Protein AF-A0A6V7J7Q3-F1 (afdb_monomer)

Sequence (520 aa):
NSHQGNRKMQIKILLQILNDNIRILKADTAGMIEEGLKMNEDAGTSLVDSQVNFQEIPELKNNLHHWVEKLSIKEGILDRLNYEYQDKYVARAVEHARNLSDYVDRYVALFDKTRNEAANPLKAIQAYKTIVEDLNGAKKAAQEAKDAAWEAYYRVYPGGPDDKSLLDSAAEMSESSAVQLEQAQDLQNPLSVTLSTLQGHQRSVQTLKSTLNSTGVKDNQINVKLREFQQNSAHLEESIRDVKDKHKNLLQSIHDSENLINDYKTGINHNLHPQLAELKREGDSKISLASEKLAEAQSNIKKTDAKLISLTHASQKRQMEFSKWNNTLSEKLKKLKDKIAVARNTAEGIRVSLKSSENKKCVRSFVSSAIQPTTTNTIVITLALTHRKTEGALFYLPSSINDDFLAIELYDSKIRFLWNVGGGTGVITHPEVLEYGDPQEDNFWYRIEAERIRNVGRLTVKKQAFTNKKSVTITNSTNGEFGRFDVSRTDRIWLGGAPVSQRRPQELLASSGLPGCVHQ

Organism: NCBI:txid1563983

Nearest PDB structures (foldseek):
  5mc9-assembly1_A  TM=8.509E-01  e=3.094E-12  Mus musculus
  1dyk-assembly1_A  TM=8.258E-01  e=1.077E-09  Mus musculus
  1okq-assembly1_A  TM=8.328E-01  e=6.546E-09  Mus musculus
  2jd4-assembly2_B  TM=7.650E-01  e=1.077E-09  Mus musculus
  2jd4-assembly1_A  TM=7.572E-01  e=3.396E-09  Mus musculus

Structure (mmCIF, N/CA/C/O backbone):
data_AF-A0A6V7J7Q3-F1
#
_entry.id   AF-A0A6V7J7Q3-F1
#
loop_
_atom_site.group_PDB
_atom_site.id
_atom_site.type_symbol
_atom_site.label_atom_id
_atom_site.label_alt_id
_atom_site.label_comp_id
_atom_site.label_asym_id
_atom_site.label_entity_id
_atom_site.label_seq_id
_atom_site.pdbx_PDB_ins_code
_atom_site.Cartn_x
_atom_site.Cartn_y
_atom_site.Cartn_z
_atom_site.occupancy
_atom_site.B_iso_or_equiv
_atom_site.auth_seq_id
_atom_site.auth_comp_id
_atom_site.auth_asym_id
_atom_site.auth_atom_id
_atom_site.pdbx_PDB_model_num
ATOM 1 N N . ASN A 1 1 ? -0.774 18.701 86.183 1.00 53.03 1 ASN A N 1
ATOM 2 C CA . ASN A 1 1 ? -0.348 19.754 85.227 1.00 53.03 1 ASN A CA 1
ATOM 3 C C . ASN A 1 1 ? 0.276 19.255 83.917 1.00 53.03 1 ASN A C 1
ATOM 5 O O . ASN A 1 1 ? 0.190 19.985 82.941 1.00 53.03 1 ASN A O 1
ATOM 9 N N . SER A 1 2 ? 0.824 18.035 83.811 1.00 53.59 2 SER A N 1
ATOM 10 C CA . SER A 1 2 ? 1.448 17.540 82.561 1.00 53.59 2 SER A CA 1
ATOM 11 C C . SER A 1 2 ? 0.462 17.047 81.483 1.00 53.59 2 SER A C 1
ATOM 13 O O . SER A 1 2 ? 0.751 17.149 80.293 1.00 53.59 2 SER A O 1
ATOM 15 N N . HIS A 1 3 ? -0.734 16.574 81.857 1.00 53.00 3 HIS A N 1
ATOM 16 C CA . HIS A 1 3 ? -1.709 16.044 80.888 1.00 53.00 3 HIS A CA 1
ATOM 17 C C . HIS A 1 3 ? -2.476 17.107 80.080 1.00 53.00 3 HIS A C 1
ATOM 19 O O . HIS A 1 3 ? -2.854 16.849 78.938 1.00 53.00 3 HIS A O 1
ATOM 25 N N . GLN A 1 4 ? -2.681 18.314 80.618 1.00 54.69 4 GLN A N 1
ATOM 26 C CA . GLN A 1 4 ? -3.408 19.387 79.918 1.00 54.69 4 GLN A CA 1
ATOM 27 C C . GLN A 1 4 ? -2.560 20.089 78.843 1.00 54.69 4 GLN A C 1
ATOM 29 O O . GLN A 1 4 ? -3.098 20.488 77.809 1.00 54.69 4 GLN A O 1
ATOM 34 N N . GLY A 1 5 ? -1.240 20.197 79.047 1.00 58.28 5 GLY A N 1
ATOM 35 C CA . GLY A 1 5 ? -0.316 20.770 78.059 1.00 58.28 5 GLY A CA 1
ATOM 36 C C . GLY A 1 5 ? -0.185 19.908 76.800 1.00 58.28 5 GLY A C 1
ATOM 37 O O . GLY A 1 5 ? -0.198 20.433 75.688 1.00 58.28 5 GLY A O 1
ATOM 38 N N . ASN A 1 6 ? -0.172 18.582 76.967 1.00 58.47 6 ASN A N 1
ATOM 39 C CA . ASN A 1 6 ? -0.019 17.636 75.860 1.00 58.47 6 ASN A CA 1
ATOM 40 C C . ASN A 1 6 ? -1.256 17.614 74.930 1.00 58.47 6 ASN A C 1
ATOM 42 O O . ASN A 1 6 ? -1.134 17.605 73.707 1.00 58.47 6 ASN A O 1
ATOM 46 N N . ARG A 1 7 ? -2.466 17.744 75.499 1.00 62.50 7 ARG A N 1
ATOM 47 C CA . ARG A 1 7 ? -3.721 17.839 74.726 1.00 62.50 7 ARG A CA 1
ATOM 48 C C . ARG A 1 7 ? -3.825 19.123 73.896 1.00 62.50 7 ARG A C 1
ATOM 50 O O . ARG A 1 7 ? -4.244 19.072 72.744 1.00 62.50 7 ARG A O 1
ATOM 57 N N . LYS A 1 8 ? -3.429 20.277 74.452 1.00 69.44 8 LYS A N 1
ATOM 58 C CA . LYS A 1 8 ? -3.417 21.552 73.706 1.00 69.44 8 LYS A CA 1
ATOM 59 C C . LYS A 1 8 ? -2.422 21.525 72.542 1.00 69.44 8 LYS A C 1
ATOM 61 O O . LYS A 1 8 ? -2.722 22.071 71.484 1.00 69.44 8 LYS A O 1
ATOM 66 N N . MET A 1 9 ? -1.271 20.878 72.723 1.00 72.56 9 MET A N 1
ATOM 67 C CA . MET A 1 9 ? -0.264 20.731 71.671 1.00 72.56 9 MET A CA 1
ATOM 68 C C . MET 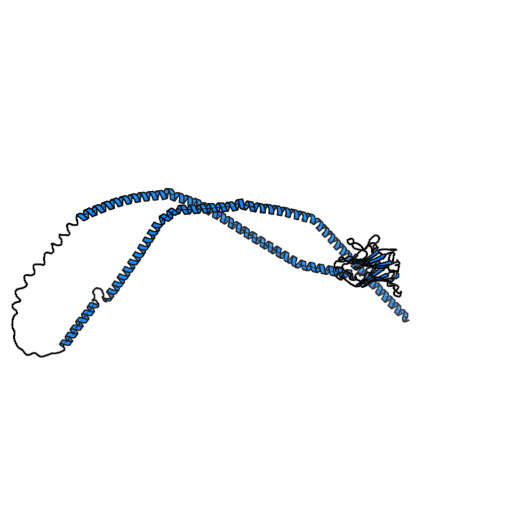A 1 9 ? -0.762 19.834 70.529 1.00 72.56 9 MET A C 1
ATOM 70 O O . MET A 1 9 ? -0.657 20.224 69.369 1.00 72.56 9 MET A O 1
ATOM 74 N N . GLN A 1 10 ? -1.402 18.702 70.846 1.00 72.00 10 GLN A N 1
ATOM 75 C CA . GLN A 1 10 ? -2.025 17.826 69.843 1.00 72.00 10 GLN A CA 1
ATOM 76 C C . GLN A 1 10 ? -3.121 18.528 69.031 1.00 72.00 10 GLN A C 1
ATOM 78 O O . GLN A 1 10 ? -3.148 18.398 67.811 1.00 72.00 10 GLN A O 1
ATOM 83 N N . ILE A 1 11 ? -3.991 19.312 69.677 1.00 78.00 11 ILE A N 1
ATOM 84 C CA . ILE A 1 11 ? -5.048 20.062 68.976 1.00 78.00 11 ILE A CA 1
ATOM 85 C C . ILE A 1 11 ? -4.445 21.107 68.027 1.00 78.00 11 ILE A C 1
ATOM 87 O O . ILE A 1 11 ? -4.926 21.275 66.909 1.00 78.00 11 ILE A O 1
ATOM 91 N N . LYS A 1 12 ? -3.368 21.786 68.438 1.00 79.50 12 LYS A N 1
ATOM 92 C CA . LYS A 1 12 ? -2.697 22.792 67.603 1.00 79.50 12 LYS A CA 1
ATOM 93 C C . LYS A 1 12 ? -2.033 22.164 66.370 1.00 79.50 12 LYS A C 1
ATOM 95 O O . LYS A 1 12 ? -2.107 22.740 65.292 1.00 79.50 12 LYS A O 1
ATOM 100 N N . ILE A 1 13 ? -1.450 20.972 66.519 1.00 80.44 13 ILE A N 1
ATOM 101 C CA . ILE A 1 13 ? -0.882 20.195 65.405 1.00 80.44 13 ILE A CA 1
ATOM 102 C C . ILE A 1 13 ? -1.989 19.735 64.445 1.00 80.44 13 ILE A C 1
ATOM 104 O O . ILE A 1 13 ? -1.855 19.908 63.239 1.00 80.44 13 ILE A O 1
ATOM 108 N N . LEU A 1 14 ? -3.108 19.223 64.966 1.00 79.75 14 LEU A N 1
ATOM 109 C CA . LEU A 1 14 ? -4.262 18.819 64.151 1.00 79.75 14 LEU A CA 1
ATOM 110 C C . LEU A 1 14 ? -4.856 19.985 63.351 1.00 79.75 14 LEU A C 1
ATOM 112 O O . LEU A 1 14 ? -5.159 19.822 62.173 1.00 79.75 14 LEU A O 1
ATOM 116 N N . LEU A 1 15 ? -4.983 21.166 63.962 1.00 81.25 15 LEU A N 1
ATOM 117 C CA . LEU A 1 15 ? -5.458 22.372 63.276 1.00 81.25 15 LEU A CA 1
ATOM 118 C C . LEU A 1 15 ? -4.492 22.842 62.183 1.00 81.25 15 LEU A C 1
ATOM 120 O O . LEU A 1 15 ? -4.941 23.295 61.132 1.00 81.25 15 LEU A O 1
ATOM 124 N N . GLN A 1 16 ? -3.182 22.713 62.407 1.00 83.00 16 GLN A N 1
ATOM 125 C CA . GLN A 1 16 ? -2.173 23.040 61.400 1.00 83.00 16 GLN A CA 1
ATOM 126 C C . GLN A 1 16 ? -2.268 22.088 60.200 1.00 83.00 16 GLN A C 1
ATOM 128 O O . GLN A 1 16 ? -2.374 22.551 59.069 1.00 83.00 16 GLN A O 1
ATOM 133 N N . ILE A 1 17 ? -2.348 20.775 60.453 1.00 84.50 17 ILE A N 1
ATOM 134 C CA . ILE A 1 17 ? -2.523 19.751 59.411 1.00 84.50 17 ILE A CA 1
ATOM 135 C C . ILE A 1 17 ? -3.812 19.998 58.618 1.00 84.50 17 ILE A C 1
ATOM 137 O O . ILE A 1 17 ? -3.815 19.901 57.394 1.00 84.50 17 ILE A O 1
ATOM 141 N N . LEU A 1 18 ? -4.908 20.350 59.297 1.00 84.75 18 LEU A N 1
ATOM 142 C CA . LEU A 1 18 ? -6.177 20.646 58.636 1.00 84.75 18 LEU A CA 1
ATOM 143 C C . LEU A 1 18 ? -6.063 21.871 57.714 1.00 84.75 18 LEU A C 1
ATOM 145 O O . LEU A 1 18 ? -6.533 21.824 56.580 1.00 84.75 18 LEU A O 1
ATOM 149 N N . ASN A 1 19 ? -5.418 22.946 58.171 1.00 85.81 19 ASN A N 1
ATOM 150 C CA . ASN A 1 19 ? -5.216 24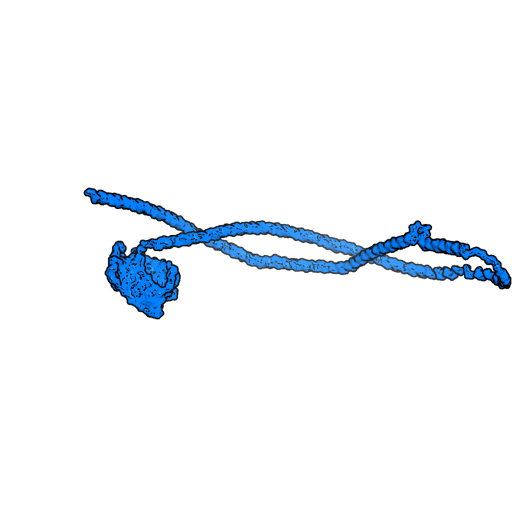.149 57.360 1.00 85.81 19 ASN A CA 1
ATOM 151 C C . ASN A 1 19 ? -4.292 23.904 56.162 1.00 85.81 19 ASN A C 1
ATOM 153 O O . ASN A 1 19 ? -4.577 24.399 55.070 1.00 85.81 19 ASN A O 1
ATOM 157 N N . ASP A 1 20 ? -3.226 23.128 56.343 1.00 85.56 20 ASP A N 1
ATOM 158 C CA . ASP A 1 20 ? -2.310 22.778 55.258 1.00 85.56 20 ASP A CA 1
ATOM 159 C C . ASP A 1 20 ? -3.020 21.900 54.215 1.00 85.56 20 ASP A C 1
ATOM 161 O O . ASP A 1 20 ? -2.939 22.182 53.019 1.00 85.56 20 ASP A O 1
ATOM 165 N N . ASN A 1 21 ? -3.836 20.935 54.654 1.00 86.31 21 ASN A N 1
ATOM 166 C CA . ASN A 1 21 ? -4.671 20.125 53.765 1.00 86.31 21 ASN A CA 1
ATOM 167 C C . ASN A 1 21 ? -5.687 20.972 52.989 1.00 86.31 21 ASN A C 1
ATOM 169 O O . ASN A 1 21 ? -5.843 20.780 51.787 1.00 86.31 21 ASN A O 1
ATOM 173 N N . ILE A 1 22 ? -6.349 21.939 53.638 1.00 85.88 22 ILE A N 1
ATOM 174 C CA . ILE A 1 22 ? -7.282 22.862 52.966 1.00 85.88 22 ILE A CA 1
ATOM 175 C C . ILE A 1 22 ? -6.552 23.703 51.914 1.00 85.88 22 ILE A C 1
ATOM 177 O O . ILE A 1 22 ? -7.098 23.967 50.840 1.00 85.88 22 ILE A O 1
ATOM 181 N N . ARG A 1 23 ? -5.323 24.137 52.203 1.00 86.94 23 ARG A N 1
ATOM 182 C CA . ARG A 1 23 ? -4.522 24.936 51.274 1.00 86.94 23 ARG A CA 1
ATOM 183 C C . ARG A 1 23 ? -4.076 24.118 50.060 1.00 86.94 23 ARG A C 1
ATOM 185 O O . ARG A 1 23 ? -4.149 24.638 48.949 1.00 86.94 23 ARG A O 1
ATOM 192 N N . ILE A 1 24 ? -3.681 22.860 50.263 1.00 87.12 24 ILE A N 1
ATOM 193 C CA . ILE A 1 24 ? -3.353 21.917 49.181 1.00 87.12 24 ILE A CA 1
ATOM 194 C C . ILE A 1 24 ? -4.590 21.661 48.317 1.00 87.12 24 ILE A C 1
ATOM 196 O O . ILE A 1 24 ? -4.537 21.865 47.112 1.00 87.12 24 ILE A O 1
ATOM 200 N N . LEU A 1 25 ? -5.737 21.351 48.931 1.00 86.44 25 LEU A N 1
ATOM 201 C CA . LEU A 1 25 ? -6.995 21.120 48.211 1.00 86.44 25 LEU A CA 1
ATOM 202 C C . LEU A 1 25 ? -7.418 22.324 47.364 1.00 86.44 25 LEU A C 1
ATOM 204 O O . LEU A 1 25 ? -7.907 22.152 46.250 1.00 86.44 25 LEU A O 1
ATOM 208 N N . LYS A 1 26 ? -7.226 23.548 47.874 1.00 87.25 26 LYS A N 1
ATOM 209 C CA . LYS A 1 26 ? -7.489 24.783 47.120 1.00 87.25 26 LYS A CA 1
ATOM 210 C C . LYS A 1 26 ? -6.532 24.980 45.945 1.00 87.25 26 LYS A C 1
ATOM 212 O O . LYS A 1 26 ? -6.967 25.453 44.900 1.00 87.25 26 LYS A O 1
ATOM 217 N N . ALA A 1 27 ? -5.254 24.648 46.109 1.00 86.62 27 ALA A N 1
ATOM 218 C CA . ALA A 1 27 ? -4.282 24.727 45.023 1.00 86.62 27 ALA A CA 1
ATOM 219 C C . ALA A 1 27 ? -4.573 23.677 43.938 1.00 86.62 27 ALA A C 1
ATOM 221 O O . ALA A 1 27 ? -4.600 24.020 42.759 1.00 86.62 27 ALA A O 1
ATOM 222 N N . ASP A 1 28 ? -4.891 22.445 44.338 1.00 86.75 28 ASP A N 1
ATOM 223 C CA . ASP A 1 28 ? -5.257 21.363 43.421 1.00 86.75 28 ASP A CA 1
ATOM 224 C C . ASP A 1 28 ? -6.542 21.695 42.657 1.00 86.75 28 ASP A C 1
ATOM 226 O O . ASP A 1 28 ? -6.591 21.563 41.437 1.00 86.75 28 ASP A O 1
ATOM 230 N N . THR A 1 29 ? -7.576 22.204 43.341 1.00 85.75 29 THR A N 1
ATOM 231 C CA . THR A 1 29 ? -8.818 22.618 42.663 1.00 85.75 29 THR A CA 1
ATOM 232 C C . THR A 1 29 ? -8.600 23.785 41.704 1.00 85.75 29 THR A C 1
ATOM 234 O O . THR A 1 29 ? -9.172 23.769 40.616 1.00 85.75 29 THR A O 1
ATOM 237 N N . ALA A 1 30 ? -7.758 24.764 42.046 1.00 89.19 30 ALA A N 1
ATOM 238 C CA . ALA A 1 30 ? -7.397 25.836 41.120 1.00 89.19 30 ALA A CA 1
ATOM 239 C C . ALA A 1 30 ? -6.652 25.301 39.883 1.00 89.19 30 ALA A C 1
ATOM 241 O O . ALA A 1 30 ? -7.004 25.668 38.763 1.00 89.19 30 ALA A O 1
ATOM 242 N N . GLY A 1 31 ? -5.700 24.380 40.071 1.00 88.44 31 GLY A N 1
ATOM 243 C CA . GLY A 1 31 ? -4.970 23.741 38.973 1.00 88.44 31 GLY A CA 1
ATOM 244 C C . GLY A 1 31 ? -5.876 22.918 38.053 1.00 88.44 31 GLY A C 1
ATOM 245 O O . GLY A 1 31 ? -5.785 23.036 36.834 1.00 88.44 31 GLY A O 1
ATOM 246 N N . MET A 1 32 ? -6.819 22.154 38.617 1.00 84.81 32 MET A N 1
ATOM 247 C CA . MET A 1 32 ? -7.800 21.391 37.832 1.00 84.81 32 MET A CA 1
ATOM 248 C C . MET A 1 32 ? -8.741 22.293 37.025 1.00 84.81 32 MET A C 1
ATOM 250 O O . MET A 1 32 ? -9.136 21.937 35.916 1.00 84.81 32 MET A O 1
ATOM 254 N N . ILE A 1 33 ? -9.114 23.458 37.567 1.00 88.81 33 ILE A N 1
ATOM 255 C CA . ILE A 1 33 ? -9.936 24.439 36.847 1.00 88.81 33 ILE A CA 1
ATOM 256 C C . ILE A 1 33 ? -9.146 25.044 35.683 1.00 88.81 33 ILE A C 1
ATOM 258 O O . ILE A 1 33 ? -9.685 25.154 34.585 1.00 88.81 33 ILE A O 1
ATOM 262 N N . GLU A 1 34 ? -7.879 25.402 35.892 1.00 90.50 34 GLU A N 1
ATOM 263 C CA . GLU A 1 34 ? -7.016 25.951 34.840 1.00 90.50 34 GLU A CA 1
ATOM 264 C C . GLU A 1 34 ? -6.763 24.932 33.718 1.00 90.50 34 GLU A C 1
ATOM 266 O O . GLU A 1 34 ? -6.885 25.258 32.535 1.00 90.50 34 GLU A O 1
ATOM 271 N N . GLU A 1 35 ? -6.510 23.670 34.072 1.00 86.06 35 GLU A N 1
ATOM 272 C CA . GLU A 1 35 ? -6.371 22.583 33.102 1.00 86.06 35 GLU A CA 1
ATOM 273 C C . GLU A 1 35 ? -7.680 22.337 32.334 1.00 86.06 35 GLU A C 1
ATOM 275 O O . GLU A 1 35 ? -7.663 22.187 31.112 1.00 86.06 35 GLU A O 1
ATOM 280 N N . GLY A 1 36 ? -8.828 22.385 33.020 1.00 85.25 36 GLY A N 1
ATOM 281 C CA . GLY A 1 36 ? -10.146 22.280 32.394 1.00 85.25 36 GLY A CA 1
ATOM 282 C C . GLY A 1 36 ? -10.452 23.425 31.423 1.00 85.25 36 GLY A C 1
ATOM 283 O O . GLY A 1 36 ? -10.984 23.183 30.339 1.00 85.25 36 GLY A O 1
ATOM 284 N N . LEU A 1 37 ? -10.080 24.662 31.769 1.00 88.88 37 LEU A N 1
ATOM 285 C CA . LEU A 1 37 ? -10.225 25.824 30.886 1.00 88.88 37 LEU A CA 1
ATOM 286 C C . LEU A 1 37 ? -9.365 25.677 29.630 1.00 88.88 37 LEU A C 1
ATOM 288 O O . LEU A 1 37 ? -9.863 25.882 28.524 1.00 88.88 37 LEU A O 1
ATOM 292 N N . LYS A 1 38 ? -8.116 25.235 29.793 1.00 89.25 38 LYS A N 1
ATOM 293 C CA . LYS A 1 38 ? -7.207 24.982 28.674 1.00 89.25 38 LYS A CA 1
ATOM 294 C C . LYS A 1 38 ? -7.718 23.876 27.752 1.00 89.25 38 LYS A C 1
ATOM 296 O O . LYS A 1 38 ? -7.733 24.045 26.538 1.00 89.25 38 LYS A O 1
ATOM 301 N N . MET A 1 39 ? -8.209 22.768 28.312 1.00 83.69 39 MET A N 1
ATOM 302 C CA . MET A 1 39 ? -8.820 21.693 27.521 1.00 83.69 39 MET A CA 1
ATOM 303 C C . MET A 1 39 ? -10.044 22.174 26.736 1.00 83.69 39 MET A C 1
ATOM 305 O O . MET A 1 39 ? -10.275 21.716 25.618 1.00 83.69 39 MET A O 1
ATOM 309 N N . ASN A 1 40 ? -10.829 23.092 27.302 1.00 83.75 40 ASN A N 1
ATOM 310 C CA . ASN A 1 40 ? -11.994 23.653 26.629 1.00 83.75 40 ASN A CA 1
ATOM 311 C C . ASN A 1 40 ? -11.599 24.593 25.475 1.00 83.75 40 ASN A C 1
ATOM 313 O O . ASN A 1 40 ? -12.238 24.580 24.424 1.00 83.75 40 ASN A O 1
ATOM 317 N N . GLU A 1 41 ? -10.525 25.365 25.639 1.00 87.75 41 GLU A N 1
ATOM 318 C CA . GLU A 1 41 ? -9.953 26.207 24.581 1.00 87.75 41 GLU A CA 1
ATOM 319 C C . GLU A 1 41 ? -9.354 25.364 23.437 1.00 87.75 41 GLU A C 1
ATOM 321 O O . GLU A 1 41 ? -9.645 25.604 22.260 1.00 87.75 41 GLU A O 1
ATOM 326 N N . ASP A 1 42 ? -8.612 24.304 23.773 1.00 84.06 42 ASP A N 1
ATOM 327 C CA . ASP A 1 42 ? -8.059 23.348 22.805 1.00 84.06 42 ASP A CA 1
ATOM 328 C C . ASP A 1 42 ? -9.174 22.613 22.034 1.00 84.06 42 ASP A C 1
ATOM 330 O O . ASP A 1 42 ? -9.087 22.412 20.814 1.00 84.06 42 ASP A O 1
ATOM 334 N N . ALA A 1 43 ? -10.256 22.235 22.728 1.00 79.81 43 ALA A N 1
ATOM 335 C CA . ALA A 1 43 ? -11.435 21.628 22.117 1.00 79.81 43 ALA A CA 1
ATOM 336 C C . ALA A 1 43 ? -12.153 22.604 21.175 1.00 79.81 43 ALA A C 1
ATOM 338 O O . ALA A 1 43 ? -12.546 22.206 20.077 1.00 79.81 43 ALA A O 1
ATOM 339 N N . GLY A 1 44 ? -12.282 23.875 21.570 1.00 83.69 44 GLY A N 1
ATOM 340 C CA . GLY A 1 44 ? -12.842 24.935 20.733 1.00 83.69 44 GLY A CA 1
ATOM 341 C C . GLY A 1 44 ? -12.042 25.138 19.447 1.00 83.69 44 GLY A C 1
ATOM 342 O O . GLY A 1 44 ? -12.616 25.132 18.359 1.00 83.69 44 GLY A O 1
ATOM 343 N N . THR A 1 45 ? -10.716 25.217 19.558 1.00 82.25 45 THR A N 1
ATOM 344 C CA . THR A 1 45 ? -9.813 25.359 18.403 1.00 82.25 45 THR A CA 1
ATOM 345 C C . THR A 1 45 ? -9.929 24.162 17.456 1.00 82.25 45 THR A C 1
ATOM 347 O O . THR A 1 45 ? -10.132 24.329 16.256 1.00 82.25 45 THR A O 1
ATOM 350 N N . SER A 1 46 ? -9.926 22.941 18.000 1.00 79.12 46 SER A N 1
ATOM 351 C CA . SER A 1 46 ? -10.062 21.709 17.206 1.00 79.12 46 SER A CA 1
ATOM 352 C C . SER A 1 46 ? -11.413 21.606 16.483 1.00 79.12 46 SER A C 1
ATOM 354 O O . SER A 1 46 ? -11.495 21.046 15.386 1.00 79.12 46 SER A O 1
ATOM 356 N N . LEU A 1 47 ? -12.485 22.130 17.089 1.00 80.19 47 LEU A N 1
ATOM 357 C CA . LEU A 1 47 ? -13.819 22.209 16.487 1.00 80.19 47 LEU A CA 1
ATOM 358 C C . LEU A 1 47 ? -13.848 23.185 15.311 1.00 80.19 47 LEU A C 1
ATOM 360 O O . LEU A 1 47 ? -14.390 22.845 14.259 1.00 80.19 47 LEU A O 1
ATOM 364 N N . VAL A 1 48 ? -13.231 24.358 15.467 1.00 82.75 48 VAL A N 1
ATOM 365 C CA . VAL A 1 48 ? -13.109 25.353 14.394 1.00 82.75 48 VAL A CA 1
ATOM 366 C C . VAL A 1 48 ? -12.292 24.788 13.234 1.00 82.75 48 VAL A C 1
ATOM 368 O O . VAL A 1 48 ? -12.766 24.814 12.100 1.00 82.75 48 VAL A O 1
ATOM 371 N N . ASP A 1 49 ? -11.137 24.180 13.509 1.00 77.25 49 ASP A N 1
ATOM 372 C CA . ASP A 1 49 ? -10.297 23.553 12.482 1.00 77.25 49 ASP A CA 1
ATOM 373 C C . ASP A 1 49 ? -11.041 22.430 11.748 1.00 77.25 49 ASP A C 1
ATOM 375 O O . ASP A 1 49 ? -10.977 22.311 10.524 1.00 77.25 49 ASP A O 1
ATOM 379 N N . SER A 1 50 ? -11.795 21.605 12.481 1.00 75.19 50 SER A N 1
ATOM 380 C CA . SER A 1 50 ? -12.617 20.549 11.880 1.00 75.19 50 SER A CA 1
ATOM 381 C C . SER A 1 50 ? -13.701 21.124 10.973 1.00 75.19 50 SER A C 1
ATOM 383 O O . SER A 1 50 ? -13.971 20.557 9.916 1.00 75.19 50 SER A O 1
ATOM 385 N N . GLN A 1 51 ? -14.301 22.251 11.354 1.00 78.81 51 GLN A N 1
ATOM 386 C CA . GLN A 1 51 ? -15.340 22.908 10.573 1.00 78.81 51 GLN A CA 1
ATOM 387 C C . GLN A 1 51 ? -14.787 23.569 9.306 1.00 78.81 51 GLN A C 1
ATOM 389 O O . GLN A 1 51 ? -15.394 23.416 8.247 1.00 78.81 51 GLN A O 1
ATOM 394 N N . VAL A 1 52 ? -13.622 24.219 9.385 1.00 78.62 52 VAL A N 1
ATOM 395 C CA . VAL A 1 52 ? -12.907 24.758 8.214 1.00 78.62 52 VAL A CA 1
ATOM 396 C C . VAL A 1 52 ? -12.561 23.629 7.244 1.00 78.62 52 VAL A C 1
ATOM 398 O O . VAL A 1 52 ? -12.942 23.679 6.077 1.00 78.62 52 VAL A O 1
ATOM 401 N N . ASN A 1 53 ? -11.969 22.540 7.741 1.00 74.56 53 ASN A N 1
ATOM 402 C CA . ASN A 1 53 ? -11.648 21.376 6.914 1.00 74.56 53 ASN A CA 1
ATOM 403 C C . ASN A 1 53 ? -12.899 20.775 6.247 1.00 74.56 53 ASN A C 1
ATOM 405 O O . ASN A 1 53 ? -12.857 20.379 5.083 1.00 74.56 53 ASN A O 1
ATOM 409 N N . PHE A 1 54 ? -14.035 20.721 6.951 1.00 77.50 54 PHE A N 1
ATOM 410 C CA . PHE A 1 54 ? -15.286 20.214 6.379 1.00 77.50 54 PHE A CA 1
ATOM 411 C C . PHE A 1 54 ? -15.849 21.124 5.279 1.00 77.50 54 PHE A C 1
ATOM 413 O O . PHE A 1 54 ? -16.478 20.634 4.340 1.00 77.50 54 PHE A O 1
ATOM 420 N N . GLN A 1 55 ? -15.617 22.434 5.382 1.00 79.06 55 GLN A N 1
ATOM 421 C CA . GLN A 1 55 ? -16.015 23.419 4.376 1.00 79.06 55 GLN A CA 1
ATOM 422 C C . GLN A 1 55 ? -15.118 23.396 3.129 1.00 79.06 55 GLN A C 1
ATOM 424 O O . GLN A 1 55 ? -15.607 23.707 2.046 1.00 79.06 55 GLN A O 1
ATOM 429 N N . GLU A 1 56 ? -13.858 22.966 3.245 1.00 80.38 56 GLU A N 1
ATOM 430 C CA . GLU A 1 56 ? -12.919 22.855 2.114 1.00 80.38 56 GLU A CA 1
ATOM 431 C C . GLU A 1 56 ? -13.115 21.580 1.269 1.00 80.38 56 GLU A C 1
ATOM 433 O O . GLU A 1 56 ? -12.800 21.556 0.075 1.00 80.38 56 GLU A O 1
ATOM 438 N N . ILE A 1 57 ? -13.671 20.506 1.846 1.00 78.56 57 ILE A N 1
ATOM 439 C CA . ILE A 1 57 ? -13.878 19.218 1.152 1.00 78.56 57 ILE A CA 1
ATOM 440 C C . ILE A 1 57 ? -14.677 19.351 -0.164 1.00 78.56 57 ILE A C 1
ATOM 442 O O . ILE A 1 57 ? -14.266 18.748 -1.161 1.00 78.56 57 ILE A O 1
ATOM 446 N N . PRO A 1 58 ? -15.796 20.100 -0.233 1.00 84.88 58 PRO A N 1
ATOM 447 C CA . PRO A 1 58 ? -16.529 20.306 -1.481 1.00 84.88 58 PRO A CA 1
ATOM 448 C C . PRO A 1 58 ? -15.693 20.976 -2.576 1.00 84.88 58 PRO A C 1
ATOM 450 O O . PRO A 1 58 ? -15.766 20.567 -3.735 1.00 84.88 58 PRO A O 1
ATOM 453 N N . GLU A 1 59 ? -14.872 21.966 -2.222 1.00 80.56 59 GLU A N 1
ATOM 454 C CA . GLU A 1 59 ? -14.011 22.667 -3.177 1.00 80.56 59 GLU A CA 1
ATOM 455 C C . GLU A 1 59 ? -12.896 21.748 -3.688 1.00 80.56 59 GLU A C 1
ATOM 457 O O . GLU A 1 59 ? -12.682 21.638 -4.896 1.00 80.56 59 GLU A O 1
ATOM 462 N N . LEU A 1 60 ? -12.259 20.987 -2.792 1.00 80.81 60 LEU A N 1
ATOM 463 C CA . LEU A 1 60 ? -11.271 19.970 -3.159 1.00 80.81 60 LEU A CA 1
ATOM 464 C C . LEU A 1 60 ? -11.869 18.884 -4.061 1.00 80.81 60 LEU A C 1
ATOM 466 O O . LEU A 1 60 ? -11.238 18.481 -5.040 1.00 80.81 60 LEU A O 1
ATOM 470 N N . LYS A 1 61 ? -13.100 18.441 -3.782 1.00 85.12 61 LYS A N 1
ATOM 471 C CA . LYS A 1 61 ? -13.829 17.484 -4.625 1.00 85.12 61 LYS A CA 1
ATOM 472 C C . LYS A 1 61 ? -14.092 18.054 -6.020 1.00 85.12 61 LYS A C 1
ATOM 474 O O . LYS A 1 61 ? -13.875 17.353 -7.008 1.00 85.12 61 LYS A O 1
ATOM 479 N N . ASN A 1 62 ? -14.535 19.306 -6.111 1.00 88.69 62 ASN A N 1
ATOM 480 C CA . ASN A 1 62 ? -14.799 19.964 -7.392 1.00 88.69 62 ASN A CA 1
ATOM 481 C C . ASN A 1 62 ? -13.510 20.165 -8.197 1.00 88.69 62 ASN A C 1
ATOM 483 O O . ASN A 1 62 ? -13.484 19.877 -9.393 1.00 88.69 62 ASN A O 1
ATOM 487 N N . ASN A 1 63 ? -12.422 20.564 -7.535 1.00 85.31 63 ASN A N 1
ATOM 488 C CA . ASN A 1 63 ? -11.105 20.677 -8.154 1.00 85.31 63 ASN A CA 1
ATOM 489 C C . ASN A 1 63 ? -10.615 19.324 -8.674 1.00 85.31 63 ASN A C 1
ATOM 491 O O . ASN A 1 63 ? -10.171 19.229 -9.817 1.00 85.31 63 ASN A O 1
ATOM 495 N N . LEU A 1 64 ? -10.741 18.259 -7.878 1.00 83.62 64 LEU A N 1
ATOM 496 C CA . LEU A 1 64 ? -10.385 16.912 -8.315 1.00 83.62 64 LEU A CA 1
ATOM 497 C C . LEU A 1 64 ? -11.198 16.499 -9.547 1.00 83.62 64 LEU A C 1
ATOM 499 O O . LEU A 1 64 ? -10.626 16.000 -10.513 1.00 83.62 64 LEU A O 1
ATOM 503 N N . HIS A 1 65 ? -12.508 16.750 -9.546 1.00 88.44 65 HIS A N 1
ATOM 504 C CA . HIS A 1 65 ? -13.359 16.413 -10.681 1.00 88.44 65 HIS A CA 1
ATOM 505 C C . HIS A 1 65 ? -12.963 17.184 -11.948 1.00 88.44 65 HIS A C 1
ATOM 507 O O . HIS A 1 65 ? -12.804 16.573 -13.005 1.00 88.44 65 HIS A O 1
ATOM 513 N N . HIS A 1 66 ? -12.699 18.489 -11.823 1.00 88.06 66 HIS A N 1
ATOM 514 C CA . HIS A 1 66 ? -12.225 19.331 -12.919 1.00 88.06 66 HIS A CA 1
ATOM 515 C C . HIS A 1 66 ? -10.915 18.812 -13.526 1.00 88.06 66 HIS A C 1
ATOM 517 O O . HIS A 1 66 ? -10.779 18.711 -14.746 1.00 88.06 66 HIS A O 1
ATOM 523 N N . TRP A 1 67 ? -9.939 18.458 -12.685 1.00 84.12 67 TRP A N 1
ATOM 524 C CA . TRP A 1 67 ? -8.645 17.971 -13.162 1.00 84.12 67 TRP A CA 1
ATOM 525 C C . TRP A 1 67 ? -8.730 16.579 -13.790 1.00 84.12 67 TRP A C 1
ATOM 527 O O . TRP A 1 67 ? -8.045 16.331 -14.781 1.00 84.12 67 TRP A O 1
ATOM 537 N N . VAL A 1 68 ? -9.598 15.701 -13.280 1.00 88.31 68 VAL A N 1
ATOM 538 C CA . VAL A 1 68 ? -9.879 14.394 -13.896 1.00 88.31 68 VAL A CA 1
ATOM 539 C C . VAL A 1 68 ? -10.505 14.568 -15.282 1.00 88.31 68 VAL A C 1
ATOM 541 O O . VAL A 1 68 ? -10.069 13.928 -16.236 1.00 88.31 68 VAL A O 1
ATOM 544 N N . GLU A 1 69 ? -11.465 15.481 -15.429 1.00 90.31 69 GLU A N 1
ATOM 545 C CA . GLU A 1 69 ? -12.084 15.782 -16.724 1.00 90.31 69 GLU A CA 1
ATOM 546 C C . GLU A 1 69 ? -11.062 16.365 -17.715 1.00 90.31 69 GLU A C 1
ATOM 548 O O . GLU A 1 69 ? -10.959 15.915 -18.859 1.00 90.31 69 GLU A O 1
ATOM 553 N N . LYS A 1 70 ? -10.223 17.311 -17.268 1.00 89.56 70 LYS A N 1
ATOM 554 C CA . LYS A 1 70 ? -9.133 17.864 -18.090 1.00 89.56 70 LYS A CA 1
ATOM 555 C C . LYS A 1 70 ? -8.131 16.799 -18.525 1.00 89.56 70 LYS A C 1
ATOM 557 O O . LYS A 1 70 ? -7.662 16.858 -19.663 1.00 89.56 70 LYS A O 1
ATOM 562 N N . LEU A 1 71 ? -7.801 15.854 -17.646 1.00 82.38 71 LEU A N 1
ATOM 563 C CA . LEU A 1 71 ? -6.895 14.754 -17.960 1.00 82.38 71 LEU A CA 1
ATOM 564 C C . LEU A 1 71 ? -7.503 13.826 -19.016 1.00 82.38 71 LEU A C 1
ATOM 566 O O . LEU A 1 71 ? -6.840 13.551 -20.010 1.00 82.38 71 LEU A O 1
ATOM 570 N N . SER A 1 72 ? -8.770 13.438 -18.856 1.00 83.25 72 SER A N 1
ATOM 571 C CA . SER A 1 72 ? -9.477 12.578 -19.815 1.00 83.25 72 SER A CA 1
ATOM 572 C C . SER A 1 72 ? -9.593 13.224 -21.203 1.00 83.25 72 SER A C 1
ATOM 574 O O . SER A 1 72 ? -9.360 12.574 -22.221 1.00 83.25 72 SER A O 1
ATOM 576 N N . ILE A 1 73 ? -9.836 14.541 -21.270 1.00 83.38 73 ILE A N 1
ATOM 577 C CA . ILE A 1 73 ? -9.813 15.281 -22.543 1.00 83.38 73 ILE A CA 1
ATOM 578 C C . ILE A 1 73 ? -8.417 15.229 -23.180 1.00 83.38 73 ILE A C 1
ATOM 580 O O . ILE A 1 73 ? -8.295 15.036 -24.390 1.00 83.38 73 ILE A O 1
ATOM 584 N N . LYS A 1 74 ? -7.349 15.414 -22.394 1.00 81.25 74 LYS A N 1
ATOM 585 C CA . LYS A 1 74 ? -5.973 15.361 -22.912 1.00 81.25 74 LYS A CA 1
ATOM 586 C C . LYS A 1 74 ? -5.590 13.964 -23.383 1.00 81.25 74 LYS A C 1
ATOM 588 O O . LYS A 1 74 ? -4.962 13.863 -24.431 1.00 81.25 74 LYS A O 1
ATOM 593 N N . GLU A 1 75 ? -5.999 12.931 -22.658 1.00 77.88 75 GLU A N 1
ATOM 594 C CA . GLU A 1 75 ? -5.831 11.530 -23.040 1.00 77.88 75 GLU A CA 1
ATOM 595 C C . GLU A 1 75 ? -6.514 11.244 -24.383 1.00 77.88 75 GLU A C 1
ATOM 597 O O . GLU A 1 75 ? -5.842 10.810 -25.310 1.00 77.88 75 GLU A O 1
ATOM 602 N N . GLY A 1 76 ? -7.786 11.620 -24.556 1.00 74.12 76 GLY A N 1
ATOM 603 C CA . GLY A 1 76 ? -8.493 11.432 -25.829 1.00 74.12 76 GLY A CA 1
ATOM 604 C C . GLY A 1 76 ? -7.891 12.218 -27.004 1.00 74.12 76 GLY A C 1
ATOM 605 O O . GLY A 1 76 ? -7.898 11.742 -28.140 1.00 74.12 76 GLY A O 1
ATOM 606 N N . ILE A 1 77 ? -7.335 13.411 -26.750 1.00 75.38 77 ILE A N 1
ATOM 607 C CA . ILE A 1 77 ? -6.591 14.178 -27.763 1.00 75.38 77 ILE A CA 1
ATOM 608 C C . ILE A 1 77 ? -5.301 13.448 -28.149 1.00 75.38 77 ILE A C 1
ATOM 610 O O . ILE A 1 77 ? -5.005 13.359 -29.334 1.00 75.38 77 ILE A O 1
ATOM 614 N N . LEU A 1 78 ? -4.542 12.939 -27.176 1.00 70.38 78 LEU A N 1
ATOM 615 C CA . LEU A 1 78 ? -3.303 12.190 -27.411 1.00 70.38 78 LEU A CA 1
ATOM 616 C C . LEU A 1 78 ? -3.564 10.892 -28.173 1.00 70.38 78 LEU A C 1
ATOM 618 O O . LEU A 1 78 ? -2.849 10.603 -29.130 1.00 70.38 78 LEU A O 1
ATOM 622 N N . ASP A 1 79 ? -4.610 10.165 -27.792 1.00 68.75 79 ASP A N 1
ATOM 623 C CA . ASP A 1 79 ? -4.983 8.900 -28.417 1.00 68.75 79 ASP A CA 1
ATOM 624 C C . ASP A 1 79 ? -5.384 9.120 -29.885 1.00 68.75 79 ASP A C 1
ATOM 626 O O . ASP A 1 79 ? -4.895 8.437 -30.782 1.00 68.75 79 ASP A O 1
ATOM 630 N N . ARG A 1 80 ? -6.163 10.177 -30.170 1.00 64.50 80 ARG A N 1
ATOM 631 C CA . ARG A 1 80 ? -6.518 10.560 -31.548 1.00 64.50 80 ARG A CA 1
ATOM 632 C C . ARG A 1 80 ? -5.328 11.095 -32.344 1.00 64.50 80 ARG A C 1
ATOM 634 O O . ARG A 1 80 ? -5.169 10.734 -33.511 1.00 64.50 80 ARG A O 1
ATOM 641 N N . LEU A 1 81 ? -4.486 11.934 -31.731 1.00 62.97 81 LEU A N 1
ATOM 642 C CA . LEU A 1 81 ? -3.292 12.452 -32.395 1.00 62.97 81 LEU A CA 1
ATOM 643 C C . LEU A 1 81 ? -2.365 11.313 -32.797 1.00 62.97 81 LEU A C 1
ATOM 645 O O . LEU A 1 81 ? -1.798 11.397 -33.870 1.00 62.97 81 LEU A O 1
ATOM 649 N N . ASN A 1 82 ? -2.225 10.250 -32.005 1.00 63.66 82 ASN A N 1
ATOM 650 C CA . ASN A 1 82 ? -1.284 9.180 -32.324 1.00 63.66 82 ASN A CA 1
ATOM 651 C C . ASN A 1 82 ? -1.618 8.486 -33.662 1.00 63.66 82 ASN A C 1
ATOM 653 O O . ASN A 1 82 ? -0.731 8.285 -34.493 1.00 63.66 82 ASN A O 1
ATOM 657 N N . TYR A 1 83 ? -2.902 8.222 -33.926 1.00 65.19 83 TYR A N 1
ATOM 658 C CA . TYR A 1 83 ? -3.348 7.640 -35.198 1.00 65.19 83 TYR A CA 1
ATOM 659 C C . TYR A 1 83 ? -3.315 8.648 -36.357 1.00 65.19 83 TYR A C 1
ATOM 661 O O . TYR A 1 83 ? -2.825 8.330 -37.440 1.00 65.19 83 TYR A O 1
ATOM 669 N N . GLU A 1 84 ? -3.773 9.886 -36.138 1.00 66.38 84 GLU A N 1
ATOM 670 C CA . GLU A 1 84 ? -3.772 10.914 -37.189 1.00 66.38 84 GLU A CA 1
ATOM 671 C C . GLU A 1 84 ? -2.351 11.371 -37.567 1.00 66.38 84 GLU A C 1
ATOM 673 O O . GLU A 1 84 ? -2.094 11.697 -38.726 1.00 66.38 84 GLU A O 1
ATOM 678 N N . TYR A 1 85 ? -1.401 11.376 -36.625 1.00 66.06 85 TYR A N 1
ATOM 679 C CA . TYR A 1 85 ? -0.007 11.750 -36.887 1.00 66.06 85 TYR A CA 1
ATOM 680 C C . TYR A 1 85 ? 0.725 10.674 -37.689 1.00 66.06 85 TYR A C 1
ATOM 682 O O . TYR A 1 85 ? 1.522 10.994 -38.577 1.00 66.06 85 TYR A O 1
ATOM 690 N N . GLN A 1 86 ? 0.429 9.403 -37.403 1.00 68.00 86 GLN A N 1
ATOM 691 C CA . GLN A 1 86 ? 0.969 8.276 -38.150 1.00 68.00 86 GLN A CA 1
ATOM 692 C C . GLN A 1 86 ? 0.528 8.327 -39.618 1.00 68.00 86 GLN A C 1
ATOM 694 O O . GLN A 1 86 ? 1.370 8.216 -40.507 1.00 68.00 86 GLN A O 1
ATOM 699 N N . ASP A 1 87 ? -0.754 8.569 -39.886 1.00 73.25 87 ASP A N 1
ATOM 700 C CA . ASP A 1 87 ? -1.263 8.607 -41.261 1.00 73.25 87 ASP A CA 1
ATOM 701 C C . ASP A 1 87 ? -0.858 9.896 -42.004 1.00 73.25 87 ASP A C 1
ATOM 703 O O . ASP A 1 87 ? -0.371 9.871 -43.136 1.00 73.25 87 ASP A O 1
ATOM 707 N N . LYS A 1 88 ? -0.960 11.057 -41.344 1.00 75.00 88 LYS A N 1
ATOM 708 C CA . LYS A 1 88 ? -0.696 12.351 -41.989 1.00 75.00 88 LYS A CA 1
ATOM 709 C C . LYS A 1 88 ? 0.786 12.639 -42.211 1.00 75.00 88 LYS A C 1
ATOM 711 O O . LYS A 1 88 ? 1.126 13.254 -43.223 1.00 75.00 88 LYS A O 1
ATOM 716 N N . TYR A 1 89 ? 1.655 12.251 -41.277 1.00 73.88 89 TYR A N 1
ATOM 717 C CA . TYR A 1 89 ? 3.078 12.600 -41.324 1.00 73.88 89 TYR A CA 1
ATOM 718 C C . TYR A 1 89 ? 3.966 11.387 -41.570 1.00 73.88 89 TYR A C 1
ATOM 720 O O . TYR A 1 89 ? 4.799 11.439 -42.470 1.00 73.88 89 TYR A O 1
ATOM 728 N N . VAL A 1 90 ? 3.795 10.297 -40.815 1.00 75.50 90 VAL A N 1
ATOM 729 C CA . VAL A 1 90 ? 4.718 9.151 -40.894 1.00 75.50 90 VAL A CA 1
ATOM 730 C C . VAL A 1 90 ? 4.544 8.395 -42.211 1.00 75.50 90 VAL A C 1
ATOM 732 O O . VAL A 1 90 ? 5.526 8.198 -42.922 1.00 75.50 90 VAL A O 1
ATOM 735 N N . ALA A 1 91 ? 3.315 8.037 -42.590 1.00 82.44 91 ALA A N 1
ATOM 736 C CA . ALA A 1 91 ? 3.052 7.329 -43.843 1.00 82.44 91 ALA A CA 1
ATOM 737 C C . ALA A 1 91 ? 3.479 8.158 -45.067 1.00 82.44 91 ALA A C 1
ATOM 739 O O . ALA A 1 91 ? 4.199 7.654 -45.928 1.00 82.44 91 ALA A O 1
ATOM 740 N N . ARG A 1 92 ? 3.145 9.458 -45.091 1.00 81.12 92 ARG A N 1
ATOM 741 C CA . ARG A 1 92 ? 3.578 10.375 -46.162 1.00 81.12 92 ARG A CA 1
ATOM 742 C C . ARG A 1 92 ? 5.094 10.557 -46.222 1.00 81.12 92 ARG A C 1
ATOM 744 O O . ARG A 1 92 ? 5.648 10.640 -47.313 1.00 81.12 92 ARG A O 1
ATOM 751 N N . ALA A 1 93 ? 5.777 10.616 -45.078 1.00 79.31 93 ALA A N 1
ATOM 752 C CA . ALA A 1 93 ? 7.236 10.707 -45.044 1.00 79.31 93 ALA A CA 1
ATOM 753 C C . ALA A 1 93 ? 7.895 9.422 -45.568 1.00 79.31 93 ALA A C 1
ATOM 755 O O . ALA A 1 93 ? 8.865 9.501 -46.318 1.00 79.31 93 ALA A O 1
ATOM 756 N N . VAL A 1 94 ? 7.348 8.250 -45.228 1.00 82.81 94 VAL A N 1
ATOM 757 C CA . VAL A 1 94 ? 7.817 6.952 -45.742 1.00 82.81 94 VAL A CA 1
ATOM 758 C C . VAL A 1 94 ? 7.592 6.840 -47.251 1.00 82.81 94 VAL A C 1
ATOM 760 O O . VAL A 1 94 ? 8.486 6.403 -47.972 1.00 82.81 94 VAL A O 1
ATOM 763 N N . GLU A 1 95 ? 6.429 7.260 -47.746 1.00 88.31 95 GLU A N 1
ATOM 764 C CA . GLU A 1 95 ? 6.132 7.295 -49.181 1.00 88.31 95 GLU A CA 1
ATOM 765 C C . GLU A 1 95 ? 7.063 8.261 -49.926 1.00 88.31 95 GLU A C 1
ATOM 767 O O . GLU A 1 95 ? 7.641 7.906 -50.952 1.00 88.31 95 GLU A O 1
ATOM 772 N N . HIS A 1 96 ? 7.295 9.455 -49.374 1.00 86.88 96 HIS A N 1
ATOM 773 C CA . HIS A 1 96 ? 8.229 10.417 -49.952 1.00 86.88 96 HIS A CA 1
ATOM 774 C C . HIS A 1 96 ? 9.671 9.889 -49.973 1.00 86.88 96 HIS A C 1
ATOM 776 O O . HIS A 1 96 ? 10.364 10.050 -50.976 1.00 86.88 96 HIS A O 1
ATOM 782 N N . ALA A 1 97 ? 10.109 9.210 -48.908 1.00 84.06 97 ALA A N 1
ATOM 783 C CA . ALA A 1 97 ? 11.425 8.579 -48.851 1.00 84.06 97 ALA A CA 1
ATOM 784 C C . ALA A 1 97 ? 11.581 7.469 -49.905 1.00 84.06 97 ALA A C 1
ATOM 786 O O . ALA A 1 97 ? 12.627 7.389 -50.547 1.00 84.06 97 ALA A O 1
ATOM 787 N N . ARG A 1 98 ? 10.537 6.658 -50.138 1.00 87.31 98 ARG A N 1
ATOM 788 C CA . ARG A 1 98 ? 10.527 5.665 -51.226 1.00 87.31 98 ARG A CA 1
ATOM 789 C C . ARG A 1 98 ? 10.616 6.322 -52.599 1.00 87.31 98 ARG A C 1
ATOM 791 O O . ARG A 1 98 ? 11.479 5.946 -53.380 1.00 87.31 98 ARG A O 1
ATOM 798 N N . ASN A 1 99 ? 9.814 7.354 -52.854 1.00 88.00 99 ASN A N 1
ATOM 799 C CA . ASN A 1 99 ? 9.866 8.090 -54.120 1.00 88.00 99 ASN A CA 1
ATOM 800 C C . ASN A 1 99 ? 11.245 8.718 -54.368 1.00 88.00 99 ASN A C 1
ATOM 802 O O . ASN A 1 99 ? 11.710 8.750 -55.505 1.00 88.00 99 ASN A O 1
ATOM 806 N N . LEU A 1 100 ? 11.913 9.204 -53.317 1.00 82.88 100 LEU A N 1
ATOM 807 C CA . LEU A 1 100 ? 13.268 9.736 -53.428 1.00 82.88 100 LEU A CA 1
ATOM 808 C C . LEU A 1 100 ? 14.279 8.633 -53.766 1.00 82.88 100 LEU A C 1
ATOM 810 O O . LEU A 1 100 ? 15.136 8.853 -54.617 1.00 82.88 100 LEU A O 1
ATOM 814 N N . SER A 1 101 ? 14.152 7.454 -53.150 1.00 81.75 101 SER A N 1
ATOM 815 C CA . SER A 1 101 ? 14.978 6.284 -53.476 1.00 81.75 101 SER A CA 1
ATOM 816 C C . SER A 1 101 ? 14.809 5.875 -54.942 1.00 81.75 101 SER A C 1
ATOM 818 O O . SER A 1 101 ? 15.795 5.790 -55.667 1.00 81.75 101 SER A O 1
ATOM 820 N N . ASP A 1 102 ? 13.567 5.745 -55.415 1.00 85.31 102 ASP A N 1
ATOM 821 C CA . ASP A 1 102 ? 13.272 5.399 -56.811 1.00 85.31 102 ASP A CA 1
ATOM 822 C C . ASP A 1 102 ? 13.812 6.453 -57.791 1.00 85.31 102 ASP A C 1
ATOM 824 O O . ASP A 1 102 ? 14.251 6.137 -58.900 1.00 85.31 102 ASP A O 1
ATOM 828 N N . TYR A 1 103 ? 13.782 7.729 -57.397 1.00 80.50 103 TYR A N 1
ATOM 829 C CA . TYR A 1 103 ? 14.329 8.819 -58.199 1.00 80.50 103 TYR A CA 1
ATOM 830 C C . TYR A 1 103 ? 15.856 8.751 -58.289 1.00 80.50 103 TYR A C 1
ATOM 832 O O . TYR A 1 103 ? 16.409 8.954 -59.371 1.00 80.50 103 TYR A O 1
ATOM 840 N N . VAL A 1 104 ? 16.531 8.430 -57.181 1.00 77.88 104 VAL A N 1
ATOM 841 C CA . VAL A 1 104 ? 17.984 8.208 -57.143 1.00 77.88 104 VAL A CA 1
ATOM 842 C C . VAL A 1 104 ? 18.368 7.033 -58.037 1.00 77.88 104 VAL A C 1
ATOM 844 O O . VAL A 1 104 ? 19.279 7.176 -58.849 1.00 77.88 104 VAL A O 1
ATOM 847 N N . ASP A 1 105 ? 17.639 5.920 -57.971 1.00 77.44 105 ASP A N 1
ATOM 848 C CA . ASP A 1 105 ? 17.921 4.740 -58.794 1.00 77.44 105 ASP A CA 1
ATOM 849 C C . ASP A 1 105 ? 17.764 5.039 -60.294 1.00 77.44 105 ASP A C 1
ATOM 851 O O . ASP A 1 105 ? 18.613 4.662 -61.105 1.00 77.44 105 ASP A O 1
ATOM 855 N N . ARG A 1 106 ? 16.739 5.812 -60.678 1.00 79.06 106 ARG A N 1
ATOM 856 C CA . ARG A 1 106 ? 16.590 6.304 -62.061 1.00 79.06 106 ARG A CA 1
ATOM 857 C C . ARG A 1 106 ? 17.728 7.235 -62.473 1.00 79.06 106 ARG A C 1
ATOM 859 O O . ARG A 1 106 ? 18.192 7.157 -63.609 1.00 79.06 106 ARG A O 1
ATOM 866 N N . TYR A 1 107 ? 18.181 8.102 -61.568 1.00 74.19 107 TYR A N 1
ATOM 867 C CA . TYR A 1 107 ? 19.310 9.002 -61.808 1.00 74.19 107 TYR A CA 1
ATOM 868 C C . TYR A 1 107 ? 20.611 8.241 -62.041 1.00 74.19 107 TYR A C 1
ATOM 870 O O . TYR A 1 107 ? 21.350 8.565 -62.964 1.00 74.19 107 TYR A O 1
ATOM 878 N N . VAL A 1 108 ? 20.882 7.207 -61.246 1.00 69.62 108 VAL A N 1
ATOM 879 C CA . VAL A 1 108 ? 22.055 6.346 -61.440 1.00 69.62 108 VAL A CA 1
ATOM 880 C C . VAL A 1 108 ? 21.964 5.625 -62.787 1.00 69.62 108 VAL A C 1
ATOM 882 O O . VAL A 1 108 ? 22.929 5.650 -63.553 1.00 69.62 108 VAL A O 1
ATOM 885 N N . ALA A 1 109 ? 20.789 5.086 -63.126 1.00 74.69 109 ALA A N 1
ATOM 886 C CA . ALA A 1 109 ? 20.563 4.397 -64.395 1.00 74.69 109 ALA A CA 1
ATOM 887 C C . ALA A 1 109 ? 20.786 5.297 -65.628 1.00 74.69 109 ALA A C 1
ATOM 889 O O . ALA A 1 109 ? 21.291 4.836 -66.652 1.00 74.69 109 ALA A O 1
ATOM 890 N N . LEU A 1 110 ? 20.478 6.598 -65.536 1.00 73.06 110 LEU A N 1
ATOM 891 C CA . LEU A 1 110 ? 20.736 7.576 -66.604 1.00 73.06 110 LEU A CA 1
ATOM 892 C C . LEU A 1 110 ? 22.230 7.704 -66.956 1.00 73.06 110 LEU A C 1
ATOM 894 O O . LEU A 1 110 ? 22.561 7.971 -68.112 1.00 73.06 110 LEU A O 1
ATOM 898 N N . PHE A 1 111 ? 23.135 7.478 -65.998 1.00 64.94 111 PHE A N 1
ATOM 899 C CA . PHE A 1 111 ? 24.586 7.567 -66.208 1.00 64.94 111 PHE A CA 1
ATOM 900 C C . PHE A 1 111 ? 25.261 6.220 -66.476 1.00 64.94 111 PHE A C 1
ATOM 902 O O . PHE A 1 111 ? 26.459 6.197 -66.770 1.00 64.94 111 PHE A O 1
ATOM 909 N N . ASP A 1 112 ? 24.529 5.103 -66.435 1.00 70.12 112 ASP A N 1
ATOM 910 C CA . ASP A 1 112 ? 25.102 3.775 -66.681 1.00 70.12 112 ASP A CA 1
ATOM 911 C C . ASP A 1 112 ? 25.709 3.667 -68.085 1.00 70.12 112 ASP A C 1
ATOM 913 O O . ASP A 1 112 ? 26.801 3.119 -68.246 1.00 70.12 112 ASP A O 1
ATOM 917 N N . LYS A 1 113 ? 25.056 4.252 -69.099 1.00 67.88 113 LYS A N 1
ATOM 918 C CA . LYS A 1 113 ? 25.565 4.254 -70.478 1.00 67.88 113 LYS A CA 1
ATOM 919 C C . LYS A 1 113 ? 26.868 5.049 -70.600 1.00 67.88 113 LYS A C 1
ATOM 921 O O . LYS A 1 113 ? 27.851 4.521 -71.110 1.00 67.88 113 LYS A O 1
ATOM 926 N N . THR A 1 114 ? 26.916 6.259 -70.041 1.00 68.00 114 THR A N 1
ATOM 927 C CA . THR A 1 114 ? 28.122 7.105 -70.025 1.00 68.00 114 THR A CA 1
ATOM 928 C C . THR A 1 114 ? 29.259 6.457 -69.237 1.00 68.00 114 THR A C 1
ATOM 930 O O . THR A 1 114 ? 30.406 6.499 -69.671 1.00 68.00 114 THR A O 1
ATOM 933 N N . ARG A 1 115 ? 28.962 5.806 -68.104 1.00 65.56 115 ARG A N 1
ATOM 934 C CA . ARG A 1 115 ? 29.956 5.071 -67.306 1.00 65.56 115 ARG A CA 1
ATOM 935 C C . ARG A 1 115 ? 30.540 3.892 -68.084 1.00 65.56 115 ARG A C 1
ATOM 937 O O . ARG A 1 115 ? 31.752 3.686 -68.055 1.00 65.56 115 ARG A O 1
ATOM 944 N N . ASN A 1 116 ? 29.695 3.140 -68.785 1.00 69.50 116 ASN A N 1
ATOM 945 C CA . ASN A 1 116 ? 30.123 1.996 -69.586 1.00 69.50 116 ASN A CA 1
ATOM 946 C C . ASN A 1 116 ? 30.934 2.432 -70.818 1.00 69.50 116 ASN A C 1
ATOM 948 O O . ASN A 1 116 ? 31.958 1.821 -71.117 1.00 69.50 116 ASN A O 1
ATOM 952 N N . GLU A 1 117 ? 30.535 3.512 -71.493 1.00 66.88 117 GLU A N 1
ATOM 953 C CA . GLU A 1 117 ? 31.258 4.054 -72.652 1.00 66.88 117 GLU A CA 1
ATOM 954 C C . GLU A 1 117 ? 32.586 4.728 -72.252 1.00 66.88 117 GLU A C 1
ATOM 956 O O . GLU A 1 117 ? 33.590 4.566 -72.947 1.00 66.88 117 GLU A O 1
ATOM 961 N N . ALA A 1 118 ? 32.650 5.397 -71.093 1.00 64.88 118 ALA A N 1
ATOM 962 C CA . ALA A 1 118 ? 33.867 6.037 -70.577 1.00 64.88 118 ALA A CA 1
ATOM 963 C C . ALA A 1 118 ? 34.898 5.052 -69.989 1.00 64.88 118 ALA A C 1
ATOM 965 O O . ALA A 1 118 ? 36.064 5.414 -69.808 1.00 64.88 118 ALA A O 1
ATOM 966 N N . ALA A 1 119 ? 34.514 3.799 -69.723 1.00 67.38 119 ALA A N 1
ATOM 967 C CA . ALA A 1 119 ? 35.405 2.795 -69.141 1.00 67.38 119 ALA A CA 1
ATOM 968 C C . ALA A 1 119 ? 36.590 2.433 -70.059 1.00 67.38 119 ALA A C 1
ATOM 970 O O . ALA A 1 119 ? 37.703 2.216 -69.575 1.00 67.38 119 ALA A O 1
ATOM 971 N N . ASN A 1 120 ? 36.378 2.387 -71.378 1.00 68.00 120 ASN A N 1
ATOM 972 C CA . ASN A 1 120 ? 37.427 2.045 -72.344 1.00 68.00 120 ASN A CA 1
ATOM 973 C C . ASN A 1 120 ? 38.450 3.187 -72.546 1.00 68.00 120 ASN A C 1
ATOM 975 O O . ASN A 1 120 ? 39.648 2.909 -72.461 1.00 68.00 120 ASN A O 1
ATOM 979 N N . PRO A 1 121 ? 38.041 4.464 -72.715 1.00 70.44 121 PRO A N 1
ATOM 980 C CA . PRO A 1 121 ? 38.962 5.604 -72.707 1.00 70.44 121 PRO A CA 1
ATOM 981 C C . PRO A 1 121 ? 39.769 5.734 -71.410 1.00 70.44 121 PRO A C 1
ATOM 983 O O . PRO A 1 121 ? 40.966 6.002 -71.464 1.00 70.44 121 PRO A O 1
ATOM 986 N N . LEU A 1 122 ? 39.160 5.486 -70.244 1.00 70.06 122 LEU A N 1
ATOM 987 C CA . LEU A 1 122 ? 39.870 5.497 -68.958 1.00 70.06 122 LEU A CA 1
ATOM 988 C C . LEU A 1 122 ? 40.947 4.409 -68.883 1.00 70.06 122 LEU A C 1
ATOM 990 O O . LEU A 1 122 ? 42.073 4.694 -68.481 1.00 70.06 122 LEU A O 1
ATOM 994 N N . LYS A 1 123 ? 40.644 3.187 -69.342 1.00 71.06 123 LYS A N 1
ATOM 995 C CA . LYS A 1 123 ? 41.650 2.119 -69.472 1.00 71.06 123 LYS A CA 1
ATOM 996 C C . LYS A 1 123 ? 42.783 2.510 -70.422 1.00 71.06 123 LYS A C 1
ATOM 998 O O . LYS A 1 123 ? 43.939 2.230 -70.118 1.00 71.06 123 LYS A O 1
ATOM 1003 N N . ALA A 1 124 ? 42.474 3.181 -71.531 1.00 70.06 124 ALA A N 1
ATOM 1004 C CA . ALA A 1 124 ? 43.484 3.662 -72.471 1.00 70.06 124 ALA A CA 1
ATOM 1005 C C . ALA A 1 124 ? 44.382 4.749 -71.853 1.00 70.06 124 ALA A C 1
ATOM 1007 O O . ALA A 1 124 ? 45.600 4.676 -71.986 1.00 70.06 124 ALA A O 1
ATOM 1008 N N . ILE A 1 125 ? 43.817 5.711 -71.113 1.00 69.19 125 ILE A N 1
ATOM 1009 C CA . ILE A 1 125 ? 44.589 6.733 -70.381 1.00 69.19 125 ILE A CA 1
ATOM 1010 C C . ILE A 1 125 ? 45.511 6.076 -69.345 1.00 69.19 125 ILE A C 1
ATOM 1012 O O . ILE A 1 125 ? 46.680 6.447 -69.232 1.00 69.19 125 ILE A O 1
ATOM 1016 N N . GLN A 1 126 ? 45.010 5.071 -68.623 1.00 72.81 126 GLN A N 1
ATOM 1017 C CA . GLN A 1 126 ? 45.808 4.305 -67.668 1.00 72.81 126 GLN A CA 1
ATOM 1018 C C . GLN A 1 126 ? 46.976 3.586 -68.364 1.00 72.81 126 GLN A C 1
ATOM 1020 O O . GLN A 1 126 ? 48.100 3.643 -67.877 1.00 72.81 126 GLN A O 1
ATOM 1025 N N . ALA A 1 127 ? 46.728 2.973 -69.526 1.00 75.31 127 ALA A N 1
ATOM 1026 C CA . ALA A 1 127 ? 47.759 2.308 -70.318 1.00 75.31 127 ALA A CA 1
ATOM 1027 C C . ALA A 1 127 ? 48.823 3.292 -70.831 1.00 75.31 127 ALA A C 1
ATOM 1029 O O . ALA A 1 127 ? 50.012 3.001 -70.740 1.00 75.31 127 ALA A O 1
ATOM 1030 N N . TYR A 1 128 ? 48.429 4.483 -71.298 1.00 71.81 128 TYR A N 1
ATOM 1031 C CA . TYR A 1 128 ? 49.385 5.528 -71.681 1.00 71.81 128 TYR A CA 1
ATOM 1032 C C . TYR A 1 128 ? 50.250 5.982 -70.504 1.00 71.81 128 TYR A C 1
ATOM 1034 O O . TYR A 1 128 ? 51.452 6.175 -70.675 1.00 71.81 128 TYR A O 1
ATOM 1042 N N . LYS A 1 129 ? 49.669 6.108 -69.305 1.00 80.50 129 LYS A N 1
ATOM 1043 C CA . LYS A 1 129 ? 50.433 6.413 -68.090 1.00 80.50 129 LYS A CA 1
ATOM 1044 C C . LYS A 1 129 ? 51.486 5.334 -67.810 1.00 80.50 129 LYS A C 1
ATOM 1046 O O . LYS A 1 129 ? 52.642 5.681 -67.592 1.00 80.50 129 LYS A O 1
ATOM 1051 N N . THR A 1 130 ? 51.109 4.057 -67.890 1.00 82.38 130 THR A N 1
ATOM 1052 C CA . THR A 1 130 ? 52.042 2.931 -67.718 1.00 82.38 130 THR A CA 1
ATOM 1053 C C . THR A 1 130 ? 53.155 2.948 -68.765 1.00 82.38 130 THR A C 1
ATOM 1055 O O . THR A 1 130 ? 54.320 2.846 -68.406 1.00 82.38 130 THR A O 1
ATOM 1058 N N . ILE A 1 131 ? 52.834 3.187 -70.042 1.00 80.94 131 ILE A N 1
ATOM 1059 C CA . ILE A 1 131 ? 53.844 3.292 -71.111 1.00 80.94 131 ILE A CA 1
ATOM 1060 C C . ILE A 1 131 ? 54.854 4.411 -70.813 1.00 80.94 131 ILE A C 1
ATOM 1062 O O . ILE A 1 131 ? 56.053 4.233 -71.011 1.00 80.94 131 ILE A O 1
ATOM 1066 N N . VAL A 1 132 ? 54.396 5.569 -70.328 1.00 86.00 132 VAL A N 1
ATOM 1067 C CA . VAL A 1 132 ? 55.288 6.687 -69.976 1.00 86.00 132 VAL A CA 1
ATOM 1068 C C . VAL A 1 132 ? 56.178 6.343 -68.777 1.00 86.00 132 VAL A C 1
ATOM 1070 O O . VAL A 1 132 ? 57.361 6.691 -68.772 1.00 86.00 132 VAL A O 1
ATOM 1073 N N . GLU A 1 133 ? 55.640 5.662 -67.767 1.00 87.12 133 GLU A N 1
ATOM 1074 C CA . GLU A 1 133 ? 56.406 5.188 -66.607 1.00 87.12 133 GLU A CA 1
ATOM 1075 C C . GLU A 1 133 ? 57.478 4.167 -67.023 1.00 87.12 133 GLU A C 1
ATOM 1077 O O . GLU A 1 133 ? 58.646 4.332 -66.658 1.00 87.12 133 GLU A O 1
ATOM 1082 N N . ASP A 1 134 ? 57.126 3.201 -67.873 1.00 86.44 134 ASP A N 1
ATOM 1083 C CA . ASP A 1 134 ? 58.049 2.192 -68.403 1.00 86.44 134 ASP A CA 1
ATOM 1084 C C . ASP A 1 134 ? 59.148 2.817 -69.274 1.00 86.44 134 ASP A C 1
ATOM 1086 O O . ASP A 1 134 ? 60.320 2.462 -69.145 1.00 86.44 134 ASP A O 1
ATOM 1090 N N . LEU A 1 135 ? 58.813 3.803 -70.117 1.00 83.25 135 LEU A N 1
ATOM 1091 C CA . LEU A 1 135 ? 59.799 4.538 -70.920 1.00 83.25 135 LEU A CA 1
ATOM 1092 C C . LEU A 1 135 ? 60.787 5.321 -70.046 1.00 83.25 135 LEU A C 1
ATOM 1094 O O . LEU A 1 135 ? 61.985 5.357 -70.341 1.00 83.25 135 LEU A O 1
ATOM 1098 N N . ASN A 1 136 ? 60.317 5.922 -68.951 1.00 89.31 136 ASN A N 1
ATOM 1099 C CA . ASN A 1 136 ? 61.196 6.583 -67.986 1.00 89.31 136 ASN A CA 1
ATOM 1100 C C . ASN A 1 136 ? 62.089 5.574 -67.247 1.00 89.31 136 ASN A C 1
ATOM 1102 O O . ASN A 1 136 ? 63.275 5.847 -67.045 1.00 89.31 136 ASN A O 1
ATOM 1106 N N . GLY A 1 137 ? 61.552 4.400 -66.900 1.00 89.75 137 GLY A N 1
ATOM 1107 C CA . GLY A 1 137 ? 62.320 3.287 -66.340 1.00 89.75 137 GLY A CA 1
ATOM 1108 C C . GLY A 1 137 ? 63.414 2.799 -67.292 1.00 89.75 137 GLY A C 1
ATOM 1109 O O . GLY A 1 137 ? 64.578 2.713 -66.901 1.00 89.75 137 GLY A O 1
ATOM 1110 N N . ALA A 1 138 ? 63.075 2.578 -68.564 1.00 88.38 138 ALA A N 1
ATOM 1111 C CA . ALA A 1 138 ? 64.019 2.179 -69.605 1.00 88.38 138 ALA A CA 1
ATOM 1112 C C . ALA A 1 138 ? 65.118 3.230 -69.819 1.00 88.38 138 ALA A C 1
ATOM 1114 O O . ALA A 1 138 ? 66.294 2.885 -69.928 1.00 88.38 138 ALA A O 1
ATOM 1115 N N . LYS A 1 139 ? 64.764 4.523 -69.808 1.00 89.12 139 LYS A N 1
ATOM 1116 C CA . LYS A 1 139 ? 65.738 5.621 -69.887 1.00 89.12 139 LYS A CA 1
ATOM 1117 C C . LYS A 1 139 ? 66.718 5.597 -68.712 1.00 89.12 139 LYS A C 1
ATOM 1119 O O . LYS A 1 139 ? 67.914 5.781 -68.921 1.00 89.12 139 LYS A O 1
ATOM 1124 N N . LYS A 1 140 ? 66.228 5.369 -67.491 1.00 92.62 140 LYS A N 1
ATOM 1125 C CA . LYS A 1 140 ? 67.076 5.272 -66.296 1.00 92.62 140 LYS A CA 1
ATOM 1126 C C . LYS A 1 140 ? 68.026 4.074 -66.385 1.00 92.62 140 LYS A C 1
ATOM 1128 O O . LYS A 1 140 ? 69.223 4.253 -66.196 1.00 92.62 140 LYS A O 1
ATOM 1133 N N . ALA A 1 141 ? 67.517 2.901 -66.757 1.00 89.25 141 ALA A N 1
ATOM 1134 C CA . ALA A 1 141 ? 68.331 1.698 -66.933 1.00 89.25 141 ALA A CA 1
ATOM 1135 C C . ALA A 1 141 ? 69.404 1.874 -68.024 1.00 89.25 141 ALA A C 1
ATOM 1137 O O . ALA A 1 141 ? 70.548 1.463 -67.844 1.00 89.25 141 ALA A O 1
ATOM 1138 N N . ALA A 1 142 ? 69.071 2.538 -69.137 1.00 90.25 142 ALA A N 1
ATOM 1139 C CA . ALA A 1 142 ? 70.040 2.862 -70.184 1.00 90.25 142 ALA A CA 1
ATOM 1140 C C . ALA A 1 142 ? 71.134 3.824 -69.689 1.00 90.25 142 ALA A C 1
ATOM 1142 O O . ALA A 1 142 ? 72.299 3.669 -70.052 1.00 90.25 142 ALA A O 1
ATOM 1143 N N . GLN A 1 143 ? 70.778 4.794 -68.841 1.00 90.25 143 GLN A N 1
ATOM 1144 C CA . GLN A 1 143 ? 71.743 5.702 -68.225 1.00 90.25 143 GLN A CA 1
ATOM 1145 C C . GLN A 1 143 ? 72.689 4.952 -67.277 1.00 90.25 143 GLN A C 1
ATOM 1147 O O . GLN A 1 143 ? 73.900 5.112 -67.384 1.00 90.25 143 GLN A O 1
ATOM 1152 N N . GLU A 1 144 ? 72.148 4.088 -66.416 1.00 90.94 144 GLU A N 1
ATOM 1153 C CA . GLU A 1 144 ? 72.934 3.248 -65.501 1.00 90.94 144 GLU A CA 1
ATOM 1154 C C . GLU A 1 144 ? 73.885 2.318 -66.271 1.00 90.94 144 GLU A C 1
ATOM 1156 O O . GLU A 1 144 ? 75.061 2.209 -65.926 1.00 90.94 144 GLU A O 1
ATOM 1161 N N . ALA A 1 145 ? 73.419 1.705 -67.364 1.00 91.69 145 ALA A N 1
ATOM 1162 C CA . ALA A 1 145 ? 74.258 0.883 -68.235 1.00 91.69 145 ALA A CA 1
ATOM 1163 C C . ALA A 1 145 ? 75.379 1.696 -68.902 1.00 91.69 145 ALA A C 1
ATOM 1165 O O . ALA A 1 145 ? 76.515 1.227 -68.992 1.00 91.69 145 ALA A O 1
ATOM 1166 N N . LYS A 1 146 ? 75.083 2.926 -69.344 1.00 92.62 146 LYS A N 1
ATOM 1167 C CA . LYS A 1 146 ? 76.082 3.845 -69.903 1.00 92.62 146 LYS A CA 1
ATOM 1168 C C . LYS A 1 146 ? 77.143 4.202 -68.858 1.00 92.62 146 LYS A C 1
ATOM 1170 O O . LYS A 1 146 ? 78.327 4.199 -69.177 1.00 92.62 146 LYS A O 1
ATOM 1175 N N . ASP A 1 147 ? 76.735 4.502 -67.630 1.00 89.88 147 ASP A N 1
ATOM 1176 C CA . ASP A 1 147 ? 77.655 4.873 -66.553 1.00 89.88 147 ASP A CA 1
ATOM 1177 C C . ASP A 1 147 ? 78.529 3.675 -66.132 1.00 89.88 147 ASP A C 1
ATOM 1179 O O . ASP A 1 147 ? 79.741 3.822 -65.986 1.00 89.88 147 ASP A O 1
ATOM 1183 N N . ALA A 1 148 ? 77.961 2.465 -66.069 1.00 89.19 148 ALA A N 1
ATOM 1184 C CA . ALA A 1 148 ? 78.719 1.231 -65.842 1.00 89.19 148 ALA A CA 1
ATOM 1185 C C . ALA A 1 148 ? 79.727 0.936 -66.970 1.00 89.19 148 ALA A C 1
ATOM 1187 O O . ALA A 1 148 ? 80.853 0.511 -66.704 1.00 89.19 148 ALA A O 1
ATOM 1188 N N . ALA A 1 149 ? 79.353 1.187 -68.231 1.00 88.50 149 ALA A N 1
ATOM 1189 C CA . ALA A 1 149 ? 80.266 1.060 -69.366 1.00 88.50 149 ALA A CA 1
ATOM 1190 C C . ALA A 1 149 ? 81.426 2.066 -69.278 1.00 88.50 149 ALA A C 1
ATOM 1192 O O . ALA A 1 149 ? 82.570 1.699 -69.548 1.00 88.50 149 ALA A O 1
ATOM 1193 N N . TRP A 1 150 ? 81.158 3.303 -68.845 1.00 86.81 150 TRP A N 1
ATOM 1194 C CA . TRP A 1 150 ? 82.202 4.297 -68.585 1.00 86.81 150 TRP A CA 1
ATOM 1195 C C . TRP A 1 150 ? 83.121 3.888 -67.435 1.00 86.81 150 TRP A C 1
ATOM 1197 O O . TRP A 1 150 ? 84.335 3.998 -67.578 1.00 86.81 150 TRP A O 1
ATOM 1207 N N . GLU A 1 151 ? 82.590 3.366 -66.327 1.00 86.12 151 GLU A N 1
ATOM 1208 C CA . GLU A 1 151 ? 83.431 2.833 -65.248 1.00 86.12 151 GLU A CA 1
ATOM 1209 C C . GLU A 1 151 ? 84.354 1.714 -65.739 1.00 86.12 151 GLU A C 1
ATOM 1211 O O . GLU A 1 151 ? 85.547 1.718 -65.434 1.00 86.12 151 GLU A O 1
ATOM 1216 N N . ALA A 1 152 ? 83.823 0.762 -66.512 1.00 86.19 152 ALA A N 1
ATOM 1217 C CA . ALA A 1 152 ? 84.626 -0.310 -67.090 1.00 86.19 152 ALA A CA 1
ATOM 1218 C C . ALA A 1 152 ? 85.715 0.249 -68.019 1.00 86.19 152 ALA A C 1
ATOM 1220 O O . ALA A 1 152 ? 86.867 -0.172 -67.932 1.00 86.19 152 ALA A O 1
ATOM 1221 N N . TYR A 1 153 ? 85.373 1.241 -68.845 1.00 84.38 153 TYR A N 1
ATOM 1222 C CA . TYR A 1 153 ? 86.322 1.924 -69.720 1.00 84.38 153 TYR A CA 1
ATOM 1223 C C . TYR A 1 153 ? 87.464 2.579 -68.927 1.00 84.38 153 TYR A C 1
ATOM 1225 O O . TYR A 1 153 ? 88.629 2.303 -69.197 1.00 84.38 153 TYR A O 1
ATOM 1233 N N . TYR A 1 154 ? 87.161 3.369 -67.893 1.00 82.12 154 TYR A N 1
ATOM 1234 C CA . TYR A 1 154 ? 88.191 4.023 -67.073 1.00 82.12 154 TYR A CA 1
ATOM 1235 C C . TYR A 1 154 ? 89.048 3.042 -66.267 1.00 82.12 154 TYR A C 1
ATOM 1237 O O . TYR A 1 154 ? 90.208 3.328 -65.988 1.00 82.12 154 TYR A O 1
ATOM 1245 N N . ARG A 1 155 ? 88.520 1.862 -65.919 1.00 83.12 155 ARG A N 1
ATOM 1246 C CA . ARG A 1 155 ? 89.335 0.798 -65.313 1.00 83.12 155 ARG A CA 1
ATOM 1247 C C . ARG A 1 155 ? 90.325 0.186 -66.302 1.00 83.12 155 ARG A C 1
ATOM 1249 O O . ARG A 1 155 ? 91.411 -0.196 -65.884 1.00 83.12 155 ARG A O 1
ATOM 1256 N N . VAL A 1 156 ? 89.962 0.075 -67.580 1.00 83.44 156 VAL A N 1
ATOM 1257 C CA . VAL A 1 156 ? 90.859 -0.424 -68.638 1.00 83.44 156 VAL A CA 1
ATOM 1258 C C . VAL A 1 156 ? 91.898 0.634 -69.034 1.00 83.44 156 VAL A C 1
ATOM 1260 O O . VAL A 1 156 ? 93.032 0.268 -69.341 1.00 83.44 156 VAL A O 1
ATOM 1263 N N . TYR A 1 157 ? 91.532 1.918 -68.967 1.00 83.81 157 TYR A N 1
ATOM 1264 C CA . TYR A 1 157 ? 92.358 3.074 -69.337 1.00 83.81 157 TYR A CA 1
ATOM 1265 C C . TYR A 1 157 ? 92.559 4.039 -68.149 1.00 83.81 157 TYR A C 1
ATOM 1267 O O . TYR A 1 157 ? 91.944 5.111 -68.107 1.00 83.81 157 TYR A O 1
ATOM 1275 N N . PRO A 1 158 ? 93.398 3.684 -67.157 1.00 75.88 158 PRO A N 1
ATOM 1276 C CA . PRO A 1 158 ? 93.519 4.435 -65.905 1.00 75.88 158 PRO A CA 1
ATOM 1277 C C . PRO A 1 158 ? 94.068 5.865 -66.055 1.00 75.88 158 PRO A C 1
ATOM 1279 O O . PRO A 1 158 ? 93.745 6.709 -65.219 1.00 75.88 158 PRO A O 1
ATOM 1282 N N . GLY A 1 159 ? 94.854 6.172 -67.095 1.00 73.31 159 GLY A N 1
ATOM 1283 C CA . GLY A 1 159 ? 95.350 7.532 -67.359 1.00 73.31 159 GLY A CA 1
ATOM 1284 C C . GLY A 1 159 ? 94.570 8.321 -68.414 1.00 73.31 159 GLY A C 1
ATOM 1285 O O . GLY A 1 159 ? 94.968 9.432 -68.760 1.00 73.31 159 GLY A O 1
ATOM 1286 N N . GLY A 1 160 ? 93.429 7.801 -68.881 1.00 76.12 160 GLY A N 1
ATOM 1287 C CA . GLY A 1 160 ? 92.528 8.500 -69.800 1.00 76.12 160 GLY A CA 1
ATOM 1288 C C . GLY A 1 160 ? 92.520 7.948 -71.232 1.00 76.12 160 GLY A C 1
ATOM 1289 O O . GLY A 1 160 ? 93.188 6.962 -71.526 1.00 76.12 160 GLY A O 1
ATOM 1290 N N . PRO A 1 161 ? 91.720 8.551 -72.132 1.00 68.69 161 PRO A N 1
ATOM 1291 C CA . PRO A 1 161 ? 91.429 7.996 -73.458 1.00 68.69 161 PRO A CA 1
ATOM 1292 C C . PRO A 1 161 ? 92.619 7.968 -74.428 1.00 68.69 161 PRO A C 1
ATOM 1294 O O . PRO A 1 161 ? 92.590 7.178 -75.365 1.00 68.69 161 PRO A O 1
ATOM 1297 N N . ASP A 1 162 ? 93.640 8.792 -74.193 1.00 70.81 162 ASP A N 1
ATOM 1298 C CA . ASP A 1 162 ? 94.872 8.824 -74.993 1.00 70.81 162 ASP A CA 1
ATOM 1299 C C . ASP A 1 162 ? 96.027 8.044 -74.333 1.00 70.81 162 ASP A C 1
ATOM 1301 O O . ASP A 1 162 ? 97.141 8.030 -74.857 1.00 70.81 162 ASP A O 1
ATOM 1305 N N . ASP A 1 163 ? 95.780 7.420 -73.176 1.00 72.25 163 ASP A N 1
ATOM 1306 C CA . ASP A 1 163 ? 96.775 6.627 -72.456 1.00 72.25 163 ASP A CA 1
ATOM 1307 C C . ASP A 1 163 ? 96.677 5.137 -72.818 1.00 72.25 163 ASP A C 1
ATOM 1309 O O . ASP A 1 163 ? 95.666 4.654 -73.336 1.00 72.25 163 ASP A O 1
ATOM 1313 N N . LYS A 1 164 ? 97.747 4.389 -72.555 1.00 74.38 164 LYS A N 1
ATOM 1314 C CA . LYS A 1 164 ? 97.824 2.960 -72.870 1.00 74.38 164 LYS A CA 1
ATOM 1315 C C . LYS A 1 164 ? 96.823 2.171 -72.031 1.00 74.38 164 LYS A C 1
ATOM 1317 O O . LYS A 1 164 ? 96.656 2.419 -70.835 1.00 74.38 164 LYS A O 1
ATOM 1322 N N . SER A 1 165 ? 96.179 1.175 -72.639 1.00 82.25 165 SER A N 1
ATOM 1323 C CA . SER A 1 165 ? 95.332 0.272 -71.864 1.00 82.25 165 SER A CA 1
ATOM 1324 C C . SER A 1 165 ? 96.180 -0.563 -70.901 1.00 82.25 165 SER A C 1
ATOM 1326 O O . SER A 1 165 ? 97.388 -0.755 -71.085 1.00 82.25 165 SER A O 1
ATOM 1328 N N . LEU A 1 166 ? 95.539 -1.142 -69.886 1.00 82.56 166 LEU A N 1
ATOM 1329 C CA . LEU A 1 166 ? 96.183 -2.159 -69.050 1.00 82.56 166 LEU A CA 1
ATOM 1330 C C . LEU A 1 166 ? 96.706 -3.348 -69.876 1.00 82.56 166 LEU A C 1
ATOM 1332 O O . LEU A 1 166 ? 97.706 -3.952 -69.494 1.00 82.56 166 LEU A O 1
ATOM 1336 N N . LEU A 1 167 ? 96.063 -3.673 -71.004 1.00 83.94 167 LEU A N 1
ATOM 1337 C CA . LEU A 1 167 ? 96.508 -4.745 -71.895 1.00 83.94 167 LEU A CA 1
ATOM 1338 C C . LEU A 1 167 ? 97.784 -4.352 -72.650 1.00 83.94 167 LEU A C 1
ATOM 1340 O O . LEU A 1 167 ? 98.707 -5.156 -72.726 1.00 83.94 167 LEU A O 1
ATOM 1344 N N . ASP A 1 168 ? 97.861 -3.114 -73.139 1.00 83.31 168 ASP A N 1
ATOM 1345 C CA . ASP A 1 168 ? 99.062 -2.580 -73.795 1.00 83.31 168 ASP A CA 1
ATOM 1346 C C . ASP A 1 168 ? 100.222 -2.493 -72.797 1.00 83.31 168 ASP A C 1
ATOM 1348 O O . ASP A 1 168 ? 101.343 -2.891 -73.100 1.00 83.31 168 ASP A O 1
ATOM 1352 N N . SER A 1 169 ? 99.933 -2.071 -71.562 1.00 82.38 169 SER A N 1
ATOM 1353 C CA . SER A 1 169 ? 100.911 -2.040 -70.467 1.00 82.38 169 SER A CA 1
ATOM 1354 C C . SER A 1 169 ? 101.429 -3.444 -70.129 1.00 82.38 169 SER A C 1
ATOM 1356 O O . SER A 1 169 ? 102.625 -3.637 -69.913 1.00 82.38 169 SER A O 1
ATOM 1358 N N . ALA A 1 170 ? 100.548 -4.451 -70.119 1.00 82.81 170 ALA A N 1
ATOM 1359 C CA . ALA A 1 170 ? 100.930 -5.845 -69.914 1.00 82.81 170 ALA A CA 1
ATOM 1360 C C . ALA A 1 170 ? 101.732 -6.416 -71.099 1.00 82.81 170 ALA A C 1
ATOM 1362 O O . ALA A 1 170 ? 102.672 -7.182 -70.883 1.00 82.81 170 ALA A O 1
ATOM 1363 N N . ALA A 1 171 ? 101.398 -6.031 -72.335 1.00 84.50 171 ALA A N 1
ATOM 1364 C CA . ALA A 1 171 ? 102.144 -6.414 -73.529 1.00 84.50 171 ALA A CA 1
ATOM 1365 C C . ALA A 1 171 ? 103.560 -5.815 -73.522 1.00 84.50 171 ALA A C 1
ATOM 1367 O O . ALA A 1 171 ? 104.518 -6.548 -73.749 1.00 84.50 171 ALA A O 1
ATOM 1368 N N . GLU A 1 172 ? 103.717 -4.540 -73.155 1.00 83.44 172 GLU A N 1
ATOM 1369 C CA . GLU A 1 172 ? 105.033 -3.900 -73.006 1.00 83.44 172 GLU A CA 1
ATOM 1370 C C . GLU A 1 172 ? 105.856 -4.501 -71.866 1.00 83.44 172 GLU A C 1
ATOM 1372 O O . GLU A 1 172 ? 107.064 -4.698 -72.013 1.00 83.44 172 GLU A O 1
ATOM 1377 N N . MET A 1 173 ? 105.221 -4.841 -70.739 1.00 84.31 173 MET A N 1
ATOM 1378 C CA . MET A 1 173 ? 105.880 -5.604 -69.675 1.00 84.31 173 MET A CA 1
ATOM 1379 C C . MET A 1 173 ? 106.343 -6.975 -70.179 1.00 84.31 173 MET A C 1
ATOM 1381 O O . MET A 1 173 ? 107.443 -7.404 -69.838 1.00 84.31 173 MET A O 1
ATOM 1385 N N . SER A 1 174 ? 105.538 -7.653 -71.003 1.00 84.00 174 SER A N 1
ATOM 1386 C CA . SER A 1 174 ? 105.900 -8.941 -71.601 1.00 84.00 174 SER A CA 1
ATOM 1387 C C . SER A 1 174 ? 107.042 -8.810 -72.608 1.00 84.00 174 SER A C 1
ATOM 1389 O O . SER A 1 174 ? 107.944 -9.643 -72.601 1.00 84.00 174 SER A O 1
ATOM 1391 N N . GLU A 1 175 ? 107.032 -7.783 -73.457 1.00 84.25 175 GLU A N 1
ATOM 1392 C CA . GLU A 1 175 ? 108.101 -7.510 -74.421 1.00 84.25 175 GLU A CA 1
ATOM 1393 C C . GLU A 1 175 ? 109.397 -7.127 -73.699 1.00 84.25 175 GLU A C 1
ATOM 1395 O O . GLU A 1 175 ? 110.446 -7.703 -73.969 1.00 84.25 175 GLU A O 1
ATOM 1400 N N . SER A 1 176 ? 109.319 -6.266 -72.681 1.00 83.44 176 SER A N 1
ATOM 1401 C CA . SER A 1 176 ? 110.462 -5.937 -71.820 1.00 83.44 176 SER A CA 1
ATOM 1402 C C . SER A 1 176 ? 110.999 -7.166 -71.082 1.00 83.44 176 SER A C 1
ATOM 1404 O O . SER A 1 176 ? 112.212 -7.339 -70.972 1.00 83.44 176 SER A O 1
ATOM 1406 N N . SER A 1 177 ? 110.115 -8.052 -70.610 1.00 81.75 177 SER A N 1
ATOM 1407 C CA . SER A 1 177 ? 110.505 -9.324 -69.995 1.00 81.75 177 SER A CA 1
ATOM 1408 C C . SER A 1 177 ? 111.152 -10.274 -71.006 1.00 81.75 177 SER A C 1
ATOM 1410 O O . SER A 1 177 ? 112.056 -11.016 -70.629 1.00 81.75 177 SER A O 1
ATOM 1412 N N . ALA A 1 178 ? 110.716 -10.266 -72.269 1.00 82.56 178 ALA A N 1
ATOM 1413 C CA . ALA A 1 178 ? 111.320 -11.052 -73.342 1.00 82.56 178 ALA A CA 1
ATOM 1414 C C . ALA A 1 178 ? 112.707 -10.511 -73.717 1.00 82.56 178 ALA A C 1
ATOM 1416 O O . ALA A 1 178 ? 113.639 -11.295 -73.842 1.00 82.56 178 ALA A O 1
ATOM 1417 N N . VAL A 1 179 ? 112.875 -9.187 -73.785 1.00 84.44 179 VAL A N 1
ATOM 1418 C CA . VAL A 1 179 ? 114.183 -8.540 -73.987 1.00 84.44 179 VAL A CA 1
ATOM 1419 C C . VAL A 1 179 ? 115.125 -8.835 -72.819 1.00 84.44 179 VAL A C 1
ATOM 1421 O O . VAL A 1 179 ? 116.295 -9.131 -73.034 1.00 84.44 179 VAL A O 1
ATOM 1424 N N . GLN A 1 180 ? 114.640 -8.815 -71.573 1.00 80.62 180 GLN A N 1
ATOM 1425 C CA . GLN A 1 180 ? 115.443 -9.221 -70.413 1.00 80.62 180 GLN A CA 1
ATOM 1426 C C . GLN A 1 180 ? 115.810 -10.710 -70.447 1.00 80.62 180 GLN A C 1
ATOM 1428 O O . GLN A 1 180 ? 116.914 -11.068 -70.039 1.00 80.62 180 GLN A O 1
ATOM 1433 N N . LEU A 1 181 ? 114.922 -11.575 -70.948 1.00 79.50 181 LEU A N 1
ATOM 1434 C CA . LEU A 1 181 ? 115.212 -12.994 -71.166 1.00 79.50 181 LEU A CA 1
ATOM 1435 C C . LEU A 1 181 ? 116.264 -13.189 -72.267 1.00 79.50 18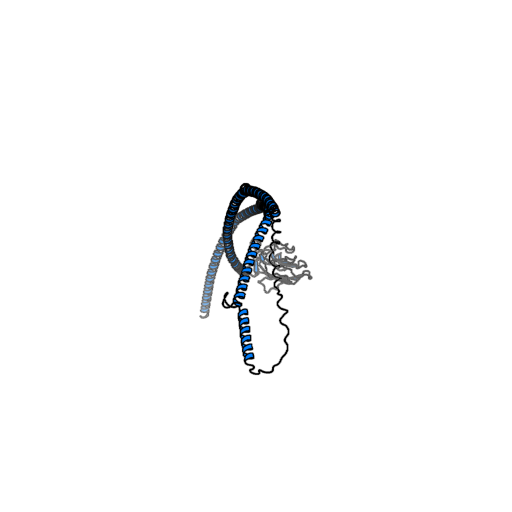1 LEU A C 1
ATOM 1437 O O . LEU A 1 181 ? 117.176 -13.988 -72.083 1.00 79.50 181 LEU A O 1
ATOM 1441 N N . GLU A 1 182 ? 116.170 -12.446 -73.369 1.00 76.38 182 GLU A N 1
ATOM 1442 C CA . GLU A 1 182 ? 117.139 -12.461 -74.469 1.00 76.38 182 GLU A CA 1
ATOM 1443 C C . GLU A 1 182 ? 118.505 -11.944 -74.002 1.00 76.38 182 GLU A C 1
ATOM 1445 O O . GLU A 1 182 ? 119.512 -12.601 -74.224 1.00 76.38 182 GLU A O 1
ATOM 1450 N N . GLN A 1 183 ? 118.549 -10.854 -73.228 1.00 76.56 183 GLN A N 1
ATOM 1451 C CA . GLN A 1 183 ? 119.779 -10.369 -72.590 1.00 76.56 183 GLN A CA 1
ATOM 1452 C C . GLN A 1 183 ? 120.368 -11.393 -71.607 1.00 76.56 183 GLN A C 1
ATOM 1454 O O . GLN A 1 183 ? 121.586 -11.555 -71.543 1.00 76.56 183 GLN A O 1
ATOM 1459 N N . ALA A 1 184 ? 119.528 -12.113 -70.857 1.00 68.00 184 ALA A N 1
ATOM 1460 C CA . ALA A 1 184 ? 119.974 -13.198 -69.986 1.00 68.00 184 ALA A CA 1
ATOM 1461 C C . ALA A 1 184 ? 120.496 -14.418 -70.774 1.00 68.00 184 ALA A C 1
ATOM 1463 O O . ALA A 1 184 ? 121.414 -15.089 -70.302 1.00 68.00 184 ALA A O 1
ATOM 1464 N N . GLN A 1 185 ? 119.955 -14.685 -71.969 1.00 67.88 185 GLN A N 1
ATOM 1465 C CA . GLN A 1 185 ? 120.425 -15.727 -72.892 1.00 67.88 185 GLN A CA 1
ATOM 1466 C C . GLN A 1 185 ? 121.724 -15.324 -73.615 1.00 67.88 185 GLN A C 1
ATOM 1468 O O . GLN A 1 185 ? 122.627 -16.150 -73.728 1.00 67.88 185 GLN A O 1
ATOM 1473 N N . ASP A 1 186 ? 121.881 -14.057 -74.003 1.00 65.00 186 ASP A N 1
ATOM 1474 C CA . ASP A 1 186 ? 123.113 -13.500 -74.591 1.00 65.00 186 ASP A CA 1
ATOM 1475 C C . ASP A 1 186 ? 124.264 -13.401 -73.571 1.00 65.00 186 ASP A C 1
ATOM 1477 O O . ASP A 1 186 ? 125.443 -13.439 -73.929 1.00 65.00 186 ASP A O 1
ATOM 1481 N N . LEU A 1 187 ? 123.946 -13.375 -72.272 1.00 63.66 187 LEU A N 1
ATOM 1482 C CA . LEU A 1 187 ? 124.906 -13.548 -71.175 1.00 63.66 187 LEU A CA 1
ATOM 1483 C C . LEU A 1 187 ? 125.251 -15.031 -70.896 1.00 63.66 187 LEU A C 1
ATOM 1485 O O . LEU A 1 187 ? 126.036 -15.310 -69.987 1.00 63.66 187 LEU A O 1
ATOM 1489 N N . GLN A 1 188 ? 124.723 -15.977 -71.690 1.00 59.06 188 GLN A N 1
ATOM 1490 C CA . GLN A 1 188 ? 124.894 -17.428 -71.535 1.00 59.06 188 GLN A CA 1
ATOM 1491 C C . GLN A 1 188 ? 125.603 -18.114 -72.728 1.00 59.06 188 GLN A C 1
ATOM 1493 O O . GLN A 1 188 ? 125.247 -19.228 -73.096 1.00 59.06 188 GLN A O 1
ATOM 1498 N N . ASN A 1 189 ? 126.628 -17.487 -73.322 1.00 53.44 189 ASN A N 1
ATOM 1499 C CA . ASN A 1 189 ? 127.965 -18.076 -73.589 1.00 53.44 189 ASN A CA 1
ATOM 1500 C C . ASN A 1 189 ? 128.699 -17.438 -74.788 1.00 53.44 189 ASN A C 1
ATOM 1502 O O . ASN A 1 189 ? 128.161 -17.392 -75.894 1.00 53.44 189 ASN A O 1
ATOM 1506 N N . PRO A 1 190 ? 129.992 -17.094 -74.624 1.00 50.84 190 PRO A N 1
ATOM 1507 C CA . PRO A 1 190 ? 130.906 -16.787 -75.715 1.00 50.84 190 PRO A CA 1
ATOM 1508 C C . PRO A 1 190 ? 131.696 -18.022 -76.199 1.00 50.84 190 PRO A C 1
ATOM 1510 O O . PRO A 1 190 ? 131.981 -18.942 -75.438 1.00 50.84 190 PRO A O 1
ATOM 1513 N N . LEU A 1 191 ? 132.182 -17.926 -77.444 1.00 39.31 191 LEU A N 1
ATOM 1514 C CA . LEU A 1 191 ? 133.385 -18.588 -77.974 1.00 39.31 191 LEU A CA 1
ATOM 1515 C C . LEU A 1 191 ? 133.302 -20.098 -78.306 1.00 39.31 191 LEU A C 1
ATOM 1517 O O . LEU A 1 191 ? 133.659 -20.941 -77.496 1.00 39.31 191 LEU A O 1
ATOM 1521 N N . SER A 1 192 ? 133.014 -20.431 -79.572 1.00 41.09 192 SER A N 1
ATOM 1522 C CA . SER A 1 192 ? 133.914 -21.284 -80.377 1.00 41.09 192 SER A CA 1
ATOM 1523 C C . SER A 1 192 ? 133.467 -21.343 -81.838 1.00 41.09 192 SER A C 1
ATOM 1525 O O . SER A 1 192 ? 132.593 -22.106 -82.238 1.00 41.09 192 SER A O 1
ATOM 1527 N N . VAL A 1 193 ? 134.154 -20.552 -82.653 1.00 48.84 193 VAL A N 1
ATOM 1528 C CA . VAL A 1 193 ? 134.370 -20.798 -84.079 1.00 48.84 193 VAL A CA 1
ATOM 1529 C C . VAL A 1 193 ? 134.835 -22.248 -84.298 1.00 48.84 193 VAL A C 1
ATOM 1531 O O . VAL A 1 193 ? 135.381 -22.893 -83.403 1.00 48.84 193 VAL A O 1
ATOM 1534 N N . THR A 1 194 ? 134.784 -22.665 -85.559 1.00 37.44 194 THR A N 1
ATOM 1535 C CA . THR A 1 194 ? 135.660 -23.669 -86.184 1.00 37.44 194 THR A CA 1
ATOM 1536 C C . THR A 1 194 ? 135.085 -25.065 -86.260 1.00 37.44 194 THR A C 1
ATOM 1538 O O . THR A 1 194 ? 135.161 -25.857 -85.334 1.00 37.44 194 THR A O 1
ATOM 1541 N N . LEU A 1 195 ? 134.599 -25.371 -87.451 1.00 37.81 195 LEU A N 1
ATOM 1542 C CA . LEU A 1 195 ? 135.043 -26.474 -88.300 1.00 37.81 195 LEU A CA 1
ATOM 1543 C C . LEU A 1 195 ? 133.879 -26.659 -89.254 1.00 37.81 195 LEU A C 1
ATOM 1545 O O . LEU A 1 195 ? 132.916 -27.362 -88.997 1.00 37.81 195 LEU A O 1
ATOM 1549 N N . SER A 1 196 ? 133.829 -25.770 -90.231 1.00 36.38 196 SER A N 1
ATOM 1550 C CA . SER A 1 196 ? 134.421 -26.114 -91.508 1.00 36.38 196 SER A CA 1
ATOM 1551 C C . SER A 1 196 ? 133.462 -26.964 -92.301 1.00 36.38 196 SER A C 1
ATOM 1553 O O . SER A 1 196 ? 132.727 -27.817 -91.823 1.00 36.38 196 SER A O 1
ATOM 1555 N N . THR A 1 197 ? 133.689 -26.824 -93.582 1.00 38.69 197 THR A N 1
ATOM 1556 C CA . THR A 1 197 ? 133.478 -27.876 -94.535 1.00 38.69 197 THR A CA 1
ATOM 1557 C C . THR A 1 197 ? 132.026 -28.228 -94.827 1.00 38.69 197 THR A C 1
ATOM 1559 O O . THR A 1 197 ? 131.355 -28.917 -94.080 1.00 38.69 197 THR A O 1
ATOM 1562 N N . LEU A 1 198 ? 131.486 -27.754 -95.940 1.00 34.91 198 LEU A N 1
ATOM 1563 C CA . LEU A 1 198 ? 131.947 -28.041 -97.307 1.00 34.91 198 LEU A CA 1
ATOM 1564 C C . LEU A 1 198 ? 130.789 -28.807 -97.922 1.00 34.91 198 LEU A C 1
ATOM 1566 O O . LEU A 1 198 ? 130.370 -29.813 -97.368 1.00 34.91 198 LEU A O 1
ATOM 1570 N N . GLN A 1 199 ? 130.348 -28.337 -99.084 1.00 34.03 199 GLN A N 1
ATOM 1571 C CA . GLN A 1 199 ? 129.358 -28.992 -99.940 1.00 34.03 199 GLN A CA 1
ATOM 1572 C C . GLN A 1 199 ? 127.922 -28.905 -99.405 1.00 34.03 199 GLN A C 1
ATOM 1574 O O . GLN A 1 199 ? 127.628 -29.210 -98.269 1.00 34.03 199 GLN A O 1
ATOM 1579 N N . GLY A 1 200 ? 126.929 -28.521 -100.178 1.00 42.38 200 GLY A N 1
ATOM 1580 C CA . GLY A 1 200 ? 126.909 -28.143 -101.570 1.00 42.38 200 GLY A CA 1
ATOM 1581 C C . GLY A 1 200 ? 125.854 -27.064 -101.678 1.00 42.38 200 GLY A C 1
ATOM 1582 O O . GLY A 1 200 ? 124.777 -27.147 -101.105 1.00 42.38 200 GLY A O 1
ATOM 1583 N N . HIS A 1 201 ? 126.168 -25.959 -102.332 1.00 43.06 201 HIS A N 1
ATOM 1584 C CA . HIS A 1 201 ? 126.120 -25.965 -103.786 1.00 43.06 201 HIS A CA 1
ATOM 1585 C C . HIS A 1 201 ? 124.932 -26.763 -104.316 1.00 43.06 201 HIS A C 1
ATOM 1587 O O . HIS A 1 201 ? 124.969 -27.987 -104.353 1.00 43.06 201 HIS A O 1
ATOM 1593 N N . GLN A 1 202 ? 124.006 -25.983 -104.870 1.00 34.78 202 GLN A N 1
ATOM 1594 C CA . GLN A 1 202 ? 122.970 -26.302 -105.848 1.00 34.78 202 GLN A CA 1
ATOM 1595 C C . GLN A 1 202 ? 121.574 -26.201 -105.239 1.00 34.78 202 GLN A C 1
ATOM 1597 O O . GLN A 1 202 ? 121.174 -27.032 -104.452 1.00 34.78 202 GLN A O 1
ATOM 1602 N N . ARG A 1 203 ? 120.723 -25.256 -105.612 1.00 43.50 203 ARG A N 1
ATOM 1603 C CA . ARG A 1 203 ? 120.713 -24.428 -106.816 1.00 43.50 203 ARG A CA 1
ATOM 1604 C C . ARG A 1 203 ? 119.670 -23.343 -106.582 1.00 43.50 203 ARG A C 1
ATOM 1606 O O . ARG A 1 203 ? 118.474 -23.582 -106.696 1.00 43.50 203 ARG A O 1
ATOM 1613 N N . SER A 1 204 ? 120.153 -22.137 -106.338 1.00 42.84 204 SER A N 1
ATOM 1614 C CA . SER A 1 204 ? 119.384 -20.897 -106.388 1.00 42.84 204 SER A CA 1
ATOM 1615 C C . SER A 1 204 ? 119.159 -20.407 -107.828 1.00 42.84 204 SER A C 1
ATOM 1617 O O . SER A 1 204 ? 119.468 -19.259 -108.120 1.00 42.84 204 SER A O 1
ATOM 1619 N N . VAL A 1 205 ? 118.663 -21.235 -108.764 1.00 44.47 205 VAL A N 1
ATOM 1620 C CA . VAL A 1 205 ? 118.388 -20.758 -110.149 1.00 44.47 205 VAL A CA 1
ATOM 1621 C C . VAL A 1 205 ? 117.116 -21.352 -110.783 1.00 44.47 205 VAL A C 1
ATOM 1623 O O . VAL A 1 205 ? 117.022 -21.502 -111.995 1.00 44.47 205 VAL A O 1
ATOM 1626 N N . GLN A 1 206 ? 116.074 -21.635 -110.000 1.00 40.94 206 GLN A N 1
ATOM 1627 C CA . GLN A 1 206 ? 114.709 -21.723 -110.559 1.00 40.94 206 GLN A CA 1
ATOM 1628 C C . GLN A 1 206 ? 113.727 -20.725 -109.933 1.00 40.94 206 GLN A C 1
ATOM 1630 O O . GLN A 1 206 ? 112.539 -20.737 -110.242 1.00 40.94 206 GLN A O 1
ATOM 1635 N N . THR A 1 207 ? 114.240 -19.782 -109.144 1.00 49.59 207 THR A N 1
ATOM 1636 C CA . THR A 1 207 ? 113.496 -18.621 -108.652 1.00 49.59 207 THR A CA 1
ATOM 1637 C C . THR A 1 207 ? 113.847 -17.402 -109.498 1.00 49.59 207 THR A C 1
ATOM 1639 O O . THR A 1 207 ? 114.523 -16.507 -109.019 1.00 49.59 207 THR A O 1
ATOM 1642 N N . LEU A 1 208 ? 113.467 -17.359 -110.779 1.00 44.84 208 LEU A N 1
ATOM 1643 C CA . LEU A 1 208 ? 113.515 -16.082 -111.522 1.00 44.84 208 LEU A CA 1
ATOM 1644 C C . LEU A 1 208 ? 112.584 -15.991 -112.742 1.00 44.84 208 LEU A C 1
ATOM 1646 O O . LEU A 1 208 ? 112.714 -15.086 -113.561 1.00 44.84 208 LEU A O 1
ATOM 1650 N N . LYS A 1 209 ? 111.620 -16.912 -112.848 1.00 43.53 209 LYS A N 1
ATOM 1651 C CA . LYS A 1 209 ? 110.485 -16.819 -113.778 1.00 43.53 209 LYS A CA 1
ATOM 1652 C C . LYS A 1 209 ? 109.174 -16.676 -112.994 1.00 43.53 209 LYS A C 1
ATOM 1654 O O . LYS A 1 209 ? 108.208 -17.392 -113.225 1.00 43.53 209 LYS A O 1
ATOM 1659 N N . SER A 1 210 ? 109.202 -15.932 -111.887 1.00 47.62 210 SER A N 1
ATOM 1660 C CA . SER A 1 210 ? 108.596 -14.598 -111.914 1.00 47.62 210 SER A CA 1
ATOM 1661 C C . SER A 1 210 ? 107.150 -14.683 -112.416 1.00 47.62 210 SER A C 1
ATOM 1663 O O . SER A 1 210 ? 106.806 -14.330 -113.538 1.00 47.62 210 SER A O 1
ATOM 1665 N N . THR A 1 211 ? 106.272 -15.239 -111.583 1.00 50.81 211 THR A N 1
ATOM 1666 C CA . THR A 1 211 ? 105.511 -14.481 -110.563 1.00 50.81 211 THR A CA 1
ATOM 1667 C C . THR A 1 211 ? 105.175 -13.009 -110.882 1.00 50.81 211 THR A C 1
ATOM 1669 O O . THR A 1 211 ? 104.898 -12.229 -109.981 1.00 50.81 211 THR A O 1
ATOM 1672 N N . LEU A 1 212 ? 105.190 -12.621 -112.159 1.00 46.91 212 LEU A N 1
ATOM 1673 C CA . LEU A 1 212 ? 104.904 -11.283 -112.677 1.00 46.91 212 LEU A CA 1
ATOM 1674 C C . LEU A 1 212 ? 103.566 -11.252 -113.442 1.00 46.91 212 LEU A C 1
ATOM 1676 O O . LEU A 1 212 ? 103.144 -10.197 -113.890 1.00 46.91 212 LEU A O 1
ATOM 1680 N N . ASN A 1 213 ? 102.871 -12.392 -113.568 1.00 45.25 213 ASN A N 1
ATOM 1681 C CA . ASN A 1 213 ? 101.687 -12.528 -114.427 1.00 45.25 213 ASN A CA 1
ATOM 1682 C C . ASN A 1 213 ? 100.363 -12.823 -113.699 1.00 45.25 213 ASN A C 1
ATOM 1684 O O . ASN A 1 213 ? 99.364 -13.093 -114.358 1.00 45.25 213 ASN A O 1
ATOM 1688 N N . SER A 1 214 ? 100.310 -12.764 -112.362 1.00 46.81 214 SER A N 1
ATOM 1689 C CA . SER A 1 214 ? 99.050 -12.938 -111.610 1.00 46.81 214 SER A CA 1
ATOM 1690 C C . SER A 1 214 ? 98.454 -11.635 -111.062 1.00 46.81 214 SER A C 1
ATOM 1692 O O . SER A 1 214 ? 97.468 -11.673 -110.328 1.00 46.81 214 SER A O 1
ATOM 1694 N N . THR A 1 215 ? 98.983 -10.477 -111.464 1.00 51.09 215 THR A N 1
ATOM 1695 C CA . THR A 1 215 ? 98.435 -9.152 -111.126 1.00 51.09 215 THR A CA 1
ATOM 1696 C C . THR A 1 215 ? 97.658 -8.586 -112.315 1.00 51.09 215 THR A C 1
ATOM 1698 O O . THR A 1 215 ? 98.065 -7.621 -112.947 1.00 51.09 215 THR A O 1
ATOM 1701 N N . GLY A 1 216 ? 96.544 -9.236 -112.651 1.00 45.78 216 GLY A N 1
ATOM 1702 C CA . GLY A 1 216 ? 95.618 -8.781 -113.698 1.00 45.78 216 GLY A CA 1
ATOM 1703 C C . GLY A 1 216 ? 94.149 -9.128 -113.438 1.00 45.78 216 GLY A C 1
ATOM 1704 O O . GLY A 1 216 ? 93.302 -8.860 -114.280 1.00 45.78 216 GLY A O 1
ATOM 1705 N N . VAL A 1 217 ? 93.826 -9.724 -112.280 1.00 47.56 217 VAL A N 1
ATOM 1706 C CA . VAL A 1 217 ? 92.473 -10.238 -111.964 1.00 47.56 217 VAL A CA 1
ATOM 1707 C C . VAL A 1 217 ? 91.859 -9.559 -110.728 1.00 47.56 217 VAL A C 1
ATOM 1709 O O . VAL A 1 217 ? 90.965 -10.096 -110.087 1.00 47.56 217 VAL A O 1
ATOM 1712 N N . LYS A 1 218 ? 92.292 -8.347 -110.364 1.00 54.31 218 LYS A N 1
ATOM 1713 C CA . LYS A 1 218 ? 91.678 -7.608 -109.243 1.00 54.31 218 LYS A CA 1
ATOM 1714 C C . LYS A 1 218 ? 91.442 -6.129 -109.523 1.00 54.31 218 LYS A C 1
ATOM 1716 O O . LYS A 1 218 ? 91.744 -5.307 -108.673 1.00 54.31 218 LYS A O 1
ATOM 1721 N N . ASP A 1 219 ? 90.857 -5.808 -110.677 1.00 44.66 219 ASP A N 1
ATOM 1722 C CA . ASP A 1 219 ? 90.266 -4.476 -110.848 1.00 44.66 219 ASP A CA 1
ATOM 1723 C C . ASP A 1 219 ? 89.146 -4.427 -111.902 1.00 44.66 219 ASP A C 1
ATOM 1725 O O . ASP A 1 219 ? 89.311 -3.887 -112.990 1.00 44.66 219 ASP A O 1
ATOM 1729 N N . ASN A 1 220 ? 87.993 -5.042 -111.592 1.00 41.16 220 ASN A N 1
ATOM 1730 C CA . ASN A 1 220 ? 86.702 -4.581 -112.126 1.00 41.16 220 ASN A CA 1
ATOM 1731 C C . ASN A 1 220 ? 85.497 -5.112 -111.316 1.00 41.16 220 ASN A C 1
ATOM 1733 O O . ASN A 1 220 ? 84.644 -5.845 -111.818 1.00 41.16 220 ASN A O 1
ATOM 1737 N N . GLN A 1 221 ? 85.392 -4.729 -110.040 1.00 52.16 221 GLN A N 1
ATOM 1738 C CA . GLN A 1 221 ? 84.144 -4.853 -109.266 1.00 52.16 221 GLN A CA 1
ATOM 1739 C C . GLN A 1 221 ? 83.160 -3.711 -109.598 1.00 52.16 221 GLN A C 1
ATOM 1741 O O . GLN A 1 221 ? 82.603 -3.069 -108.714 1.00 52.16 221 GLN A O 1
ATOM 1746 N N . ILE A 1 222 ? 82.916 -3.462 -110.890 1.00 49.88 222 ILE A N 1
ATOM 1747 C CA . ILE A 1 222 ? 81.906 -2.495 -111.364 1.00 49.88 222 ILE A CA 1
ATOM 1748 C C . ILE A 1 222 ? 80.628 -3.202 -111.861 1.00 49.88 222 ILE A C 1
ATOM 1750 O O . ILE A 1 222 ? 79.577 -2.580 -111.973 1.00 49.88 222 ILE A O 1
ATOM 1754 N N . ASN A 1 223 ? 80.636 -4.530 -112.027 1.00 48.25 223 ASN A N 1
ATOM 1755 C CA . ASN A 1 223 ? 79.470 -5.280 -112.525 1.00 48.25 223 ASN A CA 1
ATOM 1756 C C . ASN A 1 223 ? 78.484 -5.787 -111.452 1.00 48.25 223 ASN A C 1
ATOM 1758 O O . ASN A 1 223 ? 77.515 -6.465 -111.787 1.00 48.25 223 ASN A O 1
ATOM 1762 N N . VAL A 1 224 ? 78.681 -5.444 -110.172 1.00 52.81 224 VAL A N 1
ATOM 1763 C CA . VAL A 1 224 ? 77.732 -5.790 -109.087 1.00 52.81 224 VAL A CA 1
ATOM 1764 C C . VAL A 1 224 ? 76.870 -4.594 -108.650 1.00 52.81 224 VAL A C 1
ATOM 1766 O O . VAL A 1 224 ? 75.805 -4.798 -108.082 1.00 52.81 224 VAL A O 1
ATOM 1769 N N . LYS A 1 225 ? 77.216 -3.350 -109.021 1.00 54.31 225 LYS A N 1
ATOM 1770 C CA . LYS A 1 225 ? 76.387 -2.162 -108.717 1.00 54.31 225 LYS A CA 1
ATOM 1771 C C . LYS A 1 225 ? 75.320 -1.812 -109.765 1.00 54.31 225 LYS A C 1
ATOM 1773 O O . LYS A 1 225 ? 74.529 -0.905 -109.537 1.00 54.31 225 LYS A O 1
ATOM 1778 N N . LEU A 1 226 ? 75.236 -2.539 -110.884 1.00 48.19 226 LEU A N 1
ATOM 1779 C CA . LEU A 1 226 ? 74.253 -2.258 -111.947 1.00 48.19 226 LEU A CA 1
ATOM 1780 C C . LEU A 1 226 ? 72.948 -3.079 -111.838 1.00 48.19 226 LEU A C 1
ATOM 1782 O O . LEU A 1 226 ? 72.057 -2.924 -112.664 1.00 48.19 226 LEU A O 1
ATOM 1786 N N . ARG A 1 227 ? 72.789 -3.918 -110.801 1.00 49.72 227 ARG A N 1
ATOM 1787 C CA . ARG A 1 227 ? 71.510 -4.595 -110.483 1.00 49.72 227 ARG A CA 1
ATOM 1788 C C . ARG A 1 227 ? 70.669 -3.898 -109.406 1.00 49.72 227 ARG A C 1
ATOM 1790 O O . ARG A 1 227 ? 69.542 -4.316 -109.179 1.00 49.72 227 ARG A O 1
ATOM 1797 N N . GLU A 1 228 ? 71.150 -2.802 -108.818 1.00 48.78 228 GLU A N 1
ATOM 1798 C CA . GLU A 1 228 ? 70.393 -2.006 -107.831 1.00 48.78 228 GLU A CA 1
ATOM 1799 C C . GLU A 1 228 ? 69.648 -0.799 -108.436 1.00 48.78 228 GLU A C 1
ATOM 1801 O O . GLU A 1 228 ? 68.948 -0.090 -107.720 1.00 48.78 228 GLU A O 1
ATOM 1806 N N . PHE A 1 229 ? 69.726 -0.566 -109.754 1.00 49.69 229 PHE A N 1
ATOM 1807 C CA . PHE A 1 229 ? 69.145 0.636 -110.383 1.00 49.69 229 PHE A CA 1
ATOM 1808 C C . PHE A 1 229 ? 67.912 0.401 -111.278 1.00 49.69 229 PHE A C 1
ATOM 1810 O O . PHE A 1 229 ? 67.528 1.279 -112.044 1.00 49.69 229 PHE A O 1
ATOM 1817 N N . GLN A 1 230 ? 67.244 -0.753 -111.168 1.00 46.81 230 GLN A N 1
ATOM 1818 C CA . GLN A 1 230 ? 65.969 -1.024 -111.864 1.00 46.81 230 GLN A CA 1
ATOM 1819 C C . GLN A 1 230 ? 64.806 -1.438 -110.937 1.00 46.81 230 GLN A C 1
ATOM 1821 O O . GLN A 1 230 ? 63.686 -1.592 -111.412 1.00 46.81 230 GLN A O 1
ATOM 1826 N N . GLN A 1 231 ? 65.016 -1.538 -109.617 1.00 52.47 231 GLN A N 1
ATOM 1827 C CA . GLN A 1 231 ? 63.943 -1.791 -108.632 1.00 52.47 231 GLN A CA 1
ATOM 1828 C C . GLN A 1 231 ? 63.345 -0.513 -108.004 1.00 52.47 231 GLN A C 1
ATOM 1830 O O . GLN A 1 231 ? 62.307 -0.580 -107.349 1.00 52.47 231 GLN A O 1
ATOM 1835 N N . ASN A 1 232 ? 63.925 0.666 -108.258 1.00 52.91 232 ASN A N 1
ATOM 1836 C CA . ASN A 1 232 ? 63.537 1.909 -107.575 1.00 52.91 232 ASN A CA 1
ATOM 1837 C C . ASN A 1 232 ? 62.430 2.735 -108.263 1.00 52.91 232 ASN A C 1
ATOM 1839 O O . ASN A 1 232 ? 61.936 3.675 -107.649 1.00 52.91 232 ASN A O 1
ATOM 1843 N N . SER A 1 233 ? 61.992 2.414 -109.490 1.00 51.97 233 SER A N 1
ATOM 1844 C CA . SER A 1 233 ? 60.867 3.141 -110.118 1.00 51.97 233 SER A CA 1
ATOM 1845 C C . SER A 1 233 ? 59.497 2.521 -109.811 1.00 51.97 233 SER A C 1
ATOM 1847 O O . SER A 1 233 ? 58.530 3.256 -109.638 1.00 51.97 233 SER A O 1
ATOM 1849 N N . ALA A 1 234 ? 59.408 1.193 -109.669 1.00 56.16 234 ALA A N 1
ATOM 1850 C CA . ALA A 1 234 ? 58.156 0.500 -109.343 1.00 56.16 234 ALA A CA 1
ATOM 1851 C C . ALA A 1 234 ? 57.731 0.710 -107.874 1.00 56.16 234 ALA A C 1
ATOM 1853 O O . ALA A 1 234 ? 56.560 0.959 -107.598 1.00 56.16 234 ALA A O 1
ATOM 1854 N N . HIS A 1 235 ? 58.691 0.715 -106.940 1.00 57.06 235 HIS A N 1
ATOM 1855 C CA . HIS A 1 235 ? 58.427 0.980 -105.520 1.00 57.06 235 HIS A CA 1
ATOM 1856 C C . HIS A 1 235 ? 57.991 2.435 -105.269 1.00 57.06 235 HIS A C 1
ATOM 1858 O O . HIS A 1 235 ? 57.272 2.714 -104.309 1.00 57.06 235 HIS A O 1
ATOM 1864 N N . LEU A 1 236 ? 58.395 3.376 -106.132 1.00 60.28 236 LEU A N 1
ATOM 1865 C CA . LEU A 1 236 ? 58.016 4.782 -106.013 1.00 60.28 236 LEU A CA 1
ATOM 1866 C C . LEU A 1 236 ? 56.561 5.016 -106.441 1.00 60.28 236 LEU A C 1
ATOM 1868 O O . LEU A 1 236 ? 55.839 5.715 -105.736 1.00 60.28 236 LEU A O 1
ATOM 1872 N N . GLU A 1 237 ? 56.098 4.405 -107.537 1.00 60.66 237 GLU A N 1
ATOM 1873 C CA . GLU A 1 237 ? 54.691 4.512 -107.952 1.00 60.66 237 GLU A CA 1
ATOM 1874 C C . GLU A 1 237 ? 53.737 3.835 -106.958 1.00 60.66 237 GLU A C 1
ATOM 1876 O O . GLU A 1 237 ? 52.695 4.405 -106.634 1.00 60.66 237 GLU A O 1
ATOM 1881 N N . GLU A 1 238 ? 54.102 2.668 -106.417 1.00 64.12 238 GLU A N 1
ATOM 1882 C CA . GLU A 1 238 ? 53.312 1.978 -105.390 1.00 64.12 238 GLU A CA 1
ATOM 1883 C C . GLU A 1 238 ? 53.290 2.759 -104.068 1.00 64.12 238 GLU A C 1
ATOM 1885 O O . GLU A 1 238 ? 52.219 2.967 -103.497 1.00 64.12 238 GLU A O 1
ATOM 1890 N N . SER A 1 239 ? 54.434 3.306 -103.636 1.00 63.66 239 SER A N 1
ATOM 1891 C CA . SER A 1 239 ? 54.505 4.151 -102.434 1.00 63.66 239 SER A CA 1
ATOM 1892 C C . SER A 1 239 ? 53.729 5.460 -102.601 1.00 63.66 239 SER A C 1
ATOM 1894 O O . SER A 1 239 ? 53.063 5.897 -101.669 1.00 63.66 239 SER A O 1
ATOM 1896 N N . ILE A 1 240 ? 53.755 6.090 -103.782 1.00 70.94 240 ILE A N 1
ATOM 1897 C CA . ILE A 1 240 ? 52.971 7.307 -104.054 1.00 70.94 240 ILE A CA 1
ATOM 1898 C C . ILE A 1 240 ? 51.469 6.998 -104.054 1.00 70.94 240 ILE A C 1
ATOM 1900 O O . ILE A 1 240 ? 50.674 7.808 -103.571 1.00 70.94 240 ILE A O 1
ATOM 1904 N N . ARG A 1 241 ? 51.064 5.831 -104.563 1.00 74.00 241 ARG A N 1
ATOM 1905 C CA . ARG A 1 241 ? 49.658 5.409 -104.591 1.00 74.00 241 ARG A CA 1
ATOM 1906 C C . ARG A 1 241 ? 49.147 5.039 -103.193 1.00 74.00 241 ARG A C 1
ATOM 1908 O O . ARG A 1 241 ? 48.074 5.504 -102.822 1.00 74.00 241 ARG A O 1
ATOM 1915 N N . ASP A 1 242 ? 49.946 4.329 -102.394 1.00 75.44 242 ASP A N 1
ATOM 1916 C CA . ASP A 1 242 ? 49.669 4.034 -100.979 1.00 75.44 242 ASP A CA 1
ATOM 1917 C C . ASP A 1 242 ? 49.599 5.315 -100.129 1.00 75.44 242 ASP A C 1
ATOM 1919 O O . ASP A 1 242 ? 48.664 5.500 -99.351 1.00 75.44 242 ASP A O 1
ATOM 1923 N N . VAL A 1 243 ? 50.519 6.266 -100.338 1.00 73.31 243 VAL A N 1
ATOM 1924 C CA . VAL A 1 243 ? 50.478 7.581 -99.675 1.00 73.31 243 VAL A CA 1
ATOM 1925 C C . VAL A 1 243 ? 49.222 8.358 -100.070 1.00 73.31 243 VAL A C 1
ATOM 1927 O O . VAL A 1 243 ? 48.594 8.971 -99.208 1.00 73.31 243 VAL A O 1
ATOM 1930 N N . LYS A 1 244 ? 48.810 8.318 -101.341 1.00 76.94 244 LYS A N 1
ATOM 1931 C CA . LYS A 1 244 ? 47.599 9.003 -101.813 1.00 76.94 244 LYS A CA 1
ATOM 1932 C C . LYS A 1 244 ? 46.319 8.395 -101.231 1.00 76.94 244 LYS A C 1
ATOM 1934 O O . LYS A 1 244 ? 45.444 9.151 -100.804 1.00 76.94 244 LYS A O 1
ATOM 1939 N N . ASP A 1 245 ? 46.212 7.070 -101.169 1.00 77.00 245 ASP A N 1
ATOM 1940 C CA . ASP A 1 245 ? 45.049 6.397 -100.575 1.00 77.00 245 ASP A CA 1
ATOM 1941 C C . ASP A 1 245 ? 45.002 6.587 -99.051 1.00 77.00 245 ASP A C 1
ATOM 1943 O O . ASP A 1 245 ? 43.946 6.915 -98.504 1.00 77.00 245 ASP A O 1
ATOM 1947 N N . LYS A 1 246 ? 46.150 6.524 -98.362 1.00 76.12 246 LYS A N 1
ATOM 1948 C CA . LYS A 1 246 ? 46.249 6.894 -96.939 1.00 76.12 246 LYS A CA 1
ATOM 1949 C C . LYS A 1 246 ? 45.878 8.355 -96.700 1.00 76.12 246 LYS A C 1
ATOM 1951 O O . LYS A 1 246 ? 45.184 8.644 -95.730 1.00 76.12 246 LYS A O 1
ATOM 1956 N N . HIS A 1 247 ? 46.272 9.270 -97.586 1.00 77.06 247 HIS A N 1
ATOM 1957 C CA . HIS A 1 247 ? 45.910 10.684 -97.485 1.00 77.06 247 HIS A CA 1
ATOM 1958 C C . HIS A 1 247 ? 44.405 10.914 -97.688 1.00 77.06 247 HIS A C 1
ATOM 1960 O O . HIS A 1 247 ? 43.805 11.723 -96.984 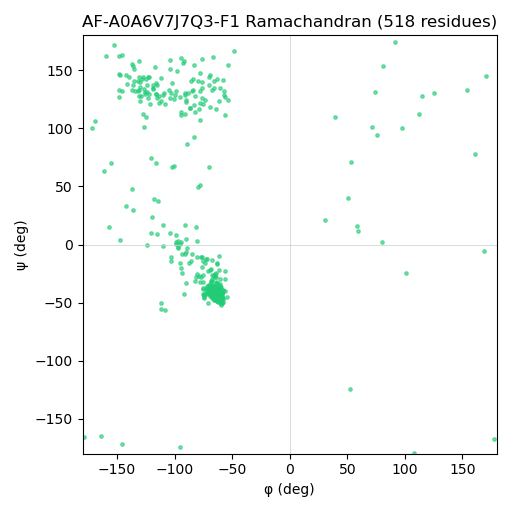1.00 77.06 247 HIS A O 1
ATOM 1966 N N . LYS A 1 248 ? 43.763 10.163 -98.592 1.00 77.25 248 LYS A N 1
ATOM 1967 C CA . LYS A 1 248 ? 42.306 10.208 -98.781 1.00 77.25 248 LYS A CA 1
ATOM 1968 C C . LYS A 1 248 ? 41.555 9.679 -97.553 1.00 77.25 248 LYS A C 1
ATOM 1970 O O . LYS A 1 248 ? 40.600 10.312 -97.111 1.00 77.25 248 LYS A O 1
ATOM 1975 N N . ASN A 1 249 ? 42.017 8.572 -96.973 1.00 77.56 249 ASN A N 1
ATOM 1976 C CA . ASN A 1 249 ? 41.449 8.024 -95.738 1.00 77.56 249 ASN A CA 1
ATOM 1977 C C . ASN A 1 249 ? 41.668 8.966 -94.542 1.00 77.56 249 ASN A C 1
ATOM 1979 O O . ASN A 1 249 ? 40.776 9.117 -93.712 1.00 77.56 249 ASN A O 1
ATOM 1983 N N . LEU A 1 250 ? 42.817 9.649 -94.483 1.00 78.62 250 LEU A N 1
ATOM 1984 C CA . LEU A 1 250 ? 43.103 10.666 -93.470 1.00 78.62 250 LEU A CA 1
ATOM 1985 C C . LEU A 1 250 ? 42.162 11.870 -93.597 1.00 78.62 250 LEU A C 1
ATOM 1987 O O . LEU A 1 250 ? 41.618 12.314 -92.594 1.00 78.62 250 LEU A O 1
ATOM 1991 N N . LEU A 1 251 ? 41.924 12.367 -94.814 1.00 78.88 251 LEU A N 1
ATOM 1992 C CA . LEU A 1 251 ? 40.969 13.452 -95.062 1.00 78.88 251 LEU A CA 1
ATOM 1993 C C . LEU A 1 251 ? 39.543 13.069 -94.650 1.00 78.88 251 LEU A C 1
ATOM 1995 O O . LEU A 1 251 ? 38.863 13.873 -94.017 1.00 78.88 251 LEU A O 1
ATOM 1999 N N . GLN A 1 252 ? 39.113 11.839 -94.944 1.00 79.38 252 GLN A N 1
ATOM 2000 C CA . GLN A 1 252 ? 37.811 11.348 -94.491 1.00 79.38 252 GLN A CA 1
ATOM 2001 C C . GLN A 1 252 ? 37.748 11.265 -92.959 1.00 79.38 252 GLN A C 1
ATOM 2003 O O . GLN A 1 252 ? 36.807 11.771 -92.360 1.00 79.38 252 GLN A O 1
ATOM 2008 N N . SER A 1 253 ? 38.787 10.729 -92.311 1.00 80.25 253 SER A N 1
ATOM 2009 C CA . SER A 1 253 ? 38.863 10.649 -90.847 1.00 80.25 253 SER A CA 1
ATOM 2010 C C . SER A 1 253 ? 38.901 12.023 -90.169 1.00 80.25 253 SER A C 1
ATOM 2012 O O . SER A 1 253 ? 38.400 12.157 -89.050 1.00 80.25 253 SER A O 1
ATOM 2014 N N . ILE A 1 254 ? 39.495 13.035 -90.812 1.00 79.25 254 ILE A N 1
ATOM 2015 C CA . ILE A 1 254 ? 39.468 14.425 -90.340 1.00 79.25 254 ILE A CA 1
ATOM 2016 C C . ILE A 1 254 ? 38.043 14.970 -90.433 1.00 79.25 254 ILE A C 1
ATOM 2018 O O . ILE A 1 254 ? 37.557 15.527 -89.455 1.00 79.25 254 ILE A O 1
ATOM 2022 N N . HIS A 1 255 ? 37.350 14.749 -91.550 1.00 82.75 255 HIS A N 1
ATOM 2023 C CA . HIS A 1 255 ? 35.974 15.212 -91.719 1.00 82.75 255 HIS A CA 1
ATOM 2024 C C . HIS A 1 255 ? 35.001 14.533 -90.740 1.00 82.75 255 HIS A C 1
ATOM 2026 O O . HIS A 1 255 ? 34.167 15.193 -90.120 1.00 82.75 255 HIS A O 1
ATOM 2032 N N . ASP A 1 256 ? 35.157 13.226 -90.522 1.00 81.81 256 ASP A N 1
ATOM 2033 C CA . ASP A 1 256 ? 34.376 12.479 -89.534 1.00 81.81 256 ASP A CA 1
ATOM 2034 C C . ASP A 1 256 ? 34.668 12.983 -88.107 1.00 81.81 256 ASP A C 1
ATOM 2036 O O . ASP A 1 256 ? 33.752 13.119 -87.294 1.00 81.81 256 ASP A O 1
ATOM 2040 N N . SER A 1 257 ? 35.925 13.343 -87.814 1.00 75.56 257 SER A N 1
ATOM 2041 C CA . SER A 1 257 ? 36.309 13.956 -86.534 1.00 75.56 257 SER A CA 1
ATOM 2042 C C . SER A 1 257 ? 35.733 15.362 -86.362 1.00 75.56 257 SER A C 1
ATOM 2044 O O . SER A 1 257 ? 35.291 15.699 -85.267 1.00 75.56 257 SER A O 1
ATOM 2046 N N . GLU A 1 258 ? 35.697 16.186 -87.412 1.00 76.44 258 GLU A N 1
ATOM 2047 C CA . GLU A 1 258 ? 35.077 17.518 -87.378 1.00 76.44 258 GLU A CA 1
ATOM 2048 C C . GLU A 1 258 ? 33.573 17.436 -87.105 1.00 76.44 258 GLU A C 1
ATOM 2050 O O . GLU A 1 258 ? 33.056 18.179 -86.266 1.00 76.44 258 GLU A O 1
ATOM 2055 N N . ASN A 1 259 ? 32.879 16.498 -87.755 1.00 82.69 259 ASN A N 1
ATOM 2056 C CA . ASN A 1 259 ? 31.461 16.246 -87.507 1.00 82.69 259 ASN A CA 1
ATOM 2057 C C . ASN A 1 259 ? 31.230 15.789 -86.061 1.00 82.69 259 ASN A C 1
ATOM 2059 O O . ASN A 1 259 ? 30.395 16.359 -85.363 1.00 82.69 259 ASN A O 1
ATOM 2063 N N . LEU A 1 260 ? 32.050 14.860 -85.562 1.00 84.62 260 LEU A N 1
ATOM 2064 C CA . LEU A 1 260 ? 31.964 14.381 -84.183 1.00 84.62 260 LEU A CA 1
ATOM 2065 C C . LEU A 1 260 ? 32.242 15.495 -83.154 1.00 84.62 260 LEU A C 1
ATOM 2067 O O . LEU A 1 260 ? 31.561 15.588 -82.133 1.00 84.62 260 LEU A O 1
ATOM 2071 N N . ILE A 1 261 ? 33.212 16.377 -83.419 1.00 79.69 261 ILE A N 1
ATOM 2072 C CA . ILE A 1 261 ? 33.501 17.546 -82.574 1.00 79.69 261 ILE A CA 1
ATOM 2073 C C . ILE A 1 261 ? 32.305 18.503 -82.551 1.00 79.69 261 ILE A C 1
ATOM 2075 O O . ILE A 1 261 ? 31.951 19.009 -81.483 1.00 79.69 261 ILE A O 1
ATOM 2079 N N . ASN A 1 262 ? 31.667 18.746 -83.696 1.00 82.56 262 ASN A N 1
ATOM 2080 C CA . ASN A 1 262 ? 30.484 19.600 -83.776 1.00 82.56 262 ASN A CA 1
ATOM 2081 C C . ASN A 1 262 ? 29.279 18.985 -83.054 1.00 82.56 262 ASN A C 1
ATOM 2083 O O . ASN A 1 262 ? 28.576 19.703 -82.335 1.00 82.56 262 ASN A O 1
ATOM 2087 N N . ASP A 1 263 ? 29.085 17.673 -83.157 1.00 82.75 263 ASP A N 1
ATOM 2088 C CA . ASP A 1 263 ? 28.041 16.947 -82.433 1.00 82.75 263 ASP A CA 1
ATOM 2089 C C . ASP A 1 263 ? 28.276 17.000 -80.919 1.00 82.75 263 ASP A C 1
ATOM 2091 O O . ASP A 1 263 ? 27.362 17.343 -80.163 1.00 82.75 263 ASP A O 1
ATOM 2095 N N . TYR A 1 264 ? 29.513 16.783 -80.454 1.00 79.12 264 TYR A N 1
ATOM 2096 C CA . TYR A 1 264 ? 29.861 16.942 -79.039 1.00 79.12 264 TYR A CA 1
ATOM 2097 C C . TYR A 1 264 ? 29.669 18.376 -78.555 1.00 79.12 264 TYR A C 1
ATOM 2099 O O . TYR A 1 264 ? 29.107 18.593 -77.483 1.00 79.12 264 TYR A O 1
ATOM 2107 N N . LYS A 1 265 ? 30.082 19.373 -79.342 1.00 81.31 265 LYS A N 1
ATOM 2108 C CA . LYS A 1 265 ? 29.910 20.789 -78.994 1.00 81.31 265 LYS A CA 1
ATOM 2109 C C . LYS A 1 265 ? 28.431 21.162 -78.898 1.00 81.31 265 LYS A C 1
ATOM 2111 O O . LYS A 1 265 ? 28.031 21.886 -77.985 1.00 81.31 265 LYS A O 1
ATOM 2116 N N . THR A 1 266 ? 27.610 20.626 -79.797 1.00 82.56 266 THR A N 1
ATOM 2117 C CA . THR A 1 266 ? 26.157 20.817 -79.783 1.00 82.56 266 THR A CA 1
ATOM 2118 C C . THR A 1 266 ? 25.531 20.124 -78.578 1.00 82.56 266 THR A C 1
ATOM 2120 O O . THR A 1 266 ? 24.750 20.759 -77.874 1.00 82.56 266 THR A O 1
ATOM 2123 N N . GLY A 1 267 ? 25.923 18.883 -78.276 1.00 79.31 267 GLY A N 1
ATOM 2124 C CA . GLY A 1 267 ? 25.456 18.135 -77.107 1.00 79.31 267 GLY A CA 1
ATOM 2125 C C . GLY A 1 267 ? 25.841 18.787 -75.775 1.00 79.31 267 GLY A C 1
ATOM 2126 O O . GLY A 1 267 ? 25.013 18.866 -74.866 1.00 79.31 267 GLY A O 1
ATOM 2127 N N . ILE A 1 268 ? 27.055 19.333 -75.668 1.00 78.19 268 ILE A N 1
ATOM 2128 C CA . ILE A 1 268 ? 27.505 20.093 -74.493 1.00 78.19 268 ILE A CA 1
ATOM 2129 C C . ILE A 1 268 ? 26.644 21.348 -74.307 1.00 78.19 268 ILE A C 1
ATOM 2131 O O . ILE A 1 268 ? 26.141 21.588 -73.210 1.00 78.19 268 ILE A O 1
ATOM 2135 N N . ASN A 1 269 ? 26.423 22.120 -75.374 1.00 81.25 269 ASN A N 1
ATOM 2136 C CA . ASN A 1 269 ? 25.690 23.385 -75.290 1.00 81.25 269 ASN A CA 1
ATOM 2137 C C . ASN A 1 269 ? 24.178 23.223 -75.118 1.00 81.25 269 ASN A C 1
ATOM 2139 O O . ASN A 1 269 ? 23.586 23.954 -74.330 1.00 81.25 269 ASN A O 1
ATOM 2143 N N . HIS A 1 270 ? 23.550 22.296 -75.839 1.00 77.06 270 HIS A N 1
ATOM 2144 C CA . HIS A 1 270 ? 22.089 22.185 -75.871 1.00 77.06 270 HIS A CA 1
ATOM 2145 C C . HIS A 1 270 ? 21.531 21.202 -74.845 1.00 77.06 270 HIS A C 1
ATOM 2147 O O . HIS A 1 270 ? 20.387 21.366 -74.432 1.00 77.06 270 HIS A O 1
ATOM 2153 N N . ASN A 1 271 ? 22.321 20.222 -74.394 1.00 76.75 271 ASN A N 1
ATOM 2154 C CA . ASN A 1 271 ? 21.843 19.220 -73.441 1.00 76.75 271 ASN A CA 1
ATOM 2155 C C . ASN A 1 271 ? 22.526 19.383 -72.080 1.00 76.75 271 ASN A C 1
ATOM 2157 O O . ASN A 1 271 ? 21.854 19.569 -71.066 1.00 76.75 271 ASN A O 1
ATOM 2161 N N . LEU A 1 272 ? 23.862 19.360 -72.053 1.00 76.12 272 LEU A N 1
ATOM 2162 C CA . LEU A 1 272 ? 24.614 19.239 -70.802 1.00 76.12 272 LEU A CA 1
ATOM 2163 C C . LEU A 1 272 ? 24.619 20.538 -69.980 1.00 76.12 272 LEU A C 1
ATOM 2165 O O . LEU A 1 272 ? 24.373 20.504 -68.776 1.00 76.12 272 LEU A O 1
ATOM 2169 N N . HIS A 1 273 ? 24.855 21.690 -70.616 1.00 82.06 273 HIS A N 1
ATOM 2170 C CA . HIS A 1 273 ? 24.864 22.989 -69.936 1.00 82.06 273 HIS A CA 1
ATOM 2171 C C . HIS A 1 273 ? 23.511 23.355 -69.296 1.00 82.06 273 HIS A C 1
ATOM 2173 O O . HIS A 1 273 ? 23.513 23.723 -68.118 1.00 82.06 273 HIS A O 1
ATOM 2179 N N . PRO A 1 274 ? 22.359 23.225 -69.988 1.00 84.50 274 PRO A N 1
ATOM 2180 C CA . PRO A 1 274 ? 21.050 23.468 -69.382 1.00 84.50 274 PRO A CA 1
ATOM 2181 C C . PRO A 1 274 ? 20.741 22.512 -68.227 1.00 84.50 274 PRO A C 1
ATOM 2183 O O . PRO A 1 274 ? 20.282 22.958 -67.178 1.00 84.50 274 PRO A O 1
ATOM 2186 N N . GLN A 1 275 ? 21.051 21.218 -68.375 1.00 77.44 275 GLN A N 1
ATOM 2187 C CA . GLN A 1 275 ? 20.850 20.235 -67.305 1.00 77.44 275 GLN A CA 1
ATOM 2188 C C . GLN A 1 275 ? 21.725 20.528 -66.080 1.00 77.44 275 GLN A C 1
ATOM 2190 O O . GLN A 1 275 ? 21.255 20.411 -64.952 1.00 77.44 275 GLN A O 1
ATOM 2195 N N . LEU A 1 276 ? 22.971 20.972 -66.281 1.00 78.12 276 LEU A N 1
ATOM 2196 C CA . LEU A 1 276 ? 23.863 21.366 -65.190 1.00 78.12 276 LEU A CA 1
ATOM 2197 C C . LEU A 1 276 ? 23.381 22.639 -64.478 1.00 78.12 276 LEU A C 1
ATOM 2199 O O . LEU A 1 276 ? 23.474 22.734 -63.255 1.00 78.12 276 LEU A O 1
ATOM 2203 N N . ALA A 1 277 ? 22.858 23.614 -65.227 1.00 78.25 277 ALA A N 1
ATOM 2204 C CA . ALA A 1 277 ? 22.301 24.839 -64.659 1.00 78.25 277 ALA A CA 1
ATOM 2205 C C . ALA A 1 277 ? 21.040 24.559 -63.826 1.00 78.25 277 ALA A C 1
ATOM 2207 O O . ALA A 1 277 ? 20.906 25.088 -62.721 1.00 78.25 277 ALA A O 1
ATOM 2208 N N . GLU A 1 278 ? 20.156 23.689 -64.320 1.00 78.25 278 GLU A N 1
ATOM 2209 C CA . GLU A 1 278 ? 18.960 23.259 -63.594 1.00 78.25 278 GLU A CA 1
ATOM 2210 C C . GLU A 1 278 ? 19.324 22.471 -62.329 1.00 78.25 278 GLU A C 1
ATOM 2212 O O . GLU A 1 278 ? 18.825 22.772 -61.246 1.00 78.25 278 GLU A O 1
ATOM 2217 N N . LEU A 1 279 ? 20.276 21.536 -62.435 1.00 74.44 279 LEU A N 1
ATOM 2218 C CA . LEU A 1 279 ? 20.770 20.760 -61.297 1.00 74.44 279 LEU A CA 1
ATOM 2219 C C . LEU A 1 279 ? 21.375 21.658 -60.216 1.00 74.44 279 LEU A C 1
ATOM 2221 O O . LEU A 1 279 ? 21.122 21.452 -59.030 1.00 74.44 279 LEU A O 1
ATOM 2225 N N . LYS A 1 280 ? 22.151 22.674 -60.612 1.00 75.19 280 LYS A N 1
ATOM 2226 C CA . LYS A 1 280 ? 22.718 23.648 -59.676 1.00 75.19 280 LYS A CA 1
ATOM 2227 C C . LYS A 1 280 ? 21.619 24.448 -58.977 1.00 75.19 280 LYS A C 1
ATOM 2229 O O . LYS A 1 280 ? 21.654 24.592 -57.761 1.00 75.19 280 LYS A O 1
ATOM 2234 N N . ARG A 1 281 ? 20.612 24.914 -59.721 1.00 77.56 281 ARG A N 1
ATOM 2235 C CA . ARG A 1 281 ? 19.489 25.682 -59.167 1.00 77.56 281 ARG A CA 1
ATOM 2236 C C . ARG A 1 281 ? 18.661 24.865 -58.172 1.00 77.56 281 ARG A C 1
ATOM 2238 O O . ARG A 1 281 ? 18.376 25.345 -57.075 1.00 77.56 281 ARG A O 1
ATOM 2245 N N . GLU A 1 282 ? 18.280 23.641 -58.535 1.00 75.38 282 GLU A N 1
ATOM 2246 C CA . GLU A 1 282 ? 17.540 22.754 -57.632 1.00 75.38 282 GLU A CA 1
ATOM 2247 C C . GLU A 1 282 ? 18.382 22.315 -56.432 1.00 75.38 282 GLU A C 1
ATOM 2249 O O . GLU A 1 282 ? 17.869 22.264 -55.312 1.00 75.38 282 GLU A O 1
ATOM 2254 N N . GLY A 1 283 ? 19.663 22.012 -56.657 1.00 73.12 283 GLY A N 1
ATOM 2255 C CA . GLY A 1 283 ? 20.612 21.627 -55.618 1.00 73.12 283 GLY A CA 1
ATOM 2256 C C . GLY A 1 283 ? 20.775 22.725 -54.574 1.00 73.12 283 GLY A C 1
ATOM 2257 O O . GLY A 1 283 ? 20.554 22.474 -53.391 1.00 73.12 283 GLY A O 1
ATOM 2258 N N . ASP A 1 284 ? 21.059 23.954 -55.007 1.00 78.19 284 ASP A N 1
ATOM 2259 C CA . ASP A 1 284 ? 21.243 25.101 -54.114 1.00 78.19 284 ASP A CA 1
ATOM 2260 C C . ASP A 1 284 ? 19.963 25.396 -53.307 1.00 78.19 284 ASP A C 1
ATOM 2262 O O . ASP A 1 284 ? 20.023 25.615 -52.095 1.00 78.19 284 ASP A O 1
ATOM 2266 N N . SER A 1 285 ? 18.784 25.322 -53.940 1.00 76.62 285 SER A N 1
ATOM 2267 C CA . SER A 1 285 ? 17.496 25.534 -53.261 1.00 76.62 285 SER A CA 1
ATOM 2268 C C . SER A 1 285 ? 17.195 24.452 -52.214 1.00 76.62 285 SER A C 1
ATOM 2270 O O . SER A 1 285 ? 16.845 24.771 -51.074 1.00 76.62 285 SER A O 1
ATOM 2272 N N . LYS A 1 286 ? 17.376 23.171 -52.563 1.00 77.00 286 LYS A N 1
ATOM 2273 C CA . LYS A 1 286 ? 17.115 22.041 -51.655 1.00 77.00 286 LYS A CA 1
ATOM 2274 C C . LYS A 1 286 ? 18.119 21.993 -50.500 1.00 77.00 286 LYS A C 1
ATOM 2276 O O . LYS A 1 286 ? 17.718 21.741 -49.365 1.00 77.00 286 LYS A O 1
ATOM 2281 N N . ILE A 1 287 ? 19.398 22.284 -50.755 1.00 78.56 287 ILE A N 1
ATOM 2282 C CA . ILE A 1 287 ? 20.444 22.361 -49.720 1.00 78.56 287 ILE A CA 1
ATOM 2283 C C . ILE A 1 287 ? 20.173 23.525 -48.760 1.00 78.56 287 ILE A C 1
ATOM 2285 O O . ILE A 1 287 ? 20.323 23.368 -47.546 1.00 78.56 287 ILE A O 1
ATOM 2289 N N . SER A 1 288 ? 19.734 24.676 -49.277 1.00 77.38 288 SER A N 1
ATOM 2290 C CA . SER A 1 288 ? 19.374 25.829 -48.447 1.00 77.38 288 SER A CA 1
ATOM 2291 C C . SER A 1 288 ? 18.192 25.512 -47.524 1.00 77.38 288 SER A C 1
ATOM 2293 O O . SER A 1 288 ? 18.296 25.708 -46.312 1.00 77.38 288 SER A O 1
ATOM 2295 N N . LEU A 1 289 ? 17.126 24.903 -48.057 1.00 79.31 289 LEU A N 1
ATOM 2296 C CA . LEU A 1 289 ? 15.967 24.480 -47.265 1.00 79.31 289 LEU A CA 1
ATOM 2297 C C . LEU A 1 289 ? 16.339 23.427 -46.207 1.00 79.31 289 LEU A C 1
ATOM 2299 O O . LEU A 1 289 ? 15.893 23.504 -45.062 1.00 79.31 289 LEU A O 1
ATOM 2303 N N . ALA A 1 290 ? 17.179 22.451 -46.565 1.00 73.12 290 ALA A N 1
ATOM 2304 C CA . ALA A 1 290 ? 17.671 21.451 -45.621 1.00 73.12 290 ALA A CA 1
ATOM 2305 C C . ALA A 1 290 ? 18.498 22.091 -44.493 1.00 73.12 290 ALA A C 1
ATOM 2307 O O . ALA A 1 290 ? 18.339 21.723 -43.329 1.00 73.12 290 ALA A O 1
ATOM 2308 N N . SER A 1 291 ? 19.332 23.083 -44.817 1.00 79.38 291 SER A N 1
ATOM 2309 C CA . SER A 1 291 ? 20.140 23.822 -43.839 1.00 79.38 291 SER A CA 1
ATOM 2310 C C . SER A 1 291 ? 19.274 24.649 -42.884 1.00 79.38 291 SER A C 1
ATOM 2312 O O . SER A 1 291 ? 19.524 24.660 -41.679 1.00 79.38 291 SER A O 1
ATOM 2314 N N . GLU A 1 292 ? 18.216 25.286 -43.392 1.00 83.56 292 GLU A N 1
ATOM 2315 C CA . GLU A 1 292 ? 17.233 26.005 -42.574 1.00 83.56 292 GLU A CA 1
ATOM 2316 C C . GLU A 1 292 ? 16.501 25.056 -41.613 1.00 83.56 292 GLU A C 1
ATOM 2318 O O . GLU A 1 292 ? 16.433 25.313 -40.408 1.00 83.56 292 GLU A O 1
ATOM 2323 N N . LYS A 1 293 ? 16.024 23.908 -42.114 1.00 79.38 293 LYS A N 1
ATOM 2324 C CA . LYS A 1 293 ? 15.359 22.888 -41.289 1.00 79.38 293 LYS A CA 1
ATOM 2325 C C . LYS A 1 293 ? 16.291 22.293 -40.236 1.00 79.38 293 LYS A C 1
ATOM 2327 O O . LYS A 1 293 ? 15.855 22.041 -39.111 1.00 79.38 293 LYS A O 1
ATOM 2332 N N . LEU A 1 294 ? 17.572 22.117 -40.560 1.00 77.94 294 LEU A N 1
ATOM 2333 C CA . LEU A 1 294 ? 18.589 21.675 -39.607 1.00 77.94 294 LEU A CA 1
ATOM 2334 C C . LEU A 1 294 ? 18.791 22.707 -38.486 1.00 77.94 294 LEU A C 1
ATOM 2336 O O . LEU A 1 294 ? 18.825 22.338 -37.311 1.00 77.94 294 LEU A O 1
ATOM 2340 N N . ALA A 1 295 ? 18.879 23.995 -38.826 1.00 84.62 295 ALA A N 1
ATOM 2341 C CA . ALA A 1 295 ? 19.017 25.070 -37.845 1.00 84.62 295 ALA A CA 1
ATOM 2342 C C . ALA A 1 295 ? 17.780 25.178 -36.933 1.00 84.62 295 ALA A C 1
ATOM 2344 O O . ALA A 1 295 ? 17.909 25.339 -35.714 1.00 84.62 295 ALA A O 1
ATOM 2345 N N . GLU A 1 296 ? 16.579 25.024 -37.499 1.00 83.50 296 GLU A N 1
ATOM 2346 C CA . GLU A 1 296 ? 15.320 24.973 -36.749 1.00 83.50 296 GLU A CA 1
ATOM 2347 C C . GLU A 1 296 ? 15.306 23.790 -35.764 1.00 83.50 296 GLU A C 1
ATOM 2349 O O . GLU A 1 296 ? 15.027 23.968 -34.573 1.00 83.50 296 GLU A O 1
ATOM 2354 N N . ALA A 1 297 ? 15.687 22.594 -36.226 1.00 77.12 297 ALA A N 1
ATOM 2355 C CA . ALA A 1 297 ? 15.782 21.402 -35.388 1.00 77.12 297 ALA A CA 1
ATOM 2356 C C . ALA A 1 297 ? 16.791 21.582 -34.240 1.00 77.12 297 ALA A C 1
ATOM 2358 O O . ALA A 1 297 ? 16.468 21.298 -33.086 1.00 77.12 297 ALA A O 1
ATOM 2359 N N . GLN A 1 298 ? 17.978 22.129 -34.517 1.00 82.38 298 GLN A N 1
ATOM 2360 C CA . GLN A 1 298 ? 18.993 22.413 -33.495 1.00 82.38 298 GLN A CA 1
ATOM 2361 C C . GLN A 1 298 ? 18.506 23.422 -32.444 1.00 82.38 298 GLN A C 1
ATOM 2363 O O . GLN A 1 298 ? 18.766 23.255 -31.250 1.00 82.38 298 GLN A O 1
ATOM 2368 N N . SER A 1 299 ? 17.774 24.458 -32.862 1.00 86.25 299 SER A N 1
ATOM 2369 C CA . SER A 1 299 ? 17.163 25.434 -31.951 1.00 86.25 299 SER A CA 1
ATOM 2370 C C . SER A 1 299 ? 16.125 24.780 -31.032 1.00 86.25 299 SER A C 1
ATOM 2372 O O . SER A 1 299 ? 16.126 25.004 -29.817 1.00 86.25 299 SER A O 1
ATOM 2374 N N . ASN A 1 300 ? 15.279 23.909 -31.586 1.00 79.50 300 ASN A N 1
ATOM 2375 C CA . ASN A 1 300 ? 14.269 23.181 -30.820 1.00 79.50 300 ASN A CA 1
ATOM 2376 C C . ASN A 1 300 ? 14.885 22.168 -29.842 1.00 79.50 300 ASN A C 1
ATOM 2378 O O . ASN A 1 300 ? 14.404 22.056 -28.711 1.00 79.50 300 ASN A O 1
ATOM 2382 N N . ILE A 1 301 ? 15.982 21.500 -30.217 1.00 78.06 301 ILE A N 1
ATOM 2383 C CA . ILE A 1 301 ? 16.744 20.620 -29.315 1.00 78.06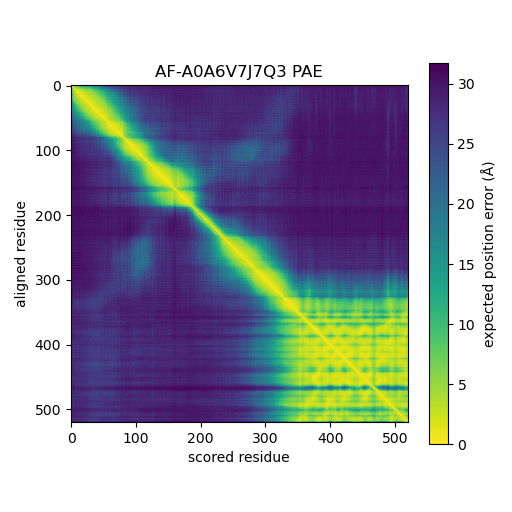 301 ILE A CA 1
ATOM 2384 C C . ILE A 1 301 ? 17.267 21.416 -28.114 1.00 78.06 301 ILE A C 1
ATOM 2386 O O . ILE A 1 301 ? 16.987 21.051 -26.975 1.00 78.06 301 ILE A O 1
ATOM 2390 N N . LYS A 1 302 ? 17.908 22.573 -28.339 1.00 85.00 302 LYS A N 1
ATOM 2391 C CA . LYS A 1 302 ? 18.410 23.427 -27.244 1.00 85.00 302 LYS A CA 1
ATOM 2392 C C . LYS A 1 302 ? 17.307 23.879 -26.282 1.00 85.00 302 LYS A C 1
ATOM 2394 O O . LYS A 1 302 ? 17.508 23.891 -25.068 1.00 85.00 302 LYS A O 1
ATOM 2399 N N . LYS A 1 303 ? 16.131 24.250 -26.803 1.00 82.06 303 LYS A N 1
ATOM 2400 C CA . LYS A 1 303 ? 14.970 24.613 -25.968 1.00 82.06 303 LYS A CA 1
ATOM 2401 C C . LYS A 1 303 ? 14.467 23.425 -25.146 1.00 82.06 303 LYS A C 1
ATOM 2403 O O . LYS A 1 303 ? 14.102 23.597 -23.982 1.00 82.06 303 LYS A O 1
ATOM 2408 N N . THR A 1 304 ? 14.458 22.236 -25.743 1.00 74.31 304 THR A N 1
ATOM 2409 C CA . THR A 1 304 ? 14.031 20.996 -25.086 1.00 74.31 304 THR A CA 1
ATOM 2410 C C . THR A 1 304 ? 14.988 20.617 -23.959 1.00 74.31 304 THR A C 1
ATOM 2412 O O . THR A 1 304 ? 14.525 20.355 -22.851 1.00 74.31 304 THR A O 1
ATOM 2415 N N . ASP A 1 305 ? 16.300 20.708 -24.183 1.00 78.69 305 ASP A N 1
ATOM 2416 C CA . ASP A 1 305 ? 17.317 20.456 -23.154 1.00 78.69 305 ASP A CA 1
ATOM 2417 C C . ASP A 1 305 ? 17.177 21.409 -21.965 1.00 78.69 305 ASP A C 1
ATOM 2419 O O . ASP A 1 305 ? 17.127 20.975 -20.812 1.00 78.69 305 ASP A O 1
ATOM 2423 N N . ALA A 1 306 ? 17.022 22.712 -22.224 1.00 83.62 306 ALA A N 1
ATOM 2424 C CA . ALA A 1 306 ? 16.802 23.695 -21.164 1.00 83.62 306 ALA A CA 1
ATOM 2425 C C . ALA A 1 306 ? 15.537 23.375 -20.347 1.00 83.62 306 ALA A C 1
ATOM 2427 O O . ALA A 1 306 ? 15.530 23.473 -19.113 1.00 83.62 306 ALA A O 1
ATOM 2428 N N . LYS A 1 307 ? 14.462 22.939 -21.019 1.00 77.75 307 LYS A N 1
ATOM 2429 C CA . LYS A 1 307 ? 13.230 22.535 -20.340 1.00 77.75 307 LYS A CA 1
ATOM 2430 C C . LYS A 1 307 ? 13.428 21.259 -19.521 1.00 77.75 307 LYS A C 1
ATOM 2432 O O . LYS A 1 307 ? 12.968 21.219 -18.379 1.00 77.75 307 LYS A O 1
ATOM 2437 N N . LEU A 1 308 ? 14.135 20.263 -20.049 1.00 74.50 308 LEU A N 1
ATOM 2438 C CA . LEU A 1 308 ? 14.435 19.005 -19.366 1.00 74.50 308 LEU A CA 1
ATOM 2439 C C . LEU A 1 308 ? 15.264 19.232 -18.096 1.00 74.50 308 LEU A C 1
ATOM 2441 O O . LEU A 1 308 ? 14.928 18.700 -17.037 1.00 74.50 308 LEU A O 1
ATOM 2445 N N . ILE A 1 309 ? 16.286 20.087 -18.171 1.00 84.12 309 ILE A N 1
ATOM 2446 C CA . ILE A 1 309 ? 17.097 20.494 -17.015 1.00 84.12 309 ILE A CA 1
ATOM 2447 C C . ILE A 1 309 ? 16.205 21.154 -15.956 1.00 84.12 309 ILE A C 1
ATOM 2449 O O . ILE A 1 309 ? 16.246 20.775 -14.783 1.00 84.12 309 ILE A O 1
ATOM 2453 N N . SER A 1 310 ? 15.325 22.079 -16.360 1.00 87.06 310 SER A N 1
ATOM 2454 C CA . SER A 1 310 ? 14.405 22.745 -15.425 1.00 87.06 310 SER A CA 1
ATOM 2455 C C . SER A 1 310 ? 13.442 21.767 -14.734 1.00 87.06 310 SER A C 1
ATOM 2457 O O . SER A 1 310 ? 13.209 21.872 -13.528 1.00 87.06 310 SER A O 1
ATOM 2459 N N . LEU A 1 311 ? 12.918 20.779 -15.471 1.00 76.81 311 LEU A N 1
ATOM 2460 C CA . LEU A 1 311 ? 12.036 19.742 -14.931 1.00 76.81 311 LEU A CA 1
ATOM 2461 C C . LEU A 1 311 ? 12.787 18.815 -13.973 1.00 76.81 311 LEU A C 1
ATOM 2463 O O . LEU A 1 311 ? 12.253 18.455 -12.925 1.00 76.81 311 LEU A O 1
ATOM 2467 N N . THR A 1 312 ? 14.037 18.484 -14.292 1.00 79.50 312 THR A N 1
ATOM 2468 C CA . THR A 1 312 ? 14.900 17.650 -13.448 1.00 79.50 312 THR A CA 1
ATOM 2469 C C . THR A 1 312 ? 15.190 18.335 -12.113 1.00 79.50 312 THR A C 1
ATOM 2471 O O . THR A 1 312 ? 14.985 17.730 -11.060 1.00 79.50 312 THR A O 1
ATOM 2474 N N . HIS A 1 313 ? 15.560 19.620 -12.122 1.00 84.19 313 HIS A N 1
ATOM 2475 C CA . HIS A 1 313 ? 15.761 20.389 -10.889 1.00 84.19 313 HIS A CA 1
ATOM 2476 C C . HIS A 1 313 ? 14.477 20.525 -10.061 1.00 84.19 313 HIS A C 1
ATOM 2478 O O . HIS A 1 313 ? 14.508 20.372 -8.837 1.00 84.19 313 HIS A O 1
ATOM 2484 N N . ALA A 1 314 ? 13.333 20.772 -10.708 1.00 83.44 314 ALA A N 1
ATOM 2485 C CA . ALA A 1 314 ? 12.044 20.831 -10.020 1.00 83.44 314 ALA A CA 1
ATOM 2486 C C . ALA A 1 314 ? 11.676 19.481 -9.376 1.00 83.44 314 ALA A C 1
ATOM 2488 O O . ALA A 1 314 ? 11.190 19.449 -8.244 1.00 83.44 314 ALA A O 1
ATOM 2489 N N . SER A 1 315 ? 11.951 18.371 -10.069 1.00 79.00 315 SER A N 1
ATOM 2490 C CA . SER A 1 315 ? 11.748 17.010 -9.564 1.00 79.00 315 SER A CA 1
ATOM 2491 C C . SER A 1 315 ? 12.632 16.715 -8.346 1.00 79.00 315 SER A C 1
ATOM 2493 O O . SER A 1 315 ? 12.127 16.315 -7.297 1.00 79.00 315 SER A O 1
ATOM 2495 N N . GLN A 1 316 ? 13.931 17.022 -8.421 1.00 84.06 316 GLN A N 1
ATOM 2496 C CA . GLN A 1 316 ? 14.863 16.861 -7.297 1.00 84.06 316 GLN A CA 1
ATOM 2497 C C . GLN A 1 316 ? 14.442 17.674 -6.067 1.00 84.06 316 GLN A C 1
ATOM 2499 O O . GLN A 1 316 ? 14.481 17.162 -4.947 1.00 84.06 316 GLN A O 1
ATOM 2504 N N . LYS A 1 317 ? 13.990 18.923 -6.255 1.00 84.81 317 LYS A N 1
ATOM 2505 C CA . LYS A 1 317 ? 13.501 19.758 -5.148 1.00 84.81 317 LYS A CA 1
ATOM 2506 C C . LYS A 1 317 ? 12.303 19.122 -4.441 1.00 84.81 317 LYS A C 1
ATOM 2508 O O . LYS A 1 317 ? 12.312 19.016 -3.216 1.00 84.81 317 LYS A O 1
ATOM 2513 N N . ARG A 1 318 ? 11.317 18.637 -5.203 1.00 80.88 318 ARG A N 1
ATOM 2514 C CA . ARG A 1 318 ? 10.149 17.932 -4.647 1.00 80.88 318 ARG A CA 1
ATOM 2515 C C . ARG A 1 318 ? 10.545 16.647 -3.923 1.00 80.88 318 ARG A C 1
ATOM 2517 O O . ARG A 1 318 ? 10.026 16.381 -2.845 1.00 80.88 318 ARG A O 1
ATOM 2524 N N . GLN A 1 319 ? 11.502 15.889 -4.460 1.00 78.38 319 GLN A N 1
ATOM 2525 C CA . GLN A 1 319 ? 12.002 14.673 -3.814 1.00 78.38 319 GLN A CA 1
ATOM 2526 C C . GLN A 1 319 ? 12.655 14.967 -2.453 1.00 78.38 319 GLN A C 1
ATOM 2528 O O . GLN A 1 319 ? 12.457 14.214 -1.499 1.00 78.38 319 GLN A O 1
ATOM 2533 N N . MET A 1 320 ? 13.403 16.070 -2.335 1.00 83.44 320 MET A N 1
ATOM 2534 C CA . MET A 1 320 ? 13.998 16.503 -1.064 1.00 83.44 320 MET A CA 1
ATOM 2535 C C . MET A 1 320 ? 12.949 16.954 -0.039 1.00 83.44 320 MET A C 1
ATOM 2537 O O . MET A 1 320 ? 13.103 16.709 1.156 1.00 83.44 320 MET A O 1
ATOM 2541 N N . GLU A 1 321 ? 11.883 17.623 -0.476 1.00 82.81 321 GLU A N 1
ATOM 2542 C CA . GLU A 1 321 ? 10.768 17.986 0.409 1.00 82.81 321 GLU A CA 1
ATOM 2543 C C . GLU A 1 321 ? 10.008 16.739 0.879 1.00 82.81 321 GLU A C 1
ATOM 2545 O O . GLU A 1 321 ? 9.730 16.591 2.072 1.00 82.81 321 GLU A O 1
ATOM 2550 N N . PHE A 1 322 ? 9.763 15.792 -0.030 1.00 78.62 322 PHE A N 1
ATOM 2551 C CA . PHE A 1 322 ? 9.117 14.523 0.288 1.00 78.62 322 PHE A CA 1
ATOM 2552 C C . PHE A 1 322 ? 9.940 13.681 1.272 1.00 78.62 322 PHE A C 1
ATOM 2554 O O . PHE A 1 322 ? 9.385 13.133 2.224 1.00 78.62 322 PHE A O 1
ATOM 2561 N N . SER A 1 323 ? 11.266 13.609 1.113 1.00 78.00 323 SER A N 1
ATOM 2562 C CA . SER A 1 323 ? 12.123 12.847 2.032 1.00 78.00 323 SER A CA 1
ATOM 2563 C C . SER A 1 323 ? 12.150 13.445 3.444 1.00 78.00 323 SER A C 1
ATOM 2565 O O . SER A 1 323 ? 12.088 12.701 4.425 1.00 78.00 323 SER A O 1
ATOM 2567 N N . LYS A 1 324 ? 12.142 14.781 3.572 1.00 80.25 324 LYS A N 1
ATOM 2568 C CA . LYS A 1 324 ? 11.984 15.467 4.869 1.00 80.25 324 LYS A CA 1
ATOM 2569 C C . LYS A 1 324 ? 10.653 15.117 5.534 1.00 80.25 324 LYS A C 1
ATOM 2571 O O . LYS A 1 324 ? 10.610 14.849 6.737 1.00 80.25 324 LYS A O 1
ATOM 2576 N N . TRP A 1 325 ? 9.566 15.097 4.764 1.00 79.50 325 TRP A N 1
ATOM 2577 C CA . TRP A 1 325 ? 8.252 14.722 5.283 1.00 79.50 325 TRP A CA 1
ATOM 2578 C C . TRP A 1 325 ? 8.200 13.249 5.709 1.00 79.50 325 TRP A C 1
ATOM 2580 O O . TRP A 1 325 ? 7.753 12.946 6.813 1.00 79.50 325 TRP A O 1
ATOM 2590 N N . ASN A 1 326 ? 8.743 12.341 4.897 1.00 78.69 326 ASN A N 1
ATOM 2591 C CA . ASN A 1 326 ? 8.768 10.910 5.200 1.00 78.69 326 ASN A CA 1
ATOM 2592 C C . ASN A 1 326 ? 9.535 10.604 6.502 1.00 78.69 326 ASN A C 1
ATOM 2594 O O . ASN A 1 326 ? 9.051 9.864 7.363 1.00 78.69 326 ASN A O 1
ATOM 2598 N N . ASN A 1 327 ? 10.694 11.243 6.692 1.00 75.19 327 ASN A N 1
ATOM 2599 C CA . ASN A 1 327 ? 11.502 11.055 7.898 1.00 75.19 327 ASN A CA 1
ATOM 2600 C C . ASN A 1 327 ? 10.806 11.611 9.154 1.00 75.19 327 ASN A C 1
ATOM 2602 O O . ASN A 1 327 ? 10.882 11.011 10.223 1.00 75.19 327 ASN A O 1
ATOM 2606 N N . THR A 1 328 ? 10.072 12.720 9.031 1.00 85.00 328 THR A N 1
ATOM 2607 C CA . THR A 1 328 ? 9.385 13.345 10.176 1.00 85.00 328 THR A CA 1
ATOM 2608 C C . THR A 1 328 ? 8.045 12.692 10.520 1.00 85.00 328 THR A C 1
ATOM 2610 O O . THR A 1 328 ? 7.637 12.710 11.685 1.00 85.00 328 THR A O 1
ATOM 2613 N N . LEU A 1 329 ? 7.355 12.082 9.553 1.00 84.25 329 LEU A N 1
ATOM 2614 C CA . LEU A 1 329 ? 6.069 11.424 9.786 1.00 84.25 329 LEU A CA 1
ATOM 2615 C C . LEU A 1 329 ? 6.202 10.232 10.737 1.00 84.25 329 LEU A C 1
ATOM 2617 O O . LEU A 1 329 ? 5.406 10.100 11.667 1.00 84.25 329 LEU A O 1
ATOM 2621 N N . SER A 1 330 ? 7.220 9.392 10.540 1.00 81.12 330 SER A N 1
ATOM 2622 C CA . SER A 1 330 ? 7.441 8.203 11.374 1.00 81.12 330 SER A CA 1
ATOM 2623 C C . SER A 1 330 ? 7.646 8.570 12.846 1.00 81.12 330 SER A C 1
ATOM 2625 O O . SER A 1 330 ? 7.049 7.961 13.736 1.00 81.12 330 SER A O 1
ATOM 2627 N N . GLU A 1 331 ? 8.415 9.626 13.115 1.00 87.31 331 GLU A N 1
ATOM 2628 C CA . GLU A 1 331 ? 8.624 10.139 14.471 1.00 87.31 331 GLU A CA 1
ATOM 2629 C C . GLU A 1 331 ? 7.348 10.735 15.075 1.00 87.31 331 GLU A C 1
ATOM 2631 O O . GLU A 1 331 ? 7.034 10.475 16.240 1.00 87.31 331 GLU A O 1
ATOM 2636 N N . LYS A 1 332 ? 6.585 11.511 14.293 1.00 89.00 332 LYS A N 1
ATOM 2637 C CA . LYS A 1 332 ? 5.311 12.091 14.744 1.00 89.00 332 LYS A CA 1
ATOM 2638 C C . LYS A 1 332 ? 4.278 11.008 15.062 1.00 89.00 332 LYS A C 1
ATOM 2640 O O . LYS A 1 332 ? 3.619 11.088 16.098 1.00 89.00 332 LYS A O 1
ATOM 2645 N N . LEU A 1 333 ? 4.177 9.971 14.229 1.00 89.69 333 LEU A N 1
ATOM 2646 C CA . LEU A 1 333 ? 3.288 8.830 14.460 1.00 89.69 333 LEU A CA 1
ATOM 2647 C C . LEU A 1 333 ? 3.695 8.031 15.698 1.00 89.69 333 LEU A C 1
ATOM 2649 O O . LEU A 1 333 ? 2.826 7.630 16.472 1.00 89.69 333 LEU A O 1
ATOM 2653 N N . LYS A 1 334 ? 4.999 7.826 15.917 1.00 91.19 334 LYS A N 1
ATOM 2654 C CA . LYS A 1 334 ? 5.500 7.181 17.135 1.00 91.19 334 LYS A CA 1
ATOM 2655 C C . LYS A 1 334 ? 5.116 7.985 18.379 1.00 91.19 334 LYS A C 1
ATOM 2657 O O . LYS A 1 334 ? 4.472 7.442 19.268 1.00 91.19 334 LYS A O 1
ATOM 2662 N N . LYS A 1 335 ? 5.386 9.296 18.386 1.00 93.94 335 LYS A N 1
ATOM 2663 C CA . LYS A 1 335 ? 4.998 10.194 19.489 1.00 93.94 335 LYS A CA 1
ATOM 2664 C C . LYS A 1 335 ? 3.493 10.165 19.766 1.00 93.94 335 LYS A C 1
ATOM 2666 O O . LYS A 1 335 ? 3.088 10.177 20.925 1.00 93.94 335 LYS A O 1
ATOM 2671 N N . LEU A 1 336 ? 2.661 10.118 18.724 1.00 92.25 336 LEU A N 1
ATOM 2672 C CA . LEU A 1 336 ? 1.210 10.007 18.880 1.00 92.25 336 LEU A CA 1
ATOM 2673 C C . LEU A 1 336 ? 0.806 8.668 19.517 1.00 92.25 336 LEU A C 1
ATOM 2675 O O . LEU A 1 336 ? 0.014 8.663 20.456 1.00 92.25 336 LEU A O 1
ATOM 2679 N N . LYS A 1 337 ? 1.365 7.545 19.047 1.00 92.81 337 LYS A N 1
ATOM 2680 C CA . LYS A 1 337 ? 1.108 6.216 19.628 1.00 92.81 337 LYS A CA 1
ATOM 2681 C C . LYS A 1 337 ? 1.504 6.155 21.102 1.00 92.81 337 LYS A C 1
ATOM 2683 O O . LYS A 1 337 ? 0.716 5.667 21.908 1.00 92.81 337 LYS A O 1
ATOM 2688 N N . ASP A 1 338 ? 2.666 6.702 21.445 1.00 93.44 338 ASP A N 1
ATOM 2689 C CA . ASP A 1 338 ? 3.159 6.739 22.822 1.00 93.44 338 ASP A CA 1
ATOM 2690 C C . ASP A 1 338 ? 2.223 7.574 23.713 1.00 93.44 338 ASP A C 1
ATOM 2692 O O . ASP A 1 338 ? 1.825 7.123 24.785 1.00 93.44 338 ASP A O 1
ATOM 2696 N N . LYS A 1 339 ? 1.765 8.744 23.242 1.00 95.31 339 LYS A N 1
ATOM 2697 C CA . LYS A 1 339 ? 0.774 9.564 23.964 1.00 95.31 339 LYS A CA 1
ATOM 2698 C C . LYS A 1 339 ? -0.562 8.843 24.169 1.00 95.31 339 LYS A C 1
ATOM 2700 O O . LYS A 1 339 ? -1.131 8.929 25.253 1.00 95.31 339 LYS A O 1
ATOM 2705 N N . ILE A 1 340 ? -1.055 8.117 23.162 1.00 91.62 340 ILE A N 1
ATOM 2706 C CA . ILE A 1 340 ? -2.287 7.316 23.284 1.00 91.62 340 ILE A CA 1
ATOM 2707 C C . ILE A 1 340 ? -2.102 6.198 24.317 1.00 91.62 340 ILE A C 1
ATOM 2709 O O . ILE A 1 340 ? -3.014 5.938 25.101 1.00 91.62 340 ILE A O 1
ATOM 2713 N N . ALA A 1 341 ? -0.938 5.542 24.337 1.00 87.44 341 ALA A N 1
ATOM 2714 C CA . ALA A 1 341 ? -0.631 4.508 25.320 1.00 87.44 341 ALA A CA 1
ATOM 2715 C C . ALA A 1 341 ? -0.591 5.080 26.745 1.00 87.44 341 ALA A C 1
ATOM 2717 O O . ALA A 1 341 ? -1.228 4.521 27.635 1.00 87.44 341 ALA A O 1
ATOM 2718 N N . VAL A 1 342 ? 0.064 6.231 26.946 1.00 92.38 342 VAL A N 1
ATOM 2719 C CA . VAL A 1 342 ? 0.073 6.935 28.238 1.00 92.38 342 VAL A CA 1
ATOM 2720 C C . VAL A 1 342 ? -1.350 7.282 28.675 1.00 92.38 342 VAL A C 1
ATOM 2722 O O . VAL A 1 342 ? -1.738 6.921 29.779 1.00 92.38 342 VAL A O 1
ATOM 2725 N N . ALA A 1 343 ? -2.159 7.887 27.801 1.00 90.50 343 ALA A N 1
ATOM 2726 C CA . ALA A 1 343 ? -3.539 8.247 28.128 1.00 90.50 343 ALA A CA 1
ATOM 2727 C C . ALA A 1 343 ? -4.396 7.028 28.521 1.00 90.50 343 ALA A C 1
ATOM 2729 O O . ALA A 1 343 ? -5.177 7.105 29.467 1.00 90.50 343 ALA A O 1
ATOM 2730 N N . ARG A 1 344 ? -4.234 5.887 27.833 1.00 86.75 344 ARG A N 1
ATOM 2731 C CA . ARG A 1 344 ? -4.923 4.631 28.182 1.00 86.75 344 ARG A CA 1
ATOM 2732 C C . ARG A 1 344 ? -4.484 4.095 29.540 1.00 86.75 344 ARG A C 1
ATOM 2734 O O . ARG A 1 344 ? -5.346 3.761 30.344 1.00 86.75 344 ARG A O 1
ATOM 2741 N N . ASN A 1 345 ? -3.179 4.072 29.805 1.00 86.31 345 ASN A N 1
ATOM 2742 C CA . ASN A 1 345 ? -2.638 3.614 31.085 1.00 86.31 345 ASN A CA 1
ATOM 2743 C C . ASN A 1 345 ? -3.099 4.519 32.241 1.00 86.31 345 ASN A C 1
ATOM 2745 O O . ASN A 1 345 ? -3.460 4.026 33.306 1.00 86.31 345 ASN A O 1
ATOM 2749 N N . THR A 1 346 ? -3.145 5.840 32.036 1.00 88.44 346 THR A N 1
ATOM 2750 C CA . THR A 1 346 ? -3.686 6.783 33.026 1.00 88.44 346 THR A CA 1
ATOM 2751 C C . THR A 1 346 ? -5.178 6.546 33.264 1.00 88.44 346 THR A C 1
ATOM 2753 O O . THR A 1 346 ? -5.611 6.533 34.413 1.00 88.44 346 THR A O 1
ATOM 2756 N N . ALA A 1 347 ? -5.960 6.307 32.206 1.00 84.81 347 ALA A N 1
ATOM 2757 C CA . ALA A 1 347 ? -7.386 6.011 32.324 1.00 84.81 347 ALA A CA 1
ATOM 2758 C C . ALA A 1 347 ? -7.665 4.680 33.049 1.00 84.81 347 ALA A C 1
ATOM 2760 O O . ALA A 1 347 ? -8.621 4.601 33.815 1.00 84.81 347 ALA A O 1
ATOM 2761 N N . GLU A 1 348 ? -6.826 3.658 32.859 1.00 79.81 348 GLU A N 1
ATOM 2762 C CA . GLU A 1 348 ? -6.915 2.376 33.579 1.00 79.81 348 GLU A CA 1
ATOM 2763 C C . GLU A 1 348 ? -6.686 2.533 35.094 1.00 79.81 348 GLU A C 1
ATOM 2765 O O . GLU A 1 348 ? -7.252 1.790 35.894 1.00 79.81 348 GLU A O 1
ATOM 2770 N N . GLY A 1 349 ? -5.923 3.549 35.510 1.00 80.56 349 GLY A N 1
ATOM 2771 C CA . GLY A 1 349 ? -5.724 3.890 36.920 1.00 80.56 349 GLY A CA 1
ATOM 2772 C C . GLY A 1 349 ? -6.936 4.535 37.608 1.00 80.56 349 GLY A C 1
ATOM 2773 O O . GLY A 1 349 ? -6.949 4.641 38.837 1.00 80.56 349 GLY A O 1
ATOM 2774 N N . ILE A 1 350 ? -7.959 4.965 36.860 1.00 82.31 350 ILE A N 1
ATOM 2775 C CA . ILE A 1 350 ? -9.130 5.658 37.411 1.00 82.31 350 ILE A CA 1
ATOM 2776 C C . ILE A 1 350 ? -10.084 4.641 38.053 1.00 82.31 350 ILE A C 1
ATOM 2778 O O . ILE A 1 350 ? -10.813 3.918 37.376 1.00 82.31 350 ILE A O 1
ATOM 2782 N N . ARG A 1 351 ? -10.137 4.629 39.388 1.00 80.56 351 ARG A N 1
ATOM 2783 C CA . ARG A 1 351 ? -11.062 3.787 40.162 1.00 80.56 351 ARG A CA 1
ATOM 2784 C C . ARG A 1 351 ? -12.382 4.511 40.411 1.00 80.56 351 ARG A C 1
ATOM 2786 O O . ARG A 1 351 ? -12.557 5.150 41.444 1.00 80.56 351 ARG A O 1
ATOM 2793 N N . VAL A 1 352 ? -13.312 4.410 39.465 1.00 84.19 352 VAL A N 1
ATOM 2794 C CA . VAL A 1 352 ? -14.663 4.981 39.586 1.00 84.19 352 VAL A CA 1
ATOM 2795 C C . VAL A 1 352 ? -15.734 3.916 39.413 1.00 84.19 352 VAL A C 1
ATOM 2797 O O . VAL A 1 352 ? -15.598 2.998 38.607 1.00 84.19 352 VAL A O 1
ATOM 2800 N N . SER A 1 353 ? -16.825 4.059 40.159 1.00 87.38 353 SER A N 1
ATOM 2801 C CA . SER A 1 353 ? -18.002 3.208 40.001 1.00 87.38 353 SER A CA 1
ATOM 2802 C C . SER A 1 353 ? -18.842 3.671 38.809 1.00 87.38 353 SER A C 1
ATOM 2804 O O . SER A 1 353 ? -19.023 4.867 38.574 1.00 87.38 353 SER A O 1
ATOM 2806 N N . LEU A 1 354 ? -19.387 2.719 38.058 1.00 89.94 354 LEU A N 1
ATOM 2807 C CA . LEU A 1 354 ? -20.199 2.960 36.870 1.00 89.94 354 LEU A CA 1
ATOM 2808 C C . LEU A 1 354 ? -21.672 2.718 37.185 1.00 89.94 354 LEU A C 1
ATOM 2810 O O . LEU A 1 354 ? -22.028 1.685 37.738 1.00 89.94 354 LEU A O 1
ATOM 2814 N N . LYS A 1 355 ? -22.549 3.639 36.783 1.00 89.50 355 LYS A N 1
ATOM 2815 C CA . LYS A 1 355 ? -24.002 3.449 36.861 1.00 89.50 355 LYS A CA 1
ATOM 2816 C C . LYS A 1 355 ? -24.690 3.924 35.592 1.00 89.50 355 LYS A C 1
ATOM 2818 O O . LYS A 1 355 ? -24.199 4.817 34.900 1.00 89.50 355 LYS A O 1
ATOM 2823 N N . SER A 1 356 ? -25.848 3.344 35.304 1.00 88.62 356 SER A N 1
ATOM 2824 C CA . SER A 1 356 ? -26.771 3.912 34.322 1.00 88.62 356 SER A CA 1
ATOM 2825 C C . SER A 1 356 ? -27.304 5.255 34.829 1.00 88.62 356 SER A C 1
ATOM 2827 O O . SER A 1 356 ? -27.664 5.387 35.998 1.00 88.62 356 SER A O 1
ATOM 2829 N N . SER A 1 357 ? -27.318 6.263 33.956 1.00 85.81 357 SER A N 1
ATOM 2830 C CA . SER A 1 357 ? -27.984 7.541 34.232 1.00 85.81 357 SER A CA 1
ATOM 2831 C C . SER A 1 357 ? -29.499 7.372 34.083 1.00 85.81 357 SER A C 1
ATOM 2833 O O . SER A 1 357 ? -29.965 6.428 33.442 1.00 85.81 357 SER A O 1
ATOM 2835 N N . GLU A 1 358 ? -30.277 8.267 34.681 1.00 79.50 358 GLU A N 1
ATOM 2836 C CA . GLU A 1 358 ? -31.735 8.217 34.625 1.00 79.50 358 GLU A CA 1
ATOM 2837 C C . GLU A 1 358 ? -32.218 8.227 33.162 1.00 79.50 358 GLU A C 1
ATOM 2839 O O . GLU A 1 358 ? -31.760 9.025 32.343 1.00 79.50 358 GLU A O 1
ATOM 2844 N N . ASN A 1 359 ? -33.079 7.269 32.804 1.00 79.19 359 ASN A N 1
ATOM 2845 C CA . ASN A 1 359 ? -33.576 7.027 31.439 1.00 79.19 359 ASN A CA 1
ATOM 2846 C C . ASN A 1 359 ? -32.515 6.708 30.364 1.00 79.19 359 ASN A C 1
ATOM 2848 O O . ASN A 1 359 ? -32.840 6.658 29.177 1.00 79.19 359 ASN A O 1
ATOM 2852 N N . LYS A 1 360 ? -31.256 6.440 30.738 1.00 86.31 360 LYS A N 1
ATOM 2853 C CA . LYS A 1 360 ? -30.187 6.056 29.801 1.00 86.31 360 LYS A CA 1
ATOM 2854 C C . LYS A 1 360 ? -29.592 4.702 30.166 1.00 86.31 360 LYS A C 1
ATOM 2856 O O . LYS A 1 360 ? -29.414 4.368 31.330 1.00 86.31 360 LYS A O 1
ATOM 2861 N N . LYS A 1 361 ? -29.219 3.925 29.150 1.00 87.44 361 LYS A N 1
ATOM 2862 C CA . LYS A 1 361 ? -28.559 2.624 29.322 1.00 87.44 361 LYS A CA 1
ATOM 2863 C C . LYS A 1 361 ? -27.048 2.821 29.250 1.00 87.44 361 LYS A C 1
ATOM 2865 O O . LYS A 1 361 ? -26.534 3.194 28.198 1.00 87.44 361 LYS A O 1
ATOM 2870 N N . CYS A 1 362 ? -26.333 2.590 30.351 1.00 89.56 362 CYS A N 1
ATOM 2871 C CA . CYS A 1 362 ? -24.872 2.564 30.313 1.00 89.56 362 CYS A CA 1
ATOM 2872 C C . CYS A 1 362 ? -24.408 1.182 29.843 1.00 89.56 362 CYS A C 1
ATOM 2874 O O . CYS A 1 362 ? -24.629 0.190 30.535 1.00 89.56 362 CYS A O 1
ATOM 2876 N N . VAL A 1 363 ? -23.790 1.138 28.661 1.00 91.44 363 VAL A N 1
ATOM 2877 C CA . VAL A 1 363 ? -23.153 -0.052 28.091 1.00 91.44 363 VAL A CA 1
ATOM 2878 C C . VAL A 1 363 ? -21.715 0.311 27.725 1.00 91.44 363 VAL A C 1
ATOM 2880 O O . VAL A 1 363 ? -21.456 1.374 27.147 1.00 91.44 363 VAL A O 1
ATOM 2883 N N . ARG A 1 364 ? -20.765 -0.552 28.084 1.00 90.75 364 ARG A N 1
ATOM 2884 C CA . ARG A 1 364 ? -19.340 -0.400 27.763 1.00 90.75 364 ARG A CA 1
ATOM 2885 C C . ARG A 1 364 ? -18.824 -1.677 27.121 1.00 90.75 364 ARG A C 1
ATOM 2887 O O . ARG A 1 364 ? -19.222 -2.764 27.521 1.00 90.75 364 ARG A O 1
ATOM 2894 N N . SER A 1 365 ? -17.937 -1.532 26.142 1.00 92.25 365 SER A N 1
ATOM 2895 C CA . SER A 1 365 ? -17.224 -2.649 25.524 1.00 92.25 365 SER A CA 1
ATOM 2896 C C . SER A 1 365 ? -15.729 -2.478 25.749 1.00 92.25 365 SER A C 1
ATOM 2898 O O . SER A 1 365 ? -15.205 -1.391 25.490 1.00 92.25 365 SER A O 1
ATOM 2900 N N . PHE A 1 366 ? -15.048 -3.542 26.139 1.00 90.06 366 PHE A N 1
ATOM 2901 C CA . PHE A 1 366 ? -13.615 -3.559 26.384 1.00 90.06 366 PHE A CA 1
ATOM 2902 C C . PHE A 1 366 ? -12.946 -4.553 25.440 1.00 90.06 366 PHE A C 1
ATOM 2904 O O . PHE A 1 366 ? -13.462 -5.646 25.204 1.00 90.06 366 PHE A O 1
ATOM 2911 N N . VAL A 1 367 ? -11.803 -4.154 24.887 1.00 87.94 367 VAL A N 1
ATOM 2912 C CA . VAL A 1 367 ? -10.919 -5.034 24.115 1.00 87.94 367 VAL A CA 1
ATOM 2913 C C . VAL A 1 367 ? -9.758 -5.393 25.024 1.00 87.94 367 VAL A C 1
ATOM 2915 O O . VAL A 1 367 ? -9.142 -4.496 25.596 1.00 87.94 367 VAL A O 1
ATOM 2918 N N . SER A 1 368 ? -9.447 -6.680 25.133 1.00 83.12 368 SER A N 1
ATOM 2919 C CA . SER A 1 368 ? -8.287 -7.147 25.883 1.00 83.12 368 SER A CA 1
ATOM 2920 C C . SER A 1 368 ? -7.459 -8.087 25.019 1.00 83.12 368 SER A C 1
ATOM 2922 O O . SER A 1 368 ? -7.966 -9.063 24.472 1.00 83.12 368 SER A O 1
ATOM 2924 N N . SER A 1 369 ? -6.162 -7.797 24.916 1.00 78.19 369 SER A N 1
ATOM 2925 C CA . SER A 1 369 ? -5.193 -8.665 24.242 1.00 78.19 369 SER A CA 1
ATOM 2926 C C . SER A 1 369 ? -4.961 -9.986 24.982 1.00 78.19 369 SER A C 1
ATOM 2928 O O . SER A 1 369 ? -4.380 -10.900 24.402 1.00 78.19 369 SER A O 1
ATOM 2930 N N . ALA A 1 370 ? -5.418 -10.089 26.235 1.00 81.94 370 ALA A N 1
ATOM 2931 C CA . ALA A 1 370 ? -5.341 -11.298 27.047 1.00 81.94 370 ALA A CA 1
ATOM 2932 C C . ALA A 1 370 ? -6.505 -12.276 26.797 1.00 81.94 370 ALA A C 1
ATOM 2934 O O . ALA A 1 370 ? -6.473 -13.391 27.315 1.00 81.94 370 ALA A O 1
ATOM 2935 N N . ILE A 1 371 ? -7.528 -11.888 26.020 1.00 87.62 371 ILE A N 1
ATOM 2936 C CA . ILE A 1 371 ? -8.621 -12.795 25.647 1.00 87.62 371 ILE A CA 1
ATOM 2937 C C . ILE A 1 371 ? -8.071 -13.849 24.687 1.00 87.62 371 ILE A C 1
ATOM 2939 O O . ILE A 1 371 ? -7.591 -13.550 23.592 1.00 87.62 371 ILE A O 1
ATOM 2943 N N . GLN A 1 372 ? -8.143 -15.096 25.130 1.00 91.56 372 GLN A N 1
ATOM 2944 C CA . GLN A 1 372 ? -7.742 -16.282 24.390 1.00 91.56 372 GLN A CA 1
ATOM 2945 C C . GLN A 1 372 ? -8.633 -17.455 24.812 1.00 91.56 372 GLN A C 1
ATOM 2947 O O . GLN A 1 372 ? -9.256 -17.378 25.876 1.00 91.56 372 GLN A O 1
ATOM 2952 N N . PRO A 1 373 ? -8.698 -18.541 24.026 1.00 94.06 373 PRO A N 1
ATOM 2953 C CA . PRO A 1 373 ? -9.477 -19.709 24.404 1.00 94.06 373 PRO A CA 1
ATOM 2954 C C . PRO A 1 373 ? -9.040 -20.277 25.757 1.00 94.06 373 PRO A C 1
ATOM 2956 O O . PRO A 1 373 ? -7.847 -20.469 26.003 1.00 94.06 373 PRO A O 1
ATOM 2959 N N . THR A 1 374 ? -10.000 -20.545 26.643 1.00 94.25 374 THR A N 1
ATOM 2960 C CA . THR A 1 374 ? -9.727 -20.942 28.035 1.00 94.25 374 THR A CA 1
ATOM 2961 C C . THR A 1 374 ? -10.584 -22.119 28.485 1.00 94.25 374 THR A C 1
ATOM 2963 O O . THR A 1 374 ? -11.728 -22.307 28.069 1.00 94.25 374 THR A O 1
ATOM 2966 N N . THR A 1 375 ? -10.061 -22.918 29.412 1.00 95.94 375 THR A N 1
ATOM 2967 C CA . THR A 1 375 ? -10.831 -23.952 30.126 1.00 95.94 375 THR A CA 1
ATOM 2968 C C . THR A 1 375 ? -11.354 -23.465 31.472 1.00 95.94 375 THR A C 1
ATOM 2970 O O . THR A 1 375 ? -12.252 -24.091 32.027 1.00 95.94 375 THR A O 1
ATOM 2973 N N . THR A 1 376 ? -10.821 -22.361 31.995 1.00 95.94 376 THR A N 1
ATOM 2974 C CA . THR A 1 376 ? -11.221 -21.765 33.271 1.00 95.94 376 THR A CA 1
ATOM 2975 C C . THR A 1 376 ? -11.444 -20.265 33.120 1.00 95.94 376 THR A C 1
ATOM 2977 O O . THR A 1 376 ? -10.735 -19.607 32.364 1.00 95.94 376 THR A O 1
ATOM 2980 N N . ASN A 1 377 ? -12.468 -19.726 33.781 1.00 95.88 377 ASN A N 1
ATOM 2981 C CA . ASN A 1 377 ? -12.764 -18.291 33.803 1.00 95.88 377 ASN A CA 1
ATOM 2982 C C . ASN A 1 377 ? -13.239 -17.898 35.195 1.00 95.88 377 ASN A C 1
ATOM 2984 O O . ASN A 1 377 ? -14.065 -18.600 35.770 1.00 95.88 377 ASN A O 1
ATOM 2988 N N . THR A 1 378 ? -12.778 -16.755 35.688 1.00 96.12 378 THR A N 1
ATOM 2989 C CA . THR A 1 378 ? -13.233 -16.184 36.955 1.00 96.12 378 THR A CA 1
ATOM 2990 C C . THR A 1 378 ? -13.596 -14.732 36.714 1.00 96.12 378 THR A C 1
ATOM 2992 O O . THR A 1 378 ? -12.784 -13.959 36.210 1.00 96.12 378 THR A O 1
ATOM 2995 N N . ILE A 1 379 ? -14.830 -14.374 37.047 1.00 95.50 379 ILE A N 1
ATOM 2996 C CA . ILE A 1 379 ? -15.377 -13.033 36.886 1.00 95.50 379 ILE A CA 1
ATOM 2997 C C . ILE A 1 379 ? -15.817 -12.569 38.267 1.00 95.50 379 ILE A C 1
ATOM 2999 O O . ILE A 1 379 ? -16.651 -13.209 38.909 1.00 95.50 379 ILE A O 1
ATOM 3003 N N . VAL A 1 380 ? -15.247 -11.457 38.720 1.00 95.12 380 VAL A N 1
ATOM 3004 C CA . VAL A 1 380 ? -15.597 -10.821 39.990 1.00 95.12 380 VAL A CA 1
ATOM 3005 C C . VAL A 1 380 ? -16.175 -9.453 39.674 1.00 95.12 380 VAL A C 1
ATOM 3007 O O . VAL A 1 380 ? -15.587 -8.719 38.889 1.00 95.12 380 VAL A O 1
ATOM 3010 N N . ILE A 1 381 ? -17.343 -9.152 40.234 1.00 94.25 381 ILE A N 1
ATOM 3011 C CA . ILE A 1 381 ? -18.031 -7.870 40.062 1.00 94.25 381 ILE A CA 1
ATOM 3012 C C . ILE A 1 381 ? -18.564 -7.444 41.419 1.00 94.25 381 ILE A C 1
ATOM 3014 O O . ILE A 1 381 ? -19.223 -8.236 42.099 1.00 94.25 381 ILE A O 1
ATOM 3018 N N . THR A 1 382 ? -18.350 -6.189 41.797 1.00 93.81 382 THR A N 1
ATOM 3019 C CA . THR A 1 382 ? -19.042 -5.604 42.947 1.00 93.81 382 THR A CA 1
ATOM 3020 C C . THR A 1 382 ? -20.225 -4.758 42.480 1.00 93.81 382 THR A C 1
ATOM 3022 O O . THR A 1 382 ? -20.092 -3.901 41.609 1.00 93.81 382 THR A O 1
ATOM 3025 N N . LEU A 1 383 ? -21.408 -4.999 43.042 1.00 94.81 383 LEU A N 1
ATOM 3026 C CA . LEU A 1 383 ? -22.654 -4.344 42.645 1.00 94.81 383 LEU A CA 1
ATOM 3027 C C . LEU A 1 383 ? -23.400 -3.794 43.861 1.00 94.81 383 LEU A C 1
ATOM 3029 O O . LEU A 1 383 ? -23.595 -4.513 44.837 1.00 94.81 383 LEU A O 1
ATOM 3033 N N . ALA A 1 384 ? -23.894 -2.564 43.750 1.00 93.81 384 ALA A N 1
ATOM 3034 C CA . ALA A 1 384 ? -24.892 -1.990 44.646 1.00 93.81 384 ALA A CA 1
ATOM 3035 C C . ALA A 1 384 ? -26.133 -1.549 43.861 1.00 93.81 384 ALA A C 1
ATOM 3037 O O . ALA A 1 384 ? -26.032 -0.825 42.864 1.00 93.81 384 ALA A O 1
ATOM 3038 N N . LEU A 1 385 ? -27.321 -1.967 44.304 1.00 92.56 385 LEU A N 1
ATOM 3039 C CA . LEU A 1 385 ? -28.584 -1.544 43.698 1.00 92.56 385 LEU A CA 1
ATOM 3040 C C . LEU A 1 385 ? -29.008 -0.189 44.276 1.00 92.56 385 LEU A C 1
ATOM 3042 O O . LEU A 1 385 ? -29.232 -0.059 45.472 1.00 92.56 385 LEU A O 1
ATOM 3046 N N . THR A 1 386 ? -29.153 0.823 43.421 1.00 84.94 386 THR A N 1
ATOM 3047 C CA . THR A 1 386 ? -29.541 2.189 43.837 1.00 84.94 386 THR A CA 1
ATOM 3048 C C . THR A 1 386 ? -31.048 2.416 43.895 1.00 84.94 386 THR A C 1
ATOM 3050 O O . THR A 1 386 ? -31.515 3.417 44.424 1.00 84.94 386 THR A O 1
ATOM 3053 N N . HIS A 1 387 ? -31.822 1.528 43.285 1.00 84.94 387 HIS A N 1
ATOM 3054 C CA . HIS A 1 387 ? -33.271 1.623 43.153 1.00 84.94 387 HIS A CA 1
ATOM 3055 C C . HIS A 1 387 ? -33.847 0.210 43.036 1.00 84.94 387 HIS A C 1
ATOM 3057 O O . HIS A 1 387 ? -33.096 -0.757 42.897 1.00 84.94 387 HIS A O 1
ATOM 3063 N N . ARG A 1 388 ? -35.179 0.076 43.086 1.00 83.94 388 ARG A N 1
ATOM 3064 C CA . ARG A 1 388 ? -35.887 -1.209 42.939 1.00 83.94 388 ARG A CA 1
ATOM 3065 C C . ARG A 1 388 ? -35.805 -1.742 41.501 1.00 83.94 388 ARG A C 1
ATOM 3067 O O . ARG A 1 388 ? -36.801 -1.777 40.783 1.00 83.94 388 ARG A O 1
ATOM 3074 N N . LYS A 1 389 ? -34.604 -2.117 41.062 1.00 83.69 389 LYS A N 1
ATOM 3075 C CA . LYS A 1 389 ? -34.361 -2.836 39.810 1.00 83.69 389 LYS A CA 1
ATOM 3076 C C . LYS A 1 389 ? -34.420 -4.324 40.071 1.00 83.69 389 LYS A C 1
ATOM 3078 O O . LYS A 1 389 ? -33.679 -4.839 40.898 1.00 83.69 389 LYS A O 1
ATOM 3083 N N . THR A 1 390 ? -35.280 -4.994 39.323 1.00 89.00 390 THR A N 1
ATOM 3084 C CA . THR A 1 390 ? -35.413 -6.450 39.335 1.00 89.00 390 THR A CA 1
ATOM 3085 C C . THR A 1 390 ? -34.576 -7.105 38.242 1.00 89.00 390 THR A C 1
ATOM 3087 O O . THR A 1 390 ? -34.269 -8.287 38.345 1.00 89.00 390 THR A O 1
ATOM 3090 N N . GLU A 1 391 ? -34.187 -6.347 37.211 1.00 91.69 391 GLU A N 1
ATOM 3091 C CA . GLU A 1 391 ? -33.517 -6.867 36.022 1.00 91.69 391 GLU A CA 1
ATOM 3092 C C . GLU A 1 391 ? -32.430 -5.923 35.493 1.00 91.69 391 GLU A C 1
ATOM 3094 O O . GLU A 1 391 ? -32.580 -4.697 35.519 1.00 91.69 391 GLU A O 1
ATOM 3099 N N . GLY A 1 392 ? -31.358 -6.503 34.950 1.00 91.69 392 GLY A N 1
ATOM 3100 C CA . GLY A 1 392 ? -30.371 -5.805 34.120 1.00 91.69 392 GLY A CA 1
ATOM 3101 C C . GLY A 1 392 ? -29.128 -6.646 33.827 1.00 91.69 392 GLY A C 1
ATOM 3102 O O . GLY A 1 392 ? -28.675 -7.425 34.667 1.00 91.69 392 GLY A O 1
ATOM 3103 N N . ALA A 1 393 ? -28.567 -6.494 32.628 1.00 93.06 393 ALA A N 1
ATOM 3104 C CA . ALA A 1 393 ? -27.325 -7.167 32.251 1.00 93.06 393 ALA A CA 1
ATOM 3105 C C . ALA A 1 393 ? -26.127 -6.577 33.017 1.00 93.06 393 ALA A C 1
ATOM 3107 O O . ALA A 1 393 ? -26.003 -5.357 33.129 1.00 93.06 393 ALA A O 1
ATOM 3108 N N . LEU A 1 394 ? -25.225 -7.427 33.514 1.00 94.44 394 LEU A N 1
ATOM 3109 C CA . LEU A 1 394 ? -24.001 -6.996 34.200 1.00 94.44 394 LEU A CA 1
ATOM 3110 C C . LEU A 1 394 ? -22.776 -7.250 33.335 1.00 94.44 394 LEU A C 1
ATOM 3112 O O . LEU A 1 394 ? -22.063 -6.305 33.014 1.00 94.44 394 LEU A O 1
ATOM 3116 N N . PHE A 1 395 ? -22.577 -8.494 32.911 1.00 95.44 395 PHE A N 1
ATOM 3117 C CA . PHE A 1 395 ? -21.418 -8.923 32.135 1.00 95.44 395 PHE A CA 1
ATOM 3118 C C . PHE A 1 395 ? -21.853 -9.804 30.974 1.00 95.44 395 PHE A C 1
ATOM 3120 O O . PHE A 1 395 ? -22.731 -10.651 31.139 1.00 95.44 395 PHE A O 1
ATOM 3127 N N . TYR A 1 396 ? -21.214 -9.635 29.822 1.00 95.12 396 TYR A N 1
ATOM 3128 C CA . TYR A 1 396 ? -21.387 -10.511 28.674 1.00 95.12 396 TYR A CA 1
ATOM 3129 C C . TYR A 1 396 ? -20.093 -10.609 27.864 1.00 95.12 396 TYR A C 1
ATOM 3131 O O . TYR A 1 396 ? -19.528 -9.597 27.454 1.00 95.12 396 TYR A O 1
ATOM 3139 N N . LEU A 1 397 ? -19.631 -11.828 27.613 1.00 94.69 397 LEU A N 1
ATOM 3140 C CA . LEU A 1 397 ? -18.501 -12.120 26.738 1.00 94.69 397 LEU A CA 1
ATOM 3141 C C . LEU A 1 397 ? -18.950 -13.156 25.702 1.00 94.69 397 LEU A C 1
ATOM 3143 O O . LEU A 1 397 ? -19.057 -14.334 26.051 1.00 94.69 397 LEU A O 1
ATOM 3147 N N . PRO A 1 398 ? -19.257 -12.730 24.467 1.00 93.81 398 PRO A N 1
ATOM 3148 C CA . PRO A 1 398 ? -19.570 -13.636 23.373 1.00 93.81 398 PRO A CA 1
ATOM 3149 C C . PRO A 1 398 ? -18.306 -14.159 22.686 1.00 93.81 398 PRO A C 1
ATOM 3151 O O . PRO A 1 398 ? -17.288 -13.466 22.645 1.00 93.81 398 PRO A O 1
ATOM 3154 N N . SER A 1 399 ? -18.415 -15.332 22.069 1.00 92.69 399 SER A N 1
ATOM 3155 C CA . SER A 1 399 ? -17.503 -15.778 21.020 1.00 92.69 399 SER A CA 1
ATOM 3156 C C . SER A 1 399 ? -17.925 -15.232 19.656 1.00 92.69 399 SER A C 1
ATOM 3158 O O . SER A 1 399 ? -19.115 -15.151 19.354 1.00 92.69 399 SER A O 1
ATOM 3160 N N . SER A 1 400 ? -16.964 -14.864 18.807 1.00 90.94 400 SER A N 1
ATOM 3161 C CA . SER A 1 400 ? -17.205 -14.664 17.365 1.00 90.94 400 SER A CA 1
ATOM 3162 C C . SER A 1 400 ? -16.998 -15.929 16.528 1.00 90.94 400 SER A C 1
ATOM 3164 O O . SER A 1 400 ? -17.257 -15.903 15.326 1.00 90.94 400 SER A O 1
ATOM 3166 N N . ILE A 1 401 ? -16.514 -17.018 17.132 1.00 91.12 401 ILE A N 1
ATOM 3167 C CA . ILE A 1 401 ? -16.155 -18.266 16.443 1.00 91.12 401 ILE A CA 1
ATOM 3168 C C . ILE A 1 401 ? -17.346 -19.229 16.416 1.00 91.12 401 ILE A C 1
ATOM 3170 O O . ILE A 1 401 ? -17.598 -19.880 15.404 1.00 91.12 401 ILE A O 1
ATOM 3174 N N . ASN A 1 402 ? -18.060 -19.331 17.532 1.00 91.56 402 ASN A N 1
ATOM 3175 C CA . ASN A 1 402 ? -19.173 -20.250 17.740 1.00 91.56 402 ASN A CA 1
ATOM 3176 C C . ASN A 1 402 ? -20.232 -19.597 18.655 1.00 91.56 402 ASN A C 1
ATOM 3178 O O . ASN A 1 402 ? -20.147 -18.412 18.972 1.00 91.56 402 ASN A O 1
ATOM 3182 N N . ASP A 1 403 ? -21.231 -20.370 19.082 1.00 91.50 403 ASP A N 1
ATOM 3183 C CA . ASP A 1 403 ? -22.293 -19.902 19.984 1.00 91.50 403 ASP A CA 1
ATOM 3184 C C . ASP A 1 403 ? -21.878 -19.898 21.471 1.00 91.50 403 ASP A C 1
ATOM 3186 O O . ASP A 1 403 ? -22.732 -19.812 22.361 1.00 91.50 403 ASP A O 1
ATOM 3190 N N . ASP A 1 404 ? -20.579 -19.997 21.773 1.00 94.69 404 ASP A N 1
ATOM 3191 C CA . ASP A 1 404 ? -20.096 -19.942 23.144 1.00 94.69 404 ASP A CA 1
ATOM 3192 C C . ASP A 1 404 ? -20.252 -18.533 23.734 1.00 94.69 404 ASP A C 1
ATOM 3194 O O . ASP A 1 404 ? -20.026 -17.511 23.077 1.00 94.69 404 ASP A O 1
ATOM 3198 N N . PHE A 1 405 ? -20.571 -18.458 25.026 1.00 95.31 405 PHE A N 1
ATOM 3199 C CA . PHE A 1 405 ? -20.605 -17.190 25.751 1.00 95.31 405 PHE A CA 1
ATOM 3200 C C . PHE A 1 405 ? -20.495 -17.374 27.266 1.00 95.31 405 PHE A C 1
ATOM 3202 O O . PHE A 1 405 ? -20.783 -18.440 27.809 1.00 95.31 405 PHE A O 1
ATOM 3209 N N . LEU A 1 406 ? -20.158 -16.287 27.961 1.00 96.06 406 LEU A N 1
ATOM 3210 C CA . LEU A 1 406 ? -20.285 -16.139 29.414 1.00 96.06 406 LEU A CA 1
ATOM 3211 C C . LEU A 1 406 ? -21.134 -14.907 29.725 1.00 96.06 406 LEU A C 1
ATOM 3213 O O . LEU A 1 406 ? -20.943 -13.859 29.107 1.00 96.06 406 LEU A O 1
ATOM 3217 N N . ALA A 1 407 ? -22.047 -14.998 30.691 1.00 96.62 407 ALA A N 1
ATOM 3218 C CA . ALA A 1 407 ? -22.896 -13.875 31.063 1.00 96.62 407 ALA A CA 1
ATOM 3219 C C . ALA A 1 407 ? -23.260 -13.848 32.549 1.00 96.62 407 ALA A C 1
ATOM 3221 O O . ALA A 1 407 ? -23.486 -14.888 33.162 1.00 96.62 407 ALA A O 1
ATOM 3222 N N . ILE A 1 408 ? -23.379 -12.644 33.108 1.00 97.50 408 ILE A N 1
ATOM 3223 C CA . ILE A 1 408 ? -23.926 -12.404 34.447 1.00 97.50 408 ILE A CA 1
ATOM 3224 C C . ILE A 1 408 ? -25.056 -11.389 34.313 1.00 97.50 408 ILE A C 1
ATOM 3226 O O . ILE A 1 408 ? -24.883 -10.332 33.697 1.00 97.50 408 ILE A O 1
ATOM 3230 N N . GLU A 1 409 ? -26.205 -11.690 34.908 1.00 96.00 409 GLU A N 1
ATOM 3231 C CA . GLU A 1 409 ? -27.369 -10.809 34.903 1.00 96.00 409 GLU A CA 1
ATOM 3232 C C . GLU A 1 409 ? -28.050 -10.738 36.269 1.00 96.00 409 GLU A C 1
ATOM 3234 O O . GLU A 1 409 ? -27.954 -11.654 37.085 1.00 96.00 409 GLU A O 1
ATOM 3239 N N . LEU A 1 410 ? -28.749 -9.631 36.506 1.00 95.81 410 LEU A N 1
ATOM 3240 C CA . LEU A 1 410 ? -29.756 -9.518 37.550 1.00 95.81 410 LEU A CA 1
ATOM 3241 C C . LEU A 1 410 ? -31.108 -9.909 36.945 1.00 95.81 410 LEU A C 1
ATOM 3243 O O . LEU A 1 410 ? -31.475 -9.382 35.892 1.00 95.81 410 LEU A O 1
ATOM 3247 N N . TYR A 1 411 ? -31.836 -10.801 37.606 1.00 94.75 411 TYR A N 1
ATOM 3248 C CA . TYR A 1 411 ? -33.196 -11.194 37.242 1.00 94.75 411 TYR A CA 1
ATOM 3249 C C . TYR A 1 411 ? -33.978 -11.556 38.507 1.00 94.75 411 TYR A C 1
ATOM 3251 O O . TYR A 1 411 ? -33.453 -12.277 39.355 1.00 94.75 411 TYR A O 1
ATOM 3259 N N . ASP A 1 412 ? -35.206 -11.054 38.658 1.00 93.25 412 ASP A N 1
ATOM 3260 C CA . ASP A 1 412 ? -35.989 -11.180 39.903 1.00 93.25 412 ASP A CA 1
ATOM 3261 C C . ASP A 1 412 ? -35.188 -10.748 41.156 1.00 93.25 412 ASP A C 1
ATOM 3263 O O . ASP A 1 412 ? -35.197 -11.401 42.199 1.00 93.25 412 ASP A O 1
ATOM 3267 N N . SER A 1 413 ? -34.400 -9.671 41.030 1.00 93.38 413 SER A N 1
ATOM 3268 C CA . SER A 1 413 ? -33.504 -9.158 42.086 1.00 93.38 413 SER A CA 1
ATOM 3269 C C . SER A 1 413 ? -32.452 -10.165 42.588 1.00 93.38 413 SER A C 1
ATOM 3271 O O . SER A 1 413 ? -31.833 -9.952 43.631 1.00 93.38 413 SER A O 1
ATOM 3273 N N . LYS A 1 414 ? -32.214 -11.251 41.845 1.00 95.12 414 LYS A N 1
ATOM 3274 C CA . LYS A 1 414 ? -31.211 -12.286 42.126 1.00 95.12 414 LYS A CA 1
ATOM 3275 C C . LYS A 1 414 ? -30.169 -12.317 41.021 1.00 95.12 414 LYS A C 1
ATOM 3277 O O . LYS A 1 414 ? -30.443 -11.981 39.868 1.00 95.12 414 LYS A O 1
ATOM 3282 N N . ILE A 1 415 ? -28.962 -12.747 41.365 1.00 96.94 415 ILE A N 1
ATOM 3283 C CA . ILE A 1 415 ? -27.882 -12.874 40.387 1.00 96.94 415 ILE A CA 1
ATOM 3284 C C . ILE A 1 415 ? -27.968 -14.219 39.682 1.00 96.94 415 ILE A C 1
ATOM 3286 O O . ILE A 1 415 ? -28.066 -15.269 40.324 1.00 96.94 415 ILE A O 1
ATOM 3290 N N . ARG A 1 416 ? -27.872 -14.171 38.355 1.00 97.44 416 ARG A N 1
ATOM 3291 C CA . ARG A 1 416 ? -27.753 -15.334 37.486 1.00 97.44 416 ARG A CA 1
ATOM 3292 C C . ARG A 1 416 ? -26.409 -15.344 36.776 1.00 97.44 416 ARG A C 1
ATOM 3294 O O . ARG A 1 416 ? -25.964 -14.317 36.270 1.00 97.44 416 ARG A O 1
ATOM 3301 N N . PHE A 1 417 ? -25.791 -16.517 36.716 1.00 98.12 417 PHE A N 1
ATOM 3302 C CA . PHE A 1 417 ? -24.611 -16.795 35.903 1.00 98.12 417 PHE A CA 1
ATOM 3303 C C . PHE A 1 417 ? -24.984 -17.788 34.806 1.00 98.12 417 PHE A C 1
ATOM 3305 O O . PHE A 1 417 ? -25.569 -18.834 35.092 1.00 98.12 417 PHE A O 1
ATOM 3312 N N . LEU A 1 418 ? -24.668 -17.442 33.561 1.00 97.50 418 LEU A N 1
ATOM 3313 C CA . LEU A 1 418 ? -24.957 -18.237 32.379 1.00 97.50 418 LEU A CA 1
ATOM 3314 C C . LEU A 1 418 ? -23.675 -18.491 31.594 1.00 97.50 418 LEU A C 1
ATOM 3316 O O . LEU A 1 418 ? -22.831 -17.601 31.468 1.00 97.50 418 LEU A O 1
ATOM 3320 N N . TRP A 1 419 ? -23.544 -19.689 31.035 1.00 97.56 419 TRP A N 1
ATOM 3321 C CA . TRP A 1 419 ? -22.441 -20.018 30.139 1.00 97.56 419 TRP A CA 1
ATOM 3322 C C . TRP A 1 419 ? -22.854 -21.040 29.086 1.00 97.56 419 TRP A C 1
ATOM 3324 O O . TRP A 1 419 ? -23.636 -21.945 29.367 1.00 97.56 419 TRP A O 1
ATOM 3334 N N . ASN A 1 420 ? -22.272 -20.927 27.898 1.00 96.31 420 ASN A N 1
ATOM 3335 C CA . ASN A 1 420 ? -22.283 -21.959 26.868 1.00 96.31 420 ASN A CA 1
ATOM 3336 C C . ASN A 1 420 ? -20.848 -22.148 26.366 1.00 96.31 420 ASN A C 1
ATOM 3338 O O . ASN A 1 420 ? -20.137 -21.170 26.144 1.00 96.31 420 ASN A O 1
ATOM 3342 N N . VAL A 1 421 ? -20.419 -23.403 26.272 1.00 96.19 421 VAL A N 1
ATOM 3343 C CA . VAL A 1 421 ? -19.077 -23.820 25.825 1.00 96.19 421 VAL A CA 1
ATOM 3344 C C . VAL A 1 421 ? -19.162 -25.009 24.856 1.00 96.19 421 VAL A C 1
ATOM 3346 O O . VAL A 1 421 ? -18.313 -25.896 24.888 1.00 96.19 421 VAL A O 1
ATOM 3349 N N . GLY A 1 422 ? -20.264 -25.097 24.100 1.00 92.44 422 GLY A N 1
ATOM 3350 C CA . GLY A 1 422 ? -20.578 -26.142 23.117 1.00 92.44 422 GLY A CA 1
ATOM 3351 C C . GLY A 1 422 ? -21.564 -27.216 23.600 1.00 92.44 422 GLY A C 1
ATOM 3352 O O . GLY A 1 422 ? -22.280 -27.806 22.798 1.00 92.44 422 GLY A O 1
ATOM 3353 N N . GLY A 1 423 ? -21.660 -27.440 24.914 1.00 90.56 423 GLY A N 1
ATOM 3354 C CA . GLY A 1 423 ? -22.493 -28.485 25.532 1.00 90.56 423 GLY A CA 1
ATOM 3355 C C . GLY A 1 423 ? -23.924 -28.069 25.901 1.00 90.56 423 GLY A C 1
ATOM 3356 O O . GLY A 1 423 ? -24.543 -28.739 26.731 1.00 90.56 423 GLY A O 1
ATOM 3357 N N . GLY A 1 424 ? -24.415 -26.956 25.348 1.00 92.81 424 GLY A N 1
ATOM 3358 C CA . GLY A 1 424 ? -25.665 -26.296 25.741 1.00 92.81 424 GLY A CA 1
ATOM 3359 C C . GLY A 1 424 ? -25.474 -25.221 26.818 1.00 92.81 424 GLY A C 1
ATOM 3360 O O . GLY A 1 424 ? -24.380 -25.040 27.357 1.00 92.81 424 GLY A O 1
ATOM 3361 N N . THR A 1 425 ? -26.549 -24.494 27.132 1.00 96.69 425 THR A N 1
ATOM 3362 C CA . THR A 1 425 ? -26.511 -23.365 28.073 1.00 96.69 425 THR A CA 1
ATOM 3363 C C . THR A 1 425 ? -26.691 -23.823 29.521 1.00 96.69 425 THR A C 1
ATOM 3365 O O . THR A 1 425 ? -27.741 -24.337 29.907 1.00 96.69 425 THR A O 1
ATOM 3368 N N . GLY A 1 426 ? -25.679 -23.588 30.353 1.00 96.44 426 GLY A N 1
ATOM 3369 C CA . GLY A 1 426 ? -25.757 -23.715 31.804 1.00 96.44 426 GLY A CA 1
ATOM 3370 C C . GLY A 1 426 ? -26.286 -22.431 32.436 1.00 96.44 426 GLY A C 1
ATOM 3371 O O . GLY A 1 426 ? -25.920 -21.334 32.018 1.00 96.44 426 GLY A O 1
ATOM 3372 N N . VAL A 1 427 ? -27.137 -22.562 33.455 1.00 97.31 427 VAL A N 1
ATOM 3373 C CA . VAL A 1 427 ? -27.692 -21.432 34.215 1.00 97.31 427 VAL A CA 1
ATOM 3374 C C . VAL A 1 427 ? -27.604 -21.733 35.708 1.00 97.31 427 VAL A C 1
ATOM 3376 O O . VAL A 1 427 ? -27.997 -22.811 36.158 1.00 97.31 427 VAL A O 1
ATOM 3379 N N . ILE A 1 428 ? -27.113 -20.774 36.489 1.00 97.38 428 ILE A N 1
ATOM 3380 C CA . ILE A 1 428 ? -27.142 -20.788 37.955 1.00 97.38 428 ILE A CA 1
ATOM 3381 C C . ILE A 1 428 ? -27.838 -19.523 38.428 1.00 97.38 428 ILE A C 1
ATOM 3383 O O . ILE A 1 428 ? -27.458 -18.436 38.009 1.00 97.38 428 ILE A O 1
ATOM 3387 N N . THR A 1 429 ? -28.796 -19.659 39.342 1.00 97.12 429 THR A N 1
ATOM 3388 C CA . THR A 1 429 ? -29.426 -18.535 40.045 1.00 97.12 429 THR A CA 1
ATOM 3389 C C . THR A 1 429 ? -29.048 -18.619 41.515 1.00 97.12 429 THR A C 1
ATOM 3391 O O . THR A 1 429 ? -29.311 -19.631 42.164 1.00 97.12 429 THR A O 1
ATOM 3394 N N . HIS A 1 430 ? -28.417 -17.576 42.047 1.00 96.69 430 HIS A N 1
ATOM 3395 C CA . HIS A 1 430 ? -28.091 -17.524 43.467 1.00 96.69 430 HIS A CA 1
ATOM 3396 C C . HIS A 1 430 ? -29.357 -17.209 44.293 1.00 96.69 430 HIS A C 1
ATOM 3398 O O . HIS A 1 430 ? -30.151 -16.369 43.867 1.00 96.69 430 HIS A O 1
ATOM 3404 N N . PRO A 1 431 ? -29.573 -17.843 45.463 1.00 94.31 431 PRO A N 1
ATOM 3405 C CA . PRO A 1 431 ? -30.785 -17.632 46.263 1.00 94.31 431 PRO A CA 1
ATOM 3406 C C . PRO A 1 431 ? -30.858 -16.255 46.945 1.00 94.31 431 PRO A C 1
ATOM 3408 O O . PRO A 1 431 ? -31.951 -15.806 47.278 1.00 94.31 431 PRO A O 1
ATOM 3411 N N . GLU A 1 432 ? -29.715 -15.597 47.158 1.00 92.12 432 GLU A N 1
ATOM 3412 C CA . GLU A 1 432 ? -29.646 -14.257 47.764 1.00 92.12 432 GLU A CA 1
ATOM 3413 C C . GLU A 1 432 ? -30.395 -13.217 46.918 1.00 92.12 432 GLU A C 1
ATOM 3415 O O . GLU A 1 432 ? -30.073 -13.013 45.744 1.00 92.12 432 GLU A O 1
ATOM 3420 N N . VAL A 1 433 ? -31.355 -12.536 47.544 1.00 92.81 433 VAL A N 1
ATOM 3421 C CA . VAL A 1 433 ? -32.082 -11.402 46.965 1.00 92.81 433 VAL A CA 1
ATOM 3422 C C . VAL A 1 433 ? -31.336 -10.121 47.315 1.00 92.81 433 VAL A C 1
ATOM 3424 O O . VAL A 1 433 ? -31.125 -9.831 48.490 1.00 92.81 433 VAL A O 1
ATOM 3427 N N . LEU A 1 434 ? -30.942 -9.348 46.306 1.00 92.75 434 LEU A N 1
ATOM 3428 C CA . LEU A 1 434 ? -30.190 -8.117 46.517 1.00 92.75 434 LEU A CA 1
ATOM 3429 C C . LEU A 1 434 ? -31.113 -7.003 47.020 1.00 92.75 434 LEU A C 1
ATOM 3431 O O . LEU A 1 434 ? -32.111 -6.652 46.389 1.00 92.75 434 LEU A O 1
ATOM 3435 N N . GLU A 1 435 ? -30.735 -6.414 48.149 1.00 91.75 435 GLU A N 1
ATOM 3436 C CA . GLU A 1 435 ? -31.362 -5.204 48.681 1.00 91.75 435 GLU A CA 1
ATOM 3437 C C . GLU A 1 435 ? -30.875 -3.958 47.930 1.00 91.75 435 GLU A C 1
ATOM 3439 O O . GLU A 1 435 ? -29.720 -3.882 47.503 1.00 91.75 435 GLU A O 1
ATOM 3444 N N . TYR A 1 436 ? -31.753 -2.963 47.805 1.00 90.31 436 TYR A N 1
ATOM 3445 C CA . TYR A 1 436 ? -31.404 -1.643 47.286 1.00 90.31 436 TYR A CA 1
ATOM 3446 C C . TYR A 1 436 ? -31.152 -0.663 48.434 1.00 90.31 436 TYR A C 1
ATOM 3448 O O . TYR A 1 436 ? -31.790 -0.759 49.483 1.00 90.31 436 TYR A O 1
ATOM 3456 N N . GLY A 1 437 ? -30.268 0.304 48.213 1.00 89.12 437 GLY A N 1
ATOM 3457 C CA . GLY A 1 437 ? -29.953 1.343 49.189 1.00 89.12 437 GLY A CA 1
ATOM 3458 C C . GLY A 1 437 ? -28.937 2.348 48.663 1.00 89.12 437 GLY A C 1
ATOM 3459 O O . GLY A 1 437 ? -28.693 2.420 47.455 1.00 89.12 437 GLY A O 1
ATOM 3460 N N . ASP A 1 438 ? -28.375 3.150 49.564 1.00 85.94 438 ASP A N 1
ATOM 3461 C CA . ASP A 1 438 ? -27.367 4.147 49.207 1.00 85.94 438 ASP A CA 1
ATOM 3462 C C . ASP A 1 438 ? -26.010 3.464 48.941 1.00 85.94 438 ASP A C 1
ATOM 3464 O O . ASP A 1 438 ? -25.470 2.823 49.842 1.00 85.94 438 ASP A O 1
ATOM 3468 N N . PRO A 1 439 ? -25.407 3.597 47.741 1.00 84.94 439 PRO A N 1
ATOM 3469 C CA . PRO A 1 439 ? -24.064 3.085 47.464 1.00 84.94 439 PRO A CA 1
ATOM 3470 C C . PRO A 1 439 ? -22.957 3.697 48.331 1.00 84.94 439 PRO A C 1
ATOM 3472 O O . PRO A 1 439 ? -21.825 3.227 48.252 1.00 84.94 439 PRO A O 1
ATOM 3475 N N . GLN A 1 440 ? -23.235 4.754 49.099 1.00 85.00 440 GLN A N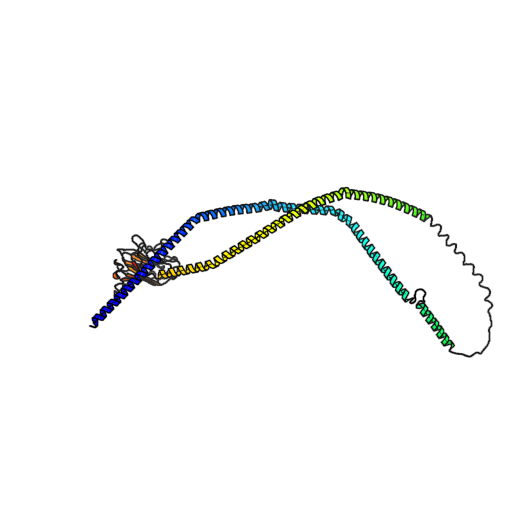 1
ATOM 3476 C CA . GLN A 1 440 ? -22.307 5.274 50.108 1.00 85.00 440 GLN A CA 1
ATOM 3477 C C . GLN A 1 440 ? -22.215 4.378 51.351 1.00 85.00 440 GLN A C 1
ATOM 3479 O O . GLN A 1 440 ? -21.275 4.515 52.130 1.00 85.00 440 GLN A O 1
ATOM 3484 N N . GLU A 1 441 ? -23.161 3.458 51.547 1.00 85.25 441 GLU A N 1
ATOM 3485 C CA . GLU A 1 441 ? -23.134 2.508 52.653 1.00 85.25 441 GLU A CA 1
ATOM 3486 C C . GLU A 1 441 ? -22.634 1.132 52.188 1.00 85.25 441 GLU A C 1
ATOM 3488 O O . GLU A 1 441 ? -23.224 0.485 51.318 1.00 85.25 441 GLU A O 1
ATOM 3493 N N . ASP A 1 442 ? -21.590 0.621 52.846 1.00 82.50 442 ASP A N 1
ATOM 3494 C CA . ASP A 1 442 ? -20.983 -0.696 52.571 1.00 82.50 442 ASP A CA 1
ATOM 3495 C C . ASP A 1 442 ? -21.981 -1.863 52.660 1.00 82.50 442 ASP A C 1
ATOM 3497 O O . ASP A 1 442 ? -21.798 -2.925 52.057 1.00 82.50 442 ASP A O 1
ATOM 3501 N N . ASN A 1 443 ? -23.073 -1.664 53.401 1.00 85.94 443 ASN A N 1
ATOM 3502 C CA . ASN A 1 443 ? -24.132 -2.646 53.566 1.00 85.94 443 ASN A CA 1
ATOM 3503 C C . ASN A 1 443 ? -24.853 -2.962 52.253 1.00 85.94 443 ASN A C 1
ATOM 3505 O O . ASN A 1 443 ? -25.388 -4.055 52.135 1.00 85.94 443 ASN A O 1
ATOM 3509 N N . PHE A 1 444 ? -24.865 -2.078 51.255 1.00 90.69 444 PHE A N 1
ATOM 3510 C CA . PHE A 1 444 ? -25.580 -2.333 49.996 1.00 90.69 444 PHE A CA 1
ATOM 3511 C C . PHE A 1 444 ? -24.693 -2.872 48.874 1.00 90.69 444 PHE A C 1
ATOM 3513 O O . PHE A 1 444 ? -25.184 -3.114 47.771 1.00 90.69 444 PHE A O 1
ATOM 3520 N N . TRP A 1 445 ? -23.410 -3.113 49.148 1.00 92.38 445 TRP A N 1
ATOM 3521 C CA . TRP A 1 445 ? -22.482 -3.689 48.183 1.00 92.38 445 TRP A CA 1
ATOM 3522 C C . TRP A 1 445 ? -22.441 -5.213 48.269 1.00 92.38 445 TRP A C 1
ATOM 3524 O O . TRP A 1 445 ? -22.200 -5.806 49.323 1.00 92.38 445 TRP A O 1
ATOM 3534 N N . TYR A 1 446 ? -22.614 -5.857 47.120 1.00 93.25 446 TYR A N 1
ATOM 3535 C CA . TYR A 1 446 ? -22.526 -7.301 46.954 1.00 93.25 446 TYR A CA 1
ATOM 3536 C C . TYR A 1 446 ? -21.347 -7.641 46.051 1.00 93.25 446 TYR A C 1
ATOM 3538 O O . TYR A 1 446 ? -21.252 -7.156 44.926 1.00 93.25 446 TYR A O 1
ATOM 3546 N N . ARG A 1 447 ? -20.457 -8.510 46.530 1.00 94.06 447 ARG A N 1
ATOM 3547 C CA . ARG A 1 447 ? -19.405 -9.132 45.730 1.00 94.06 447 ARG A CA 1
ATOM 3548 C C . ARG A 1 447 ? -19.960 -10.391 45.077 1.00 94.06 447 ARG A C 1
ATOM 3550 O O . ARG A 1 447 ? -20.347 -11.339 45.764 1.00 94.06 447 ARG A O 1
ATOM 3557 N N . ILE A 1 448 ? -19.979 -10.380 43.755 1.00 95.69 448 ILE A N 1
ATOM 3558 C CA . ILE A 1 448 ? -20.426 -11.467 42.892 1.00 95.69 448 ILE A CA 1
ATOM 3559 C C . ILE A 1 448 ? -19.181 -12.125 42.319 1.00 95.69 448 ILE A C 1
ATOM 3561 O O . ILE A 1 448 ? -18.337 -11.451 41.736 1.00 95.69 448 ILE A O 1
ATOM 3565 N N . GLU A 1 449 ? -19.066 -13.435 42.482 1.00 96.62 449 GLU A N 1
ATOM 3566 C CA . GLU A 1 449 ? -17.966 -14.226 41.944 1.00 96.62 449 GLU A CA 1
ATOM 3567 C C . GLU A 1 449 ? -18.541 -15.396 41.152 1.00 96.62 449 GLU A C 1
ATOM 3569 O O . GLU A 1 449 ? -19.181 -16.293 41.711 1.00 96.62 449 GLU A O 1
ATOM 3574 N N . ALA A 1 450 ? -18.342 -15.347 39.838 1.00 97.81 450 ALA A N 1
ATOM 3575 C CA . ALA A 1 450 ? -18.714 -16.396 38.908 1.00 97.81 450 ALA A CA 1
ATOM 3576 C C . ALA A 1 450 ? -17.447 -17.090 38.406 1.00 97.81 450 ALA A C 1
ATOM 3578 O O . ALA A 1 450 ? -16.571 -16.460 37.814 1.00 97.81 450 ALA A O 1
ATOM 3579 N N . GLU A 1 451 ? -17.354 -18.391 38.638 1.00 97.88 451 GLU A N 1
ATOM 3580 C CA . GLU A 1 451 ? -16.236 -19.219 38.203 1.00 97.88 451 GLU A CA 1
ATOM 3581 C C . GLU A 1 451 ? -16.753 -20.299 37.254 1.00 97.88 451 GLU A C 1
ATOM 3583 O O . GLU A 1 451 ? -17.738 -20.976 37.537 1.00 97.88 451 GLU A O 1
ATOM 3588 N N . ARG A 1 452 ? -16.075 -20.494 36.126 1.00 97.12 452 ARG A N 1
ATOM 3589 C CA . ARG A 1 452 ? -16.278 -21.638 35.240 1.00 97.12 452 ARG A CA 1
ATOM 3590 C C . ARG A 1 452 ? -15.007 -22.466 35.207 1.00 97.12 452 ARG A C 1
ATOM 3592 O O . ARG A 1 452 ? -13.945 -21.933 34.901 1.00 97.12 452 ARG A O 1
AT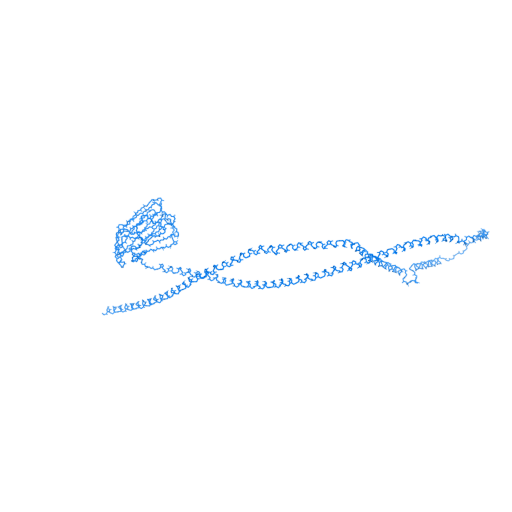OM 3599 N N . ILE A 1 453 ? -15.131 -23.769 35.429 1.00 97.50 453 ILE A N 1
ATOM 3600 C CA . ILE A 1 453 ? -14.077 -24.763 35.221 1.00 97.50 453 ILE A CA 1
ATOM 3601 C C . ILE A 1 453 ? -14.645 -25.832 34.287 1.00 97.50 453 ILE A C 1
ATOM 3603 O O . ILE A 1 453 ? -15.521 -26.608 34.663 1.00 97.50 453 ILE A O 1
ATOM 3607 N N . ARG A 1 454 ? -14.152 -25.868 33.047 1.00 96.62 454 ARG A N 1
ATOM 3608 C CA . ARG A 1 454 ? -14.680 -26.706 31.961 1.00 96.62 454 ARG A CA 1
ATOM 3609 C C . ARG A 1 454 ? -16.195 -26.508 31.783 1.00 96.62 454 ARG A C 1
ATOM 3611 O O . ARG A 1 454 ? -16.644 -25.385 31.577 1.00 96.62 454 ARG A O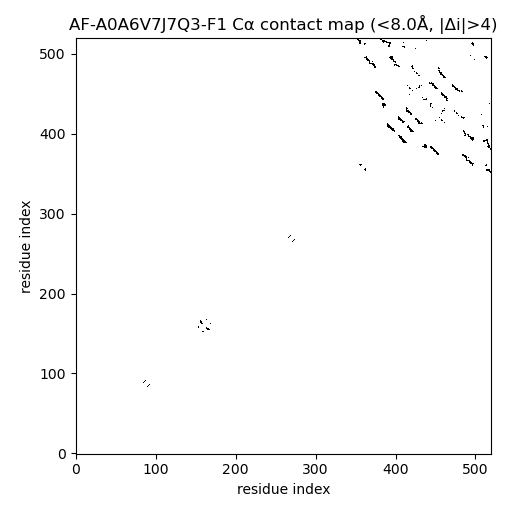 1
ATOM 3618 N N . ASN A 1 455 ? -16.988 -27.566 31.840 1.00 96.75 455 ASN A N 1
ATOM 3619 C CA . ASN A 1 455 ? -18.446 -27.527 31.719 1.00 96.75 455 ASN A CA 1
ATOM 3620 C C . ASN A 1 455 ? -19.165 -27.040 32.992 1.00 96.75 455 ASN A C 1
ATOM 3622 O O . ASN A 1 455 ? -20.376 -26.798 32.942 1.00 96.75 455 ASN A O 1
ATOM 3626 N N . VAL A 1 456 ? -18.453 -26.922 34.120 1.00 97.69 456 VAL A N 1
ATOM 3627 C CA . VAL A 1 456 ? -19.013 -26.626 35.446 1.00 97.69 456 VAL A CA 1
ATOM 3628 C C . VAL A 1 456 ? -18.933 -25.133 35.743 1.00 97.69 456 VAL A C 1
ATOM 3630 O O . VAL A 1 456 ? -17.856 -24.541 35.680 1.00 97.69 456 VAL A O 1
ATOM 3633 N N . GLY A 1 457 ? -20.062 -24.536 36.113 1.00 97.62 457 GLY A N 1
ATOM 3634 C CA . GLY A 1 457 ? -20.150 -23.175 36.629 1.00 97.62 457 GLY A CA 1
ATOM 3635 C C . GLY A 1 457 ? -20.351 -23.159 38.142 1.00 97.62 457 GLY A C 1
ATOM 3636 O O . GLY A 1 457 ? -20.945 -24.072 38.723 1.00 97.62 457 GLY A O 1
ATOM 3637 N N . ARG A 1 458 ? -19.870 -22.101 38.787 1.00 98.06 458 ARG A N 1
ATOM 3638 C CA . ARG A 1 458 ? -20.033 -21.812 40.210 1.00 98.06 458 ARG A CA 1
ATOM 3639 C C . ARG A 1 458 ? -20.373 -20.341 40.383 1.00 98.06 458 ARG A C 1
ATOM 3641 O O . ARG A 1 458 ? -19.766 -19.492 39.739 1.00 98.06 458 ARG A O 1
ATOM 3648 N N . LEU A 1 459 ? -21.319 -20.043 41.263 1.00 98.12 459 LEU A N 1
ATOM 3649 C CA . LEU A 1 459 ? -21.726 -18.680 41.581 1.00 98.12 459 LEU A CA 1
ATOM 3650 C C . LEU A 1 459 ? -21.757 -18.485 43.092 1.00 98.12 459 LEU A C 1
ATOM 3652 O O . LEU A 1 459 ? -22.411 -19.242 43.812 1.00 98.12 459 LEU A O 1
ATOM 3656 N N . THR A 1 460 ? -21.076 -17.442 43.550 1.00 95.88 460 THR A N 1
ATOM 3657 C CA . THR A 1 460 ? -21.059 -17.007 44.946 1.00 95.88 460 THR A CA 1
ATOM 3658 C C . THR A 1 460 ? -21.464 -15.541 45.012 1.00 95.88 460 THR A C 1
ATOM 3660 O O . THR A 1 460 ? -20.895 -14.711 44.305 1.00 95.88 460 THR A O 1
ATOM 3663 N N . VAL A 1 461 ? -22.426 -15.208 45.874 1.00 94.38 461 VAL A N 1
ATOM 3664 C CA . VAL A 1 461 ? -22.828 -13.818 46.134 1.00 94.38 461 VAL A CA 1
ATOM 3665 C C . VAL A 1 461 ? -22.678 -13.533 47.623 1.00 94.38 461 VAL A C 1
ATOM 3667 O O . VAL A 1 461 ? -23.191 -14.270 48.464 1.00 94.38 461 VAL A O 1
ATOM 3670 N N . LYS A 1 462 ? -21.933 -12.475 47.957 1.00 91.31 462 LYS A N 1
ATOM 3671 C CA . LYS A 1 462 ? -21.589 -12.091 49.334 1.00 91.31 462 LYS A CA 1
ATOM 3672 C C . LYS A 1 462 ? -21.857 -10.611 49.560 1.00 91.31 462 LYS A C 1
ATOM 3674 O O . LYS A 1 462 ? -21.379 -9.789 48.788 1.00 91.31 462 LYS A O 1
ATOM 3679 N N . LYS A 1 463 ? -22.530 -10.259 50.652 1.00 89.25 463 LYS A N 1
ATOM 3680 C CA . LYS A 1 463 ? -22.666 -8.867 51.110 1.00 89.25 463 LYS A CA 1
ATOM 3681 C C . LYS A 1 463 ? -21.327 -8.404 51.707 1.00 89.25 463 LYS A C 1
ATOM 3683 O O . LYS A 1 463 ? -20.807 -9.081 52.594 1.00 89.25 463 LYS A O 1
ATOM 3688 N N . GLN A 1 464 ? -20.747 -7.304 51.218 1.00 83.00 464 GLN A N 1
ATOM 3689 C CA . GLN A 1 464 ? -19.385 -6.878 51.584 1.00 83.00 464 GLN A CA 1
ATOM 3690 C C . GLN A 1 464 ? -19.239 -6.565 53.077 1.00 83.00 464 GLN A C 1
ATOM 3692 O O . GLN A 1 464 ? -18.266 -6.999 53.691 1.00 83.00 464 GLN A O 1
ATOM 3697 N N . ALA A 1 465 ? -20.227 -5.898 53.676 1.00 77.94 465 ALA A N 1
ATOM 3698 C CA . ALA A 1 465 ? -20.210 -5.549 55.098 1.00 77.94 465 ALA A CA 1
ATOM 3699 C C . ALA A 1 465 ? -20.203 -6.761 56.056 1.00 77.94 465 ALA A C 1
ATOM 3701 O O . ALA A 1 465 ? -19.868 -6.620 57.231 1.00 77.94 465 ALA A O 1
ATOM 3702 N N . PHE A 1 466 ? -20.547 -7.966 55.581 1.00 69.12 466 PHE A N 1
ATOM 3703 C CA . PHE A 1 466 ? -20.658 -9.169 56.412 1.00 69.12 466 PHE A CA 1
ATOM 3704 C C . PHE A 1 466 ? -19.632 -10.230 56.003 1.00 69.12 466 PHE A C 1
ATOM 3706 O O . PHE A 1 466 ? -19.979 -11.296 55.495 1.00 69.12 466 PHE A O 1
ATOM 3713 N N . THR A 1 467 ? -18.355 -9.966 56.284 1.00 60.88 467 THR A N 1
ATOM 3714 C CA . THR A 1 467 ? -17.234 -10.884 55.999 1.00 60.88 467 THR A CA 1
ATOM 3715 C C . THR A 1 467 ? -17.325 -12.230 56.735 1.00 60.88 467 THR A C 1
ATOM 3717 O O . THR A 1 467 ? -16.769 -13.218 56.262 1.00 60.88 467 THR A O 1
ATOM 3720 N N . ASN A 1 468 ? -18.076 -12.300 57.843 1.00 58.22 468 ASN A N 1
ATOM 3721 C CA . ASN A 1 468 ? -18.197 -13.490 58.698 1.00 58.22 468 ASN A CA 1
ATOM 3722 C C . ASN A 1 468 ? -19.457 -14.348 58.453 1.00 58.22 468 ASN A C 1
ATOM 3724 O O . ASN A 1 468 ? -19.647 -15.359 59.133 1.00 58.22 468 ASN A O 1
ATOM 3728 N N . LYS A 1 469 ? -20.339 -13.991 57.504 1.00 63.50 469 LYS A N 1
ATOM 3729 C CA . LYS A 1 469 ? -21.464 -14.866 57.120 1.00 63.50 469 LYS A CA 1
ATOM 3730 C C . LYS A 1 469 ? -20.954 -15.979 56.197 1.00 63.50 469 LYS A C 1
ATOM 3732 O O . LYS A 1 469 ? -20.266 -15.702 55.218 1.00 63.50 469 LYS A O 1
ATOM 3737 N N . LYS A 1 470 ? -21.325 -17.240 56.471 1.00 66.00 470 LYS A N 1
ATOM 3738 C CA . LYS A 1 470 ? -21.093 -18.360 55.537 1.00 66.00 470 LYS A CA 1
ATOM 3739 C C . LYS A 1 470 ? -21.746 -18.022 54.197 1.00 66.00 470 LYS A C 1
ATOM 3741 O O . LYS A 1 470 ? -22.967 -17.958 54.102 1.00 66.00 470 LYS A O 1
ATOM 3746 N N . SER A 1 471 ? -20.929 -17.801 53.176 1.00 73.12 471 SER A N 1
ATOM 3747 C CA . SER A 1 471 ? -21.407 -17.605 51.815 1.00 73.12 471 SER A CA 1
ATOM 3748 C C . SER A 1 471 ? -21.817 -18.927 51.201 1.00 73.12 471 SER A C 1
ATOM 3750 O O . SER A 1 471 ? -21.061 -19.898 51.279 1.00 73.12 471 SER A O 1
ATOM 3752 N N . VAL A 1 472 ? -22.970 -18.950 50.551 1.00 86.00 472 VAL A N 1
ATOM 3753 C CA . VAL A 1 472 ? -23.403 -20.109 49.780 1.00 86.00 472 VAL A CA 1
ATOM 3754 C C . VAL A 1 472 ? -22.763 -20.024 48.394 1.00 86.00 472 VAL A C 1
ATOM 3756 O O . VAL A 1 472 ? -22.756 -18.968 47.769 1.00 86.00 472 VAL A O 1
ATOM 3759 N N . THR A 1 473 ? -22.196 -21.131 47.929 1.00 92.75 473 THR A N 1
ATOM 3760 C CA . THR A 1 473 ? -21.736 -21.280 46.546 1.00 92.75 473 THR A CA 1
ATOM 3761 C C . THR A 1 473 ? -22.647 -22.293 45.880 1.00 92.75 473 THR A C 1
ATOM 3763 O O . THR A 1 473 ? -22.784 -23.415 46.366 1.00 92.75 473 THR A O 1
ATOM 3766 N N . ILE A 1 474 ? -23.282 -21.895 44.783 1.00 96.06 474 ILE A N 1
ATOM 3767 C CA . ILE A 1 474 ? -24.150 -22.767 43.989 1.00 96.06 474 ILE A CA 1
ATOM 3768 C C . ILE A 1 474 ? -23.384 -23.210 42.750 1.00 96.06 474 ILE A C 1
ATOM 3770 O O . ILE A 1 474 ? -22.677 -22.409 42.138 1.00 96.06 474 ILE A O 1
ATOM 3774 N N . THR A 1 475 ? -23.526 -24.477 42.373 1.00 96.50 475 THR A N 1
ATOM 3775 C CA . THR A 1 475 ? -22.841 -25.066 41.220 1.00 96.50 475 THR A CA 1
ATOM 3776 C C . THR A 1 475 ? -23.830 -25.757 40.295 1.00 96.50 475 THR A C 1
ATOM 3778 O O . THR A 1 475 ? -24.772 -26.387 40.769 1.00 96.50 475 THR A O 1
ATOM 3781 N N . ASN A 1 476 ? -23.594 -25.689 38.990 1.00 97.00 476 ASN A N 1
ATOM 3782 C CA . ASN A 1 476 ? -24.336 -26.437 37.975 1.00 97.00 476 ASN A CA 1
ATOM 3783 C C . ASN A 1 476 ? -23.367 -26.809 36.834 1.00 97.00 476 ASN A C 1
ATOM 3785 O O . ASN A 1 476 ? -22.271 -26.251 36.743 1.00 97.00 476 ASN A O 1
A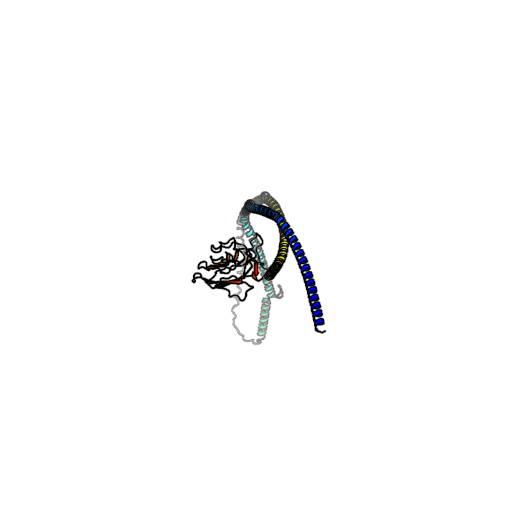TOM 3789 N N . SER A 1 477 ? -23.726 -27.764 35.983 1.00 96.25 477 SER A N 1
ATOM 3790 C CA . SER A 1 477 ? -22.858 -28.288 34.926 1.00 96.25 477 SER A CA 1
ATOM 3791 C C . SER A 1 477 ? -23.616 -28.530 33.627 1.00 96.25 477 SER A C 1
ATOM 3793 O O . SER A 1 477 ? -24.760 -28.970 33.645 1.00 96.25 477 SER A O 1
ATOM 3795 N N . THR A 1 478 ? -22.943 -28.289 32.506 1.00 96.44 478 THR A N 1
ATOM 3796 C CA . THR A 1 478 ? -23.400 -28.647 31.147 1.00 96.44 478 THR A CA 1
ATOM 3797 C C . THR A 1 478 ? -22.801 -29.996 30.716 1.00 96.44 478 THR A C 1
ATOM 3799 O O . THR A 1 478 ? -22.132 -30.646 31.529 1.00 96.44 478 THR A O 1
ATOM 3802 N N . ASN A 1 479 ? -23.012 -30.437 29.466 1.00 94.12 479 ASN A N 1
ATOM 3803 C CA . ASN A 1 479 ? -22.409 -31.676 28.953 1.00 94.12 479 ASN A CA 1
ATOM 3804 C C . ASN A 1 479 ? -20.873 -31.668 29.147 1.00 94.12 479 ASN A C 1
ATOM 3806 O O . ASN A 1 479 ? -20.184 -30.753 28.699 1.00 94.12 479 ASN A O 1
ATOM 3810 N N . GLY A 1 480 ? -20.350 -32.694 29.828 1.00 92.56 480 GLY A N 1
ATOM 3811 C CA . GLY A 1 480 ? -18.935 -32.826 30.188 1.00 92.56 480 GLY A CA 1
ATOM 3812 C C . GLY A 1 480 ? -17.979 -33.139 29.035 1.00 92.56 480 GLY A C 1
ATOM 3813 O O . GLY A 1 480 ? -16.769 -33.003 29.213 1.00 92.56 480 GLY A O 1
ATOM 3814 N N . GLU A 1 481 ? -18.493 -33.522 27.864 1.00 93.44 481 GLU A N 1
ATOM 3815 C CA . GLU A 1 481 ? -17.689 -33.686 26.642 1.00 93.44 481 GLU A CA 1
ATOM 3816 C C . GLU A 1 481 ? -17.113 -32.350 26.152 1.00 93.44 481 GLU A C 1
ATOM 3818 O O . GLU A 1 481 ? -16.040 -32.303 25.549 1.00 93.44 481 GLU A O 1
ATOM 3823 N N . PHE A 1 482 ? -17.790 -31.251 26.484 1.00 94.44 482 PHE A N 1
ATOM 3824 C CA . PHE A 1 482 ? -17.409 -29.892 26.131 1.00 94.44 482 PHE A CA 1
ATOM 3825 C C . PHE A 1 482 ? -16.810 -29.163 27.344 1.00 94.44 482 PHE A C 1
ATOM 3827 O O . PHE A 1 482 ? -17.006 -29.546 28.495 1.00 94.44 482 PHE A O 1
ATOM 3834 N N . GLY A 1 483 ? -16.025 -28.105 27.131 1.00 92.75 483 GLY A N 1
ATOM 3835 C CA . GLY A 1 483 ? -15.402 -27.404 28.266 1.00 92.75 483 GLY A CA 1
ATOM 3836 C C . GLY A 1 483 ? -14.326 -26.379 27.932 1.00 92.75 483 GLY A C 1
ATOM 3837 O O . GLY A 1 483 ? -13.842 -25.679 28.829 1.00 92.75 483 GLY A O 1
ATOM 3838 N N . ARG A 1 484 ? -13.946 -26.266 26.663 1.00 95.75 484 ARG A N 1
ATOM 3839 C CA . ARG A 1 484 ? -13.139 -25.155 26.170 1.00 95.75 484 ARG A CA 1
ATOM 3840 C C . ARG A 1 484 ? -14.086 -24.034 25.750 1.00 95.75 484 ARG A C 1
ATOM 3842 O O . ARG A 1 484 ? -15.050 -24.298 25.058 1.00 95.75 484 ARG A O 1
ATOM 3849 N N . PHE A 1 485 ? -13.816 -22.824 26.222 1.00 96.19 485 PHE A N 1
ATOM 3850 C CA . PHE A 1 485 ? -14.504 -21.618 25.783 1.00 96.19 485 PHE A CA 1
ATOM 3851 C C . PHE A 1 485 ? -13.672 -20.990 24.675 1.00 96.19 485 PHE A C 1
ATOM 3853 O O . PHE A 1 485 ? -12.548 -20.549 24.944 1.00 96.19 485 PHE A O 1
ATOM 3860 N N . ASP A 1 486 ? -14.180 -21.008 23.448 1.00 94.38 486 ASP A N 1
ATOM 3861 C CA . ASP A 1 486 ? -13.447 -20.499 22.295 1.00 94.38 486 ASP A CA 1
ATOM 3862 C C . ASP A 1 486 ? -13.754 -19.024 22.073 1.00 94.38 486 ASP A C 1
ATOM 3864 O O . ASP A 1 486 ? -14.860 -18.661 21.706 1.00 94.38 486 ASP A O 1
ATOM 3868 N N . VAL A 1 487 ? -12.755 -18.166 22.277 1.00 92.62 487 VAL A N 1
ATOM 3869 C CA . VAL A 1 487 ? -12.847 -16.716 22.059 1.00 92.62 487 VAL A CA 1
ATOM 3870 C C . VAL A 1 487 ? -11.674 -16.216 21.229 1.00 92.62 487 VAL A C 1
ATOM 3872 O O . VAL A 1 487 ? -10.541 -16.689 21.356 1.00 92.62 487 VAL A O 1
ATOM 3875 N N . SER A 1 488 ? -11.952 -15.239 20.377 1.00 91.38 488 SER A N 1
ATOM 3876 C CA . SER A 1 488 ? -10.994 -14.541 19.529 1.00 91.38 488 SER A CA 1
ATOM 3877 C C . SER A 1 488 ? -10.463 -13.278 20.210 1.00 91.38 488 SER A C 1
ATOM 3879 O O . SER A 1 488 ? -11.135 -12.644 21.019 1.00 91.38 488 SER A O 1
ATOM 3881 N N . ARG A 1 489 ? -9.275 -12.819 19.799 1.00 89.88 489 ARG A N 1
ATOM 3882 C CA . ARG A 1 489 ? -8.701 -11.528 20.235 1.00 89.88 489 ARG A CA 1
ATOM 3883 C C . ARG A 1 489 ? -9.530 -10.313 19.803 1.00 89.88 489 ARG A C 1
ATOM 3885 O O . ARG A 1 489 ? -9.299 -9.207 20.284 1.00 89.88 489 ARG A O 1
ATOM 3892 N N . THR A 1 490 ? -10.444 -10.500 18.852 1.00 89.62 490 THR A N 1
ATOM 3893 C CA . THR A 1 490 ? -11.392 -9.473 18.402 1.00 89.62 490 THR A CA 1
ATOM 3894 C C . THR A 1 490 ? -12.654 -9.415 19.255 1.00 89.62 490 THR A C 1
ATOM 3896 O O . THR A 1 490 ? -13.390 -8.429 19.159 1.00 89.62 490 THR A O 1
ATOM 3899 N N . ASP A 1 491 ? -12.900 -10.440 20.077 1.00 91.50 491 ASP A N 1
ATOM 3900 C CA . ASP A 1 491 ? -14.064 -10.493 20.950 1.00 91.50 491 ASP A CA 1
ATOM 3901 C C . ASP A 1 491 ? -13.946 -9.455 22.057 1.00 91.50 491 ASP A C 1
ATOM 3903 O O . ASP A 1 491 ? -12.862 -9.085 22.520 1.00 91.50 491 ASP A O 1
ATOM 3907 N N . ARG A 1 492 ? -15.101 -8.921 22.442 1.00 92.50 492 ARG A N 1
ATOM 3908 C CA . ARG A 1 492 ? -15.199 -7.801 23.373 1.00 92.50 492 ARG A CA 1
ATOM 3909 C C . ARG A 1 492 ? -15.917 -8.243 24.627 1.00 92.50 492 ARG A C 1
ATOM 3911 O O . ARG A 1 492 ? -16.944 -8.908 24.553 1.00 92.50 492 ARG A O 1
ATOM 3918 N N . ILE A 1 493 ? -15.412 -7.791 25.765 1.00 93.62 493 ILE A N 1
ATOM 3919 C CA . ILE A 1 493 ? -16.111 -7.906 27.041 1.00 93.62 493 ILE A CA 1
ATOM 3920 C C . ILE A 1 493 ? -17.111 -6.762 27.120 1.00 93.62 493 ILE A C 1
ATOM 3922 O O . ILE A 1 493 ? -16.741 -5.599 26.954 1.00 93.62 493 ILE A O 1
ATOM 3926 N N . TRP A 1 494 ? -18.366 -7.079 27.393 1.00 93.62 494 TRP A N 1
ATOM 3927 C CA . TRP A 1 494 ? -19.433 -6.104 27.530 1.00 93.62 494 TRP A CA 1
ATOM 3928 C C . TRP A 1 494 ? -19.864 -5.988 28.983 1.00 93.62 494 TRP A C 1
ATOM 3930 O O . TRP A 1 494 ? -20.147 -6.981 29.649 1.00 93.62 494 TRP A O 1
ATOM 3940 N N . LEU A 1 495 ? -19.934 -4.748 29.459 1.00 93.81 495 LEU A N 1
ATOM 3941 C CA . LEU A 1 495 ? -20.461 -4.399 30.769 1.00 93.81 495 LEU A CA 1
ATOM 3942 C C . LEU A 1 495 ? -21.784 -3.656 30.583 1.00 93.81 495 LEU A C 1
ATOM 3944 O O . LEU A 1 495 ? -21.857 -2.687 29.820 1.00 93.81 495 LEU A O 1
ATOM 3948 N N . GLY A 1 496 ? -22.829 -4.101 31.277 1.00 91.50 496 GLY A N 1
ATOM 3949 C CA . GLY A 1 496 ? -24.149 -3.479 31.207 1.00 91.50 496 GLY A CA 1
ATOM 3950 C C . GLY A 1 496 ? -24.989 -3.864 29.994 1.00 91.50 496 GLY A C 1
ATOM 3951 O O . GLY A 1 496 ? -26.073 -3.324 29.825 1.00 91.50 496 GLY A O 1
ATOM 3952 N N . GLY A 1 497 ? -24.538 -4.751 29.108 1.00 89.81 497 GLY A N 1
ATOM 3953 C CA . GLY A 1 497 ? -25.299 -5.090 27.905 1.00 89.81 497 GLY A CA 1
ATOM 3954 C C . GLY A 1 497 ? -24.588 -6.080 26.996 1.00 89.81 497 GLY A C 1
ATOM 3955 O O . GLY A 1 497 ? -23.601 -6.687 27.386 1.00 89.81 497 GLY A O 1
ATOM 3956 N N . ALA A 1 498 ? -25.106 -6.214 25.779 1.00 85.62 498 ALA A N 1
ATOM 3957 C CA . ALA A 1 498 ? -24.583 -7.077 24.725 1.00 85.62 498 ALA A CA 1
ATOM 3958 C C . ALA A 1 498 ? -24.473 -6.281 23.405 1.00 85.62 498 ALA A C 1
ATOM 3960 O O . ALA A 1 498 ? -25.167 -5.264 23.258 1.00 85.62 498 ALA A O 1
ATOM 3961 N N . PRO A 1 499 ? -23.624 -6.707 22.450 1.00 80.94 499 PRO A N 1
ATOM 3962 C CA . PRO A 1 499 ? -23.525 -6.067 21.144 1.00 80.94 499 PRO A CA 1
ATOM 3963 C C . PRO A 1 499 ? -24.863 -6.124 20.405 1.00 80.94 499 PRO A C 1
ATOM 3965 O O . PRO A 1 499 ? -25.484 -7.178 20.318 1.00 80.94 499 PRO A O 1
ATOM 3968 N N . VAL A 1 500 ? -25.280 -5.001 19.813 1.00 74.81 500 VAL A N 1
ATOM 3969 C CA . VAL A 1 500 ? -26.520 -4.924 19.013 1.00 74.81 500 VAL A CA 1
ATOM 3970 C C . VAL A 1 500 ? -26.429 -5.791 17.749 1.00 74.81 500 VAL A C 1
ATOM 3972 O O . VAL A 1 500 ? -27.437 -6.278 17.253 1.00 74.81 500 VAL A O 1
ATOM 3975 N N . SER A 1 501 ? -25.215 -5.996 17.236 1.00 69.38 501 SER A N 1
ATOM 3976 C CA . SER A 1 501 ? -24.936 -6.745 16.009 1.00 69.38 501 SER A CA 1
ATOM 3977 C C . SER A 1 501 ? -24.928 -8.265 16.178 1.00 69.38 501 SER A C 1
ATOM 3979 O O . SER A 1 501 ? -24.863 -8.967 15.174 1.00 69.38 501 SER A O 1
ATOM 3981 N N . GLN A 1 502 ? -24.941 -8.788 17.408 1.00 70.81 502 GLN A N 1
ATOM 3982 C CA . GLN A 1 502 ? -24.830 -10.224 17.664 1.00 70.81 502 GLN A CA 1
ATOM 3983 C C . GLN A 1 502 ? -26.137 -10.774 18.224 1.00 70.81 502 GLN A C 1
ATOM 3985 O O . GLN A 1 502 ? -26.829 -10.113 19.002 1.00 70.81 502 GLN A O 1
ATOM 3990 N N . ARG A 1 503 ? -26.484 -12.004 17.830 1.00 71.56 503 ARG A N 1
ATOM 3991 C CA . ARG A 1 503 ? -27.683 -12.672 18.329 1.00 71.56 503 ARG A CA 1
ATOM 3992 C C . ARG A 1 503 ? -27.535 -12.913 19.829 1.00 71.56 503 ARG A C 1
ATOM 3994 O O . ARG A 1 503 ? -26.666 -13.654 20.272 1.00 71.56 503 ARG A O 1
ATOM 4001 N N . ARG A 1 504 ? -28.407 -12.276 20.601 1.00 81.50 504 ARG A N 1
ATOM 4002 C CA . ARG A 1 504 ? -28.485 -12.451 22.048 1.00 81.50 504 ARG A CA 1
ATOM 4003 C C . ARG A 1 504 ? -28.983 -13.872 22.379 1.00 81.50 504 ARG A C 1
ATOM 4005 O O . ARG A 1 504 ? -29.989 -14.278 21.790 1.00 81.50 504 ARG A O 1
ATOM 4012 N N . PRO A 1 505 ? -28.338 -14.606 23.306 1.00 86.81 505 PRO A N 1
ATOM 4013 C CA . PRO A 1 505 ? -28.826 -15.906 23.766 1.00 86.81 505 PRO A CA 1
ATOM 4014 C C . PRO A 1 505 ? -30.240 -15.795 24.342 1.00 86.81 505 PRO A C 1
ATOM 4016 O O . PRO A 1 505 ? -30.550 -14.808 25.015 1.00 86.81 505 PRO A O 1
ATOM 4019 N N . GLN A 1 506 ? -31.094 -16.790 24.090 1.00 87.75 506 GLN A N 1
ATOM 4020 C CA . GLN A 1 506 ? -32.495 -16.762 24.535 1.00 87.75 506 GLN A CA 1
ATOM 4021 C C . GLN A 1 506 ? -32.616 -16.844 26.060 1.00 87.75 506 GLN A C 1
ATOM 4023 O O . GLN A 1 506 ? -33.539 -16.289 26.645 1.00 87.75 506 GLN A O 1
ATOM 4028 N N . GLU A 1 507 ? -31.659 -17.502 26.704 1.00 91.31 507 GLU A N 1
ATOM 4029 C CA . GLU A 1 507 ? -31.597 -17.712 28.146 1.00 91.31 507 GLU A CA 1
ATOM 4030 C C . GLU A 1 507 ? -31.155 -16.457 28.908 1.00 91.31 507 GLU A C 1
ATOM 4032 O O . GLU A 1 507 ? -31.394 -16.362 30.116 1.00 91.31 507 GLU A O 1
ATOM 4037 N N . LEU A 1 508 ? -30.522 -15.503 28.212 1.00 89.94 508 LEU A N 1
ATOM 4038 C CA . LEU A 1 508 ? -30.109 -14.215 28.759 1.00 89.94 508 LEU A CA 1
ATOM 4039 C C . LEU A 1 508 ? -31.294 -13.244 28.718 1.00 89.94 508 LEU A C 1
ATOM 4041 O O . LEU A 1 508 ? -31.500 -12.532 27.729 1.00 89.94 508 LEU A O 1
ATOM 4045 N N . LEU A 1 509 ? -32.055 -13.181 29.806 1.00 89.31 509 LEU A N 1
ATOM 4046 C CA . LEU A 1 509 ? -33.346 -12.490 29.857 1.00 89.31 509 LEU A CA 1
ATOM 4047 C C . LEU A 1 509 ? -33.219 -10.975 30.079 1.00 89.31 509 LEU A C 1
ATOM 4049 O O . LEU A 1 509 ? -34.037 -10.200 29.589 1.00 89.31 509 LEU A O 1
ATOM 4053 N N . ALA A 1 510 ? -32.190 -10.523 30.795 1.00 85.69 510 ALA A N 1
ATOM 4054 C CA . ALA A 1 510 ? -32.169 -9.180 31.368 1.00 85.69 510 ALA A CA 1
ATOM 4055 C C . ALA A 1 510 ? -31.847 -8.060 30.363 1.00 85.69 510 ALA A C 1
ATOM 4057 O O . ALA A 1 510 ? -30.766 -8.013 29.777 1.00 85.69 510 ALA A O 1
ATOM 4058 N N . SER A 1 511 ? -32.732 -7.081 30.191 1.00 85.62 511 SER A N 1
ATOM 4059 C CA . SER A 1 511 ? -32.511 -5.988 29.227 1.00 85.62 511 SER A CA 1
ATOM 4060 C C . SER A 1 511 ? -31.166 -5.240 29.398 1.00 85.62 511 SER A C 1
ATOM 4062 O O . SER A 1 511 ? -30.570 -5.207 30.476 1.00 85.62 511 SER A O 1
ATOM 4064 N N . SER A 1 512 ? -30.660 -4.636 28.312 1.00 88.81 512 SER A N 1
ATOM 4065 C CA . SER A 1 512 ? -29.427 -3.833 28.365 1.00 88.81 512 SER A CA 1
ATOM 4066 C C . SER A 1 512 ? -29.594 -2.601 29.264 1.00 88.81 512 SER A C 1
ATOM 4068 O O . SER A 1 512 ? -30.618 -1.919 29.215 1.00 88.81 512 SER A O 1
ATOM 4070 N N . GLY A 1 513 ? -28.538 -2.277 29.997 1.00 88.69 513 GLY A N 1
ATOM 4071 C CA . GLY A 1 513 ? -28.409 -1.214 30.983 1.00 88.69 513 GLY A CA 1
ATOM 4072 C C . GLY A 1 513 ? -27.939 -1.792 32.317 1.00 88.69 513 GLY A C 1
ATOM 4073 O O . GLY A 1 513 ? -28.536 -2.739 32.822 1.00 88.69 513 GLY A O 1
ATOM 4074 N N . LEU A 1 514 ? -26.898 -1.199 32.910 1.00 92.00 514 LEU A N 1
ATOM 4075 C CA . LEU A 1 514 ? -26.464 -1.561 34.260 1.00 92.00 514 LEU A CA 1
ATOM 4076 C C . LEU A 1 514 ? -27.626 -1.404 35.264 1.00 92.00 514 LEU A C 1
ATOM 4078 O O . LEU A 1 514 ? -28.192 -0.304 35.321 1.00 92.00 514 LEU A O 1
ATOM 4082 N N . PRO A 1 515 ? -27.959 -2.443 36.060 1.00 91.25 515 PRO A N 1
ATOM 4083 C CA . PRO A 1 515 ? -29.056 -2.406 37.034 1.00 91.25 515 PRO A CA 1
ATOM 4084 C C . PRO A 1 515 ? -28.728 -1.615 38.310 1.00 91.25 515 PRO A C 1
ATOM 4086 O O . PRO A 1 515 ? -29.618 -1.337 39.109 1.00 91.25 515 PRO A O 1
ATOM 4089 N N . GLY A 1 516 ? -27.466 -1.235 38.514 1.00 91.88 516 GLY A N 1
ATOM 4090 C CA . GLY A 1 516 ? -27.010 -0.519 39.700 1.00 91.88 516 GLY A CA 1
ATOM 4091 C C . GLY A 1 516 ? -25.643 0.129 39.499 1.00 91.88 516 GLY A C 1
ATOM 4092 O O . GLY A 1 516 ? -25.173 0.281 38.368 1.00 91.88 516 GLY A O 1
ATOM 4093 N N . CYS A 1 517 ? -25.022 0.520 40.607 1.00 92.25 517 CYS A N 1
ATOM 4094 C CA . CYS A 1 517 ? -23.635 0.959 40.647 1.00 92.25 517 CYS A CA 1
ATOM 4095 C C . CYS A 1 517 ? -22.721 -0.265 40.628 1.00 92.25 517 CYS A C 1
ATOM 4097 O O . CYS A 1 517 ? -22.745 -1.068 41.556 1.00 92.25 517 CYS A O 1
ATOM 4099 N N . VAL A 1 518 ? -21.912 -0.395 39.583 1.00 92.31 518 VAL A N 1
ATOM 4100 C CA . VAL A 1 518 ? -20.875 -1.417 39.471 1.00 92.31 518 VAL A CA 1
ATOM 4101 C C . VAL A 1 518 ? -19.534 -0.818 39.855 1.00 92.31 518 VAL A C 1
ATOM 4103 O O . VAL A 1 518 ? -19.165 0.254 39.378 1.00 92.31 518 VAL A O 1
ATOM 4106 N N . HIS A 1 519 ? -18.809 -1.527 40.704 1.00 86.06 519 HIS A N 1
ATOM 4107 C CA . HIS A 1 519 ? -17.451 -1.222 41.107 1.00 86.06 519 HIS A CA 1
ATOM 4108 C C . HIS A 1 519 ? -16.606 -2.483 40.953 1.00 86.06 519 HIS A C 1
ATOM 4110 O O . HIS A 1 519 ? -17.102 -3.559 41.264 1.00 86.06 519 HIS A O 1
ATOM 4116 N N . GLN A 1 520 ? -15.372 -2.305 40.475 1.00 65.62 520 GLN A N 1
ATOM 4117 C CA . GLN A 1 520 ? -14.302 -3.303 40.355 1.00 65.62 520 GLN A CA 1
ATOM 4118 C C . GLN A 1 520 ? -14.738 -4.743 40.037 1.00 65.62 520 GLN A C 1
ATOM 4120 O O . GLN A 1 520 ? -15.180 -5.476 40.958 1.00 65.62 520 GLN A O 1
#

pLDDT: mean 80.07, std 13.96, range [34.03, 98.12]

Foldseek 3Di:
DVPVVVVVVVVVVVVVVVVVVVVVVVVVVVVVVVVVVVVVVVVVVVVVVVVVVVVCVVVVVVVVVVVVVVVVVVVVVVVVCVVVCCVVPVVVVVVVVVVVVVVVVVVVVVCPVVVVVVPVVVVVVVVVVVVVVVVVVVVVVVVVVVVVVVVVVCQQVVPDDPGHGPVRVVVVVVVVVVVVVVVVVVVVDDDDDDDDDDDDDDDPPPPPPDPPPPPPPPPDPPVVVPVVPPPPPVVVVVVVVVVVVVVVVVVVVVVVVVVVVVVVVCCCPVPVVVVVVVCVVVVVVVVVVVVVVVVVVVVVVVVVVVVVVVVVVVVVVVVVVVVVVVVVVVVVVVVVVVVVVVVVVVVVPDFDWDFADVVGFDKDKAFDLPDFKDLKDKDKKKFFFADPFQWFWFKKWAAPVDRWIWGWMRHRQWIKTWTDQPQDIDIDTDPDRQDHDDPVDLQRMKIWMWMGRFQKIKIWIDRRVCPPDPIDIDMDGGPNVGRIGGHDSPIIMMGQADDPPDDDDPVRPGHGHDSGIMGD

Solvent-accessible surface area (backbone atoms only — not comparable to full-atom values): 28646 Å² total; per-residue (Å²): 123,72,71,65,56,54,53,56,52,51,52,53,52,51,52,49,53,52,52,52,50,53,52,49,52,51,50,51,51,51,51,53,50,54,52,51,52,50,52,51,52,54,50,49,51,52,50,51,53,50,50,52,54,61,65,45,47,62,57,53,52,51,52,50,51,53,52,51,52,55,48,52,54,50,49,55,50,51,59,52,44,55,59,54,45,42,59,68,47,50,48,48,49,54,51,50,53,49,54,51,49,57,50,49,54,52,54,53,58,70,44,48,61,59,54,60,63,49,48,57,59,52,52,49,54,52,48,52,52,49,52,54,52,50,52,52,50,52,51,50,54,52,49,53,52,51,51,52,51,49,53,54,48,45,69,42,19,76,80,38,94,90,40,70,35,58,65,54,52,50,49,50,51,49,52,53,50,48,52,53,48,48,53,55,50,69,72,66,72,84,90,79,84,90,78,77,81,79,87,70,90,83,75,96,79,79,86,77,79,67,94,73,80,79,86,78,84,85,84,75,90,63,80,73,70,71,75,71,77,75,64,65,65,63,55,48,56,52,50,53,50,51,51,51,52,51,49,52,53,47,53,51,53,50,53,54,48,53,51,51,52,51,53,50,53,47,44,44,62,71,49,49,48,56,52,51,52,50,50,48,53,54,47,54,52,53,53,49,52,52,52,51,53,50,52,52,50,53,53,52,49,54,55,47,51,56,50,50,53,53,50,50,54,54,48,53,52,52,51,55,52,50,50,55,49,58,63,49,48,58,55,52,52,47,54,49,52,53,50,52,51,51,54,50,57,56,56,71,67,60,89,69,70,48,56,38,52,91,100,45,64,37,65,48,76,44,79,43,89,80,47,53,63,36,48,61,49,79,49,64,42,28,40,20,26,67,47,98,50,38,50,8,14,47,38,29,35,53,24,82,82,51,89,21,32,43,36,32,28,30,47,86,28,16,49,32,44,38,36,24,33,80,39,51,78,32,69,44,72,50,89,64,69,66,61,60,39,62,76,91,40,58,76,30,31,30,42,35,40,40,38,34,54,43,34,33,40,34,41,33,64,40,51,58,68,49,81,85,58,90,65,63,71,49,72,45,65,36,42,76,93,27,23,56,38,56,40,44,62,85,33,44,44,20,37,8,24,74,65,90,91,52,88,75,60,85,86,66,75,37,56,69,16,31,49,27,40,36,38,107

Secondary structure (DSSP, 8-state):
-HHHHHHHHHHHHHHHHHHHHHHHHHHHHHHHHHHHHHHHHHHHHHHHHHHHHHHHHHHHHHHHHHHHHHHHHHHHHHHHHHHHHIIIIIIHHHHHHHHHHHHHHHHHHHHHHHHHHHHHHHHHHHHHHHHHHHHHHHHHHHHHHHHHHHHHHHHH-TT-TTSPPHHHHHHHHHHHHHHHHHHHHHTS-----------------SS-S-S-SS-SSSS-TTSSGGGSSSSTTHHHHHHHHHHHHHHHHHHHHHHHHHHHHHHHHHHIIIIIHHHHHHHHHHHHHHHHHHHHHHHHHHHHHHHHHHHHHHHHHHHHHHHHHHHHHHHHHHHHHHHHHHHHHHHHHHHHT----B-PPTT----EEEE-TT---BSEEEEEEEEEB-S----EEEEEEE-SSSS-EEEEEEETTEEEEEEESSS-EEEEEEEEEPPB--TTSGGGEEEEEEEEETTEEEEEEEETT-TTS---EEEEE--TT---B---TT-EEEESS--TTSPPPTT--SPSS-SSEEE-

InterPro domains:
  IPR001791 Laminin G domain [PF00054] (389-519)
  IPR001791 Laminin G domain [PS50025] (356-520)
  IPR001791 Laminin G domain [SM00282] (375-520)
  IPR001791 Laminin G domain [cd00110] (365-518)
  IPR013320 Concanavalin A-like lectin/glucanase domain superfamily [SSF49899] (374-518)

Radius of gyration: 73.45 Å; Cα contacts (8 Å, |Δi|>4): 473; chains: 1; bounding box: 172×60×200 Å

Mean predicted aligned error: 22.33 Å